Protein AF-0000000075974377 (afdb_homodimer)

Radius of gyration: 21.45 Å; Cα contacts (8 Å, |Δi|>4): 707; chains: 2; bounding box: 46×63×53 Å

Structure (mmCIF, N/CA/C/O backbone):
data_AF-0000000075974377-model_v1
#
loop_
_entity.id
_entity.type
_entity.pdbx_description
1 polymer 'Uncharacterized protein'
#
loop_
_ato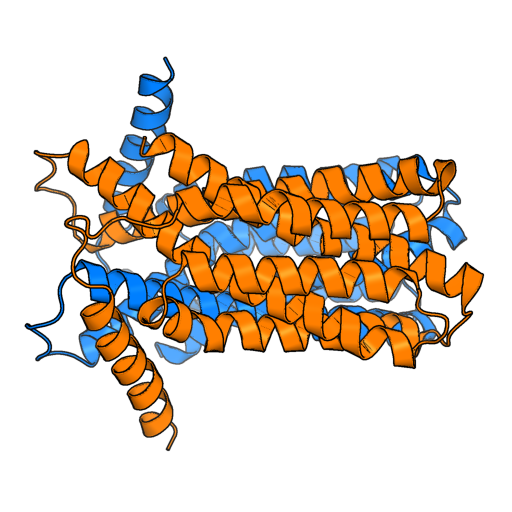m_site.group_PDB
_atom_site.id
_atom_site.type_symbol
_atom_site.label_atom_id
_atom_site.label_alt_id
_atom_site.label_comp_id
_atom_site.label_asym_id
_atom_site.label_entity_id
_atom_site.label_seq_id
_atom_site.pdbx_PDB_ins_code
_atom_site.Cartn_x
_atom_site.Cartn_y
_atom_site.Cartn_z
_atom_site.occupancy
_atom_site.B_iso_or_equiv
_atom_site.auth_seq_id
_atom_site.auth_comp_id
_atom_site.auth_asym_id
_atom_site.auth_atom_id
_atom_site.pdbx_PDB_model_num
ATOM 1 N N . MET A 1 1 ? -14.391 7.074 24.078 1 42.84 1 MET A N 1
ATOM 2 C CA . MET A 1 1 ? -15.211 7.301 22.891 1 42.84 1 MET A CA 1
ATOM 3 C C . MET A 1 1 ? -14.336 7.547 21.672 1 42.84 1 MET A C 1
ATOM 5 O O . MET A 1 1 ? -14.516 6.906 20.641 1 42.84 1 MET A O 1
ATOM 9 N N . LYS A 1 2 ? -13.18 8.43 21.875 1 57.5 2 LYS A N 1
ATOM 10 C CA . LYS A 1 2 ? -12.297 8.875 20.812 1 57.5 2 LYS A CA 1
ATOM 11 C C . LYS A 1 2 ? -11.367 7.758 20.344 1 57.5 2 LYS A C 1
ATOM 13 O O . LYS A 1 2 ? -11.211 7.523 19.156 1 57.5 2 LYS A O 1
ATOM 18 N N . ASP A 1 3 ? -11.227 6.82 21.312 1 75 3 ASP A N 1
ATOM 19 C CA . ASP A 1 3 ? -10.344 5.691 21.031 1 75 3 ASP A CA 1
ATOM 20 C C . ASP A 1 3 ? -11.047 4.633 20.188 1 75 3 ASP A C 1
ATOM 22 O O . ASP A 1 3 ? -10.453 4.039 19.297 1 75 3 ASP A O 1
ATOM 26 N N . TRP A 1 4 ? -12.383 4.582 20.453 1 85.25 4 TRP A N 1
ATOM 27 C CA . TRP A 1 4 ? -13.141 3.584 19.703 1 85.25 4 TRP A CA 1
ATOM 28 C C . TRP A 1 4 ? -13.266 3.986 18.234 1 85.25 4 TRP A C 1
ATOM 30 O O . TRP A 1 4 ? -13.25 3.133 17.344 1 85.25 4 TRP A O 1
ATOM 40 N N . LYS A 1 5 ? -13.367 5.238 17.984 1 88.94 5 LYS A N 1
ATOM 41 C CA . LYS A 1 5 ? -13.461 5.719 16.609 1 88.94 5 LYS A CA 1
ATOM 42 C C . LYS A 1 5 ? -12.164 5.465 15.852 1 88.94 5 LYS A C 1
ATOM 44 O O . LYS A 1 5 ? -12.188 5.129 14.664 1 88.94 5 LYS A O 1
ATOM 49 N N . VAL A 1 6 ? -11.125 5.598 16.594 1 89.69 6 VAL A N 1
ATOM 50 C CA . VAL A 1 6 ? -9.828 5.32 15.992 1 89.69 6 VAL A CA 1
ATOM 51 C C . VAL A 1 6 ? -9.727 3.838 15.641 1 89.69 6 VAL A C 1
ATOM 53 O O . VAL A 1 6 ? -9.328 3.48 14.531 1 89.69 6 VAL A O 1
ATOM 56 N N . LEU A 1 7 ? -10.172 3.016 16.531 1 92.31 7 LEU A N 1
ATOM 57 C CA . LEU A 1 7 ? -10.086 1.572 16.344 1 92.31 7 LEU A CA 1
ATOM 58 C C . LEU A 1 7 ? -10.969 1.125 15.18 1 92.31 7 LEU A C 1
ATOM 60 O O . LEU A 1 7 ? -10.555 0.297 14.367 1 92.31 7 LEU A O 1
ATOM 64 N N . VAL A 1 8 ? -12.164 1.637 15.117 1 94.81 8 VAL A N 1
ATOM 65 C CA . VAL A 1 8 ? -13.086 1.276 14.047 1 94.81 8 VAL A CA 1
ATOM 66 C C . VAL A 1 8 ? -12.547 1.763 12.703 1 94.81 8 VAL A C 1
ATOM 68 O O . VAL A 1 8 ? -12.664 1.067 11.695 1 94.81 8 VAL A O 1
ATOM 71 N N . THR A 1 9 ? -11.93 2.91 12.68 1 94.69 9 THR A N 1
ATOM 72 C CA . THR A 1 9 ? -11.352 3.473 11.461 1 94.69 9 THR A CA 1
ATOM 73 C C . THR A 1 9 ? -10.164 2.648 10.992 1 94.69 9 THR A C 1
ATOM 75 O O . THR A 1 9 ? -10.086 2.268 9.828 1 94.69 9 THR A O 1
ATOM 78 N N . VAL A 1 10 ? -9.297 2.32 11.891 1 94.56 10 VAL A N 1
ATOM 79 C CA . VAL A 1 10 ? -8.125 1.504 11.578 1 94.56 10 VAL A CA 1
ATOM 80 C C . VAL A 1 10 ? -8.578 0.106 11.156 1 94.56 10 VAL A C 1
ATOM 82 O O . VAL A 1 10 ? -8.008 -0.481 10.227 1 94.56 10 VAL A O 1
ATOM 85 N N . GLY A 1 11 ? -9.547 -0.398 11.812 1 96.38 11 GLY A N 1
ATOM 86 C CA . GLY A 1 11 ? -10.125 -1.682 11.445 1 96.38 11 GLY A CA 1
ATOM 87 C C . GLY A 1 11 ? -10.688 -1.697 10.039 1 96.38 11 GLY A C 1
ATOM 88 O O . GLY A 1 11 ? -10.539 -2.684 9.312 1 96.38 11 GLY A O 1
ATOM 89 N N . ALA A 1 12 ? -11.359 -0.637 9.641 1 97.25 12 ALA A N 1
ATOM 90 C CA . ALA A 1 12 ? -11.906 -0.533 8.297 1 97.25 12 ALA A CA 1
ATOM 91 C C . ALA A 1 12 ? -10.797 -0.542 7.246 1 97.25 12 ALA A C 1
ATOM 93 O O . ALA A 1 12 ? -10.938 -1.174 6.195 1 97.25 12 ALA A O 1
ATOM 94 N N . ILE A 1 13 ? -9.742 0.145 7.559 1 95.75 13 ILE A N 1
ATOM 95 C CA . ILE A 1 13 ? -8.602 0.188 6.652 1 95.75 13 ILE A CA 1
ATOM 96 C C . ILE A 1 13 ? -7.98 -1.204 6.531 1 95.75 13 ILE A C 1
ATOM 98 O O . ILE A 1 13 ? -7.672 -1.66 5.43 1 95.75 13 ILE A O 1
ATOM 102 N N . TRP A 1 14 ? -7.875 -1.865 7.613 1 96.19 14 TRP A N 1
ATOM 103 C CA . TRP A 1 14 ? -7.328 -3.217 7.641 1 96.19 14 TRP A CA 1
ATOM 104 C C . TRP A 1 14 ? -8.211 -4.18 6.852 1 96.19 14 TRP A C 1
ATOM 106 O O . TRP A 1 14 ? -7.73 -4.867 5.945 1 96.19 14 TRP A O 1
ATOM 116 N N . ILE A 1 15 ? -9.477 -4.211 7.137 1 97.5 15 ILE A N 1
ATOM 117 C CA . ILE A 1 15 ? -10.414 -5.16 6.547 1 97.5 15 ILE A CA 1
ATOM 118 C C . ILE A 1 15 ? -10.539 -4.895 5.047 1 97.5 15 ILE A C 1
ATOM 120 O O . ILE A 1 15 ? -10.531 -5.828 4.242 1 97.5 15 ILE A O 1
ATOM 124 N N . SER A 1 16 ? -10.664 -3.658 4.668 1 97.5 16 SER A N 1
ATOM 125 C CA . SER A 1 16 ? -10.797 -3.316 3.254 1 97.5 16 SER A CA 1
ATOM 126 C C . SER A 1 16 ? -9.555 -3.725 2.465 1 97.5 16 SER A C 1
ATOM 128 O O . SER A 1 16 ? -9.656 -4.117 1.301 1 97.5 16 SER A O 1
ATOM 130 N N . THR A 1 17 ? -8.367 -3.725 3.104 1 95.81 17 THR A N 1
ATOM 131 C CA . THR A 1 17 ? -7.098 -4.027 2.457 1 95.81 17 THR A CA 1
ATOM 132 C C . THR A 1 17 ? -6.891 -5.535 2.344 1 95.81 17 THR A C 1
ATOM 134 O O . THR A 1 17 ? -6.094 -5.996 1.526 1 95.81 17 THR A O 1
ATOM 137 N N . THR A 1 18 ? -7.566 -6.297 3.117 1 95.62 18 THR A N 1
ATOM 138 C CA . THR A 1 18 ? -7.367 -7.738 3.188 1 95.62 18 THR A CA 1
ATOM 139 C C . THR A 1 18 ? -7.703 -8.398 1.853 1 95.62 18 THR A C 1
ATOM 141 O O . THR A 1 18 ? -7.051 -9.359 1.449 1 95.62 18 THR A O 1
ATOM 144 N N . ALA A 1 19 ? -8.75 -7.844 1.173 1 95.38 19 ALA A N 1
ATOM 145 C CA . ALA A 1 19 ? -9.109 -8.414 -0.122 1 95.38 19 ALA A CA 1
ATOM 146 C C . ALA A 1 19 ? -7.914 -8.445 -1.062 1 95.38 19 ALA A C 1
ATOM 148 O O . ALA A 1 19 ? -7.582 -9.492 -1.628 1 95.38 19 ALA A O 1
ATOM 149 N N . MET A 1 20 ? -7.176 -7.387 -1.12 1 93.69 20 MET A N 1
ATOM 150 C CA . MET A 1 20 ? -6.047 -7.277 -2.039 1 93.69 20 MET A CA 1
ATOM 151 C C . MET A 1 20 ? -4.848 -8.062 -1.524 1 93.69 20 MET A C 1
ATOM 153 O O . MET A 1 20 ? -4.102 -8.648 -2.311 1 93.69 20 MET A O 1
ATOM 157 N N . SER A 1 21 ? -4.637 -8.047 -0.254 1 92.5 21 SER A N 1
ATOM 158 C CA . SER A 1 21 ? -3.482 -8.719 0.335 1 92.5 21 SER A CA 1
ATOM 159 C C . SER A 1 21 ? -3.521 -10.219 0.078 1 92.5 21 SER A C 1
ATOM 161 O O . SER A 1 21 ? -2.477 -10.867 -0.018 1 92.5 21 SER A O 1
ATOM 163 N N . ILE A 1 22 ? -4.68 -10.805 -0.049 1 93.62 22 ILE A N 1
ATOM 164 C CA . ILE A 1 22 ? -4.84 -12.227 -0.342 1 93.62 22 ILE A CA 1
ATOM 165 C C . ILE A 1 22 ? -4.809 -12.445 -1.853 1 93.62 22 ILE A C 1
ATOM 167 O O . ILE A 1 22 ? -4.152 -13.375 -2.338 1 93.62 22 ILE A O 1
ATOM 171 N N . LEU A 1 23 ? -5.465 -11.57 -2.611 1 94.38 23 LEU A N 1
ATOM 172 C CA . LEU A 1 23 ? -5.582 -11.727 -4.059 1 94.38 23 LEU A CA 1
ATOM 173 C C . LEU A 1 23 ? -4.211 -11.68 -4.723 1 94.38 23 LEU A C 1
ATOM 175 O O . LEU A 1 23 ? -3.941 -12.438 -5.656 1 94.38 23 LEU A O 1
ATOM 179 N N . GLU A 1 24 ? -3.33 -10.852 -4.312 1 89.81 24 GLU A N 1
ATOM 180 C CA . GLU A 1 24 ? -2.064 -10.602 -4.996 1 89.81 24 GLU A CA 1
ATOM 181 C C . GLU A 1 24 ? -1.209 -11.867 -5.047 1 89.81 24 GLU A C 1
ATOM 183 O O . GLU A 1 24 ? -0.749 -12.266 -6.117 1 89.81 24 GLU A O 1
ATOM 188 N N . PRO A 1 25 ? -1.097 -12.602 -3.984 1 87.31 25 PRO A N 1
ATOM 189 C CA . PRO A 1 25 ? -0.27 -13.812 -4.051 1 87.31 25 PRO A CA 1
ATOM 190 C C . PRO A 1 25 ? -1.06 -15.047 -4.484 1 87.31 25 PRO A C 1
ATOM 192 O O . PRO A 1 25 ? -0.485 -15.992 -5.027 1 87.31 25 PRO A O 1
ATOM 195 N N . CYS A 1 26 ? -2.355 -15.086 -4.324 1 91.19 26 CYS A N 1
ATOM 196 C CA . CYS A 1 26 ? -3.105 -16.328 -4.5 1 91.19 26 CYS A CA 1
ATOM 197 C C . CYS A 1 26 ? -3.82 -16.344 -5.848 1 91.19 26 CYS A C 1
ATOM 199 O O . CYS A 1 26 ? -4.023 -17.406 -6.434 1 91.19 26 CYS A O 1
ATOM 201 N N . LEU A 1 27 ? -4.191 -15.188 -6.316 1 93.69 27 LEU A N 1
ATOM 202 C CA . LEU A 1 27 ? -4.988 -15.141 -7.539 1 93.69 27 LEU A CA 1
ATOM 203 C C . LEU A 1 27 ? -4.195 -15.672 -8.727 1 93.69 27 LEU A C 1
ATOM 205 O O . LEU A 1 27 ? -4.707 -16.469 -9.516 1 93.69 27 LEU A O 1
ATOM 209 N N . PRO A 1 28 ? -2.896 -15.258 -8.883 1 90.75 28 PRO A N 1
ATOM 210 C CA . PRO A 1 28 ? -2.143 -15.758 -10.031 1 90.75 28 PRO A CA 1
ATOM 211 C C . PRO A 1 28 ? -2.059 -17.281 -10.062 1 90.75 28 PRO A C 1
ATOM 213 O O . PRO A 1 28 ? -2.172 -17.891 -11.133 1 90.75 28 PRO A O 1
ATOM 216 N N . ILE A 1 29 ? -1.897 -17.875 -8.953 1 89.12 29 ILE A N 1
ATOM 217 C CA . ILE A 1 29 ? -1.84 -19.328 -8.859 1 89.12 29 ILE A CA 1
ATOM 218 C C . ILE A 1 29 ? -3.191 -19.922 -9.242 1 89.12 29 ILE A C 1
ATOM 220 O O . ILE A 1 29 ? -3.256 -20.891 -10 1 89.12 29 ILE A O 1
ATOM 224 N N . TRP A 1 30 ? -4.23 -19.359 -8.742 1 92.44 30 TRP A N 1
ATOM 225 C CA . TRP A 1 30 ? -5.574 -19.844 -9.031 1 92.44 30 TRP A CA 1
ATOM 226 C C . TRP A 1 30 ? -5.898 -19.703 -10.516 1 92.44 30 TRP A C 1
ATOM 228 O O . TRP A 1 30 ? -6.531 -20.594 -11.094 1 92.44 30 TRP A O 1
ATOM 238 N N . LEU A 1 31 ? -5.488 -18.625 -11.117 1 93.44 31 LEU A N 1
ATOM 239 C CA . LEU A 1 31 ? -5.73 -18.406 -12.539 1 93.44 31 LEU A CA 1
ATOM 240 C C . LEU A 1 31 ? -5.008 -19.453 -13.383 1 93.44 31 LEU A C 1
ATOM 242 O O . LEU A 1 31 ? -5.574 -19.984 -14.344 1 93.44 31 LEU A O 1
ATOM 246 N N . LEU A 1 32 ? -3.816 -19.75 -13.008 1 90.31 32 LEU A N 1
ATOM 247 C CA . LEU A 1 32 ? -3.043 -20.734 -13.742 1 90.31 32 LEU A CA 1
ATOM 248 C C . LEU A 1 32 ? -3.697 -22.109 -13.656 1 90.31 32 LEU A C 1
ATOM 250 O O . LEU A 1 32 ? -3.676 -22.875 -14.617 1 90.31 32 LEU A O 1
ATOM 254 N N . ASP A 1 33 ? -4.305 -22.344 -12.562 1 90.94 33 ASP A N 1
ATOM 255 C CA . ASP A 1 33 ? -4.875 -23.656 -12.312 1 90.94 33 ASP A CA 1
ATOM 256 C C . ASP A 1 33 ? -6.258 -23.781 -12.953 1 90.94 33 ASP A C 1
ATOM 258 O O . ASP A 1 33 ? -6.668 -24.875 -13.336 1 90.94 33 ASP A O 1
ATOM 262 N N . THR A 1 34 ? -6.945 -22.688 -13.133 1 92.06 34 THR A N 1
ATOM 263 C CA . THR A 1 34 ? -8.359 -22.797 -13.477 1 92.06 34 THR A CA 1
ATOM 264 C C . THR A 1 34 ? -8.617 -22.219 -14.867 1 92.06 34 THR A C 1
ATOM 266 O O . THR A 1 34 ? -9.242 -22.859 -15.711 1 92.06 34 THR A O 1
ATOM 269 N N . ILE A 1 35 ? -8.109 -21.031 -15.109 1 92.38 35 ILE A N 1
ATOM 270 C CA . ILE A 1 35 ? -8.414 -20.312 -16.344 1 92.38 35 ILE A CA 1
ATOM 271 C C . ILE A 1 35 ? -7.285 -20.547 -17.359 1 92.38 35 ILE A C 1
ATOM 273 O O . ILE A 1 35 ? -7.523 -20.562 -18.562 1 92.38 35 ILE A O 1
ATOM 277 N N . LYS A 1 36 ? -6.066 -20.734 -16.938 1 92.12 36 LYS A N 1
ATOM 278 C CA . LYS A 1 36 ? -4.871 -20.984 -17.734 1 92.12 36 LYS A CA 1
ATOM 279 C C . LYS A 1 36 ? -4.652 -19.875 -18.766 1 92.12 36 LYS A C 1
ATOM 281 O O . LYS A 1 36 ? -4.496 -20.156 -19.953 1 92.12 36 LYS A O 1
ATOM 286 N N . PRO A 1 37 ? -4.645 -18.688 -18.234 1 91.94 37 PRO A N 1
ATOM 287 C CA . PRO A 1 37 ? -4.445 -17.547 -19.141 1 91.94 37 PRO A CA 1
ATOM 288 C C . PRO A 1 37 ? -3.002 -17.422 -19.625 1 91.94 37 PRO A C 1
ATOM 290 O O . PRO A 1 37 ? -2.123 -18.156 -19.141 1 91.94 37 PRO A O 1
ATOM 293 N N . GLU A 1 38 ? -2.885 -16.562 -20.656 1 87.31 38 GLU A N 1
ATOM 294 C CA . GLU A 1 38 ? -1.528 -16.219 -21.078 1 87.31 38 GLU A CA 1
ATOM 295 C C . GLU A 1 38 ? -0.794 -15.445 -19.984 1 87.31 38 GLU A C 1
ATOM 297 O O . GLU A 1 38 ? -1.424 -14.805 -19.141 1 87.31 38 GLU A O 1
ATOM 302 N N . ARG A 1 39 ? 0.511 -15.516 -19.984 1 83.25 39 ARG A N 1
ATOM 303 C CA . ARG A 1 39 ? 1.347 -14.922 -18.953 1 83.25 39 ARG A CA 1
ATOM 304 C C . ARG A 1 39 ? 1.121 -13.422 -18.859 1 83.25 39 ARG A C 1
ATOM 306 O O . ARG A 1 39 ? 1.062 -12.859 -17.766 1 83.25 39 ARG A O 1
ATOM 313 N N . TRP A 1 40 ? 0.973 -12.805 -20.031 1 83.06 40 TRP A N 1
ATOM 314 C CA . TRP A 1 40 ? 0.782 -11.359 -20.016 1 83.06 40 TRP A CA 1
ATOM 315 C C . TRP A 1 40 ? -0.561 -10.992 -19.391 1 83.06 40 TRP A C 1
ATOM 317 O O . TRP A 1 40 ? -0.702 -9.922 -18.781 1 83.06 40 TRP A O 1
ATOM 327 N N . GLN A 1 41 ? -1.563 -11.836 -19.422 1 89.69 41 GLN A N 1
ATOM 328 C CA . GLN A 1 41 ? -2.871 -11.609 -18.812 1 89.69 41 GLN A CA 1
ATOM 329 C C . GLN A 1 41 ? -2.791 -11.648 -17.297 1 89.69 41 GLN A C 1
ATOM 331 O O . GLN A 1 41 ? -3.486 -10.898 -16.609 1 89.69 41 GLN A O 1
ATOM 336 N N . ILE A 1 42 ? -1.933 -12.531 -16.844 1 88.69 42 ILE A N 1
ATOM 337 C CA . ILE A 1 42 ? -1.731 -12.641 -15.398 1 88.69 42 ILE A CA 1
ATOM 338 C C . ILE A 1 42 ? -1.097 -11.352 -14.875 1 88.69 42 ILE A C 1
ATOM 340 O O . ILE A 1 42 ? -1.493 -10.844 -13.82 1 88.69 42 ILE A O 1
ATOM 344 N N . GLY A 1 43 ? -0.155 -10.828 -15.625 1 84.25 43 GLY A N 1
ATOM 345 C CA . GLY A 1 43 ? 0.52 -9.602 -15.234 1 84.25 43 GLY A CA 1
ATOM 346 C C . GLY A 1 43 ? -0.39 -8.391 -15.258 1 84.25 43 GLY A C 1
ATOM 347 O O . GLY A 1 43 ? -0.193 -7.445 -14.492 1 84.25 43 GLY A O 1
ATOM 348 N N . MET A 1 44 ? -1.443 -8.422 -15.977 1 90.19 44 MET A N 1
ATOM 349 C CA . MET A 1 44 ? -2.279 -7.246 -16.172 1 90.19 44 MET A CA 1
ATOM 350 C C . MET A 1 44 ? -3.539 -7.316 -15.32 1 90.19 44 MET A C 1
ATOM 352 O O . MET A 1 44 ? -4.32 -6.367 -15.273 1 90.19 44 MET A O 1
ATOM 356 N N . VAL A 1 45 ? -3.699 -8.398 -14.68 1 93.31 45 VAL A N 1
ATOM 357 C CA . VAL A 1 45 ? -4.973 -8.695 -14.031 1 93.31 45 VAL A CA 1
ATOM 358 C C . VAL A 1 45 ? -5.254 -7.652 -12.953 1 93.31 45 VAL A C 1
ATOM 360 O O . VAL A 1 45 ? -6.414 -7.367 -12.641 1 93.31 45 VAL A O 1
ATOM 363 N N . PHE A 1 46 ? -4.211 -6.992 -12.453 1 93.56 46 PHE A N 1
ATOM 364 C CA . PHE A 1 46 ? -4.395 -6.082 -11.328 1 93.56 46 PHE A CA 1
ATOM 365 C C . PHE A 1 46 ? -4.438 -4.637 -11.805 1 93.56 46 PHE A C 1
ATOM 367 O O . PHE A 1 46 ? -4.641 -3.721 -11.008 1 93.56 46 PHE A O 1
ATOM 374 N N . ILE A 1 47 ? -4.281 -4.371 -13.07 1 92.69 47 ILE A N 1
ATOM 375 C CA . ILE A 1 47 ? -4.266 -3.02 -13.617 1 92.69 47 ILE A CA 1
ATOM 376 C C . ILE A 1 47 ? -5.586 -2.32 -13.32 1 92.69 47 ILE A C 1
ATOM 378 O O . ILE A 1 47 ? -5.602 -1.178 -12.859 1 92.69 47 ILE A O 1
ATOM 382 N N . PRO A 1 48 ? -6.727 -2.998 -13.508 1 95.88 48 PRO A N 1
ATOM 383 C CA . PRO A 1 48 ? -7.988 -2.336 -13.164 1 95.88 48 PRO A CA 1
ATOM 384 C C . PRO A 1 48 ? -8.062 -1.937 -11.695 1 95.88 48 PRO A C 1
ATOM 386 O O . PRO A 1 48 ? -8.648 -0.902 -11.359 1 95.88 48 PRO A O 1
ATOM 389 N N . ASP A 1 49 ? -7.496 -2.711 -10.773 1 96.06 49 ASP A N 1
ATOM 390 C CA . ASP A 1 49 ? -7.445 -2.381 -9.352 1 96.06 49 ASP A CA 1
ATOM 391 C C . ASP A 1 49 ? -6.699 -1.071 -9.117 1 96.06 49 ASP A C 1
ATOM 393 O O . ASP A 1 49 ? -7.148 -0.222 -8.344 1 96.06 49 ASP A O 1
ATOM 397 N N . SER A 1 50 ? -5.578 -1.014 -9.82 1 93.56 50 SER A N 1
ATOM 398 C CA . SER A 1 50 ? -4.734 0.165 -9.656 1 93.56 50 SER A CA 1
ATOM 399 C C . SER A 1 50 ? -5.43 1.42 -10.172 1 93.56 50 SER A C 1
ATOM 401 O O . SER A 1 50 ? -5.352 2.48 -9.547 1 93.56 50 SER A O 1
ATOM 403 N N . LEU A 1 51 ? -6.086 1.304 -11.266 1 93.75 51 LEU A N 1
ATOM 404 C CA . LEU A 1 51 ? -6.824 2.426 -11.828 1 93.75 51 LEU A CA 1
ATOM 405 C C . LEU A 1 51 ? -7.988 2.82 -10.93 1 93.75 51 LEU A C 1
ATOM 407 O O . LEU A 1 51 ? -8.227 4.008 -10.695 1 93.75 51 LEU A O 1
ATOM 411 N N . GLY A 1 52 ? -8.734 1.876 -10.469 1 96.38 52 GLY A N 1
ATOM 412 C CA . GLY A 1 52 ? -9.797 2.148 -9.523 1 96.38 52 GLY A CA 1
ATOM 413 C C . GLY A 1 52 ? -9.312 2.824 -8.25 1 96.38 52 GLY A C 1
ATOM 414 O O . GLY A 1 52 ? -9.922 3.789 -7.785 1 96.38 52 GLY A O 1
ATOM 415 N N . TYR A 1 53 ? -8.25 2.291 -7.773 1 94.75 53 TYR A N 1
ATOM 416 C CA . TYR A 1 53 ? -7.68 2.848 -6.551 1 94.75 53 TYR A CA 1
ATOM 417 C C . TYR A 1 53 ? -7.305 4.309 -6.742 1 94.75 53 TYR A C 1
ATOM 419 O O . TYR A 1 53 ? -7.57 5.145 -5.875 1 94.75 53 TYR A O 1
ATOM 427 N N . LEU A 1 54 ? -6.641 4.59 -7.859 1 90.06 54 LEU A N 1
ATOM 428 C CA . LEU A 1 54 ? -6.238 5.953 -8.188 1 90.06 54 LEU A CA 1
ATOM 429 C C . LEU A 1 54 ? -7.453 6.875 -8.242 1 90.06 54 LEU A C 1
ATOM 431 O O . LEU A 1 54 ? -7.422 7.984 -7.707 1 90.06 54 LEU A O 1
ATOM 435 N N . LEU A 1 55 ? -8.461 6.438 -8.852 1 92.06 55 LEU A N 1
ATOM 436 C CA . LEU A 1 55 ? -9.68 7.23 -8.953 1 92.06 55 LEU A CA 1
ATOM 437 C C . LEU A 1 55 ? -10.336 7.402 -7.582 1 92.06 55 LEU A C 1
ATOM 439 O O . LEU A 1 55 ? -10.812 8.492 -7.254 1 92.06 55 LEU A O 1
ATOM 443 N N . GLY A 1 56 ? -10.375 6.371 -6.816 1 93 56 GLY A N 1
ATOM 444 C CA . GLY A 1 56 ? -10.984 6.414 -5.5 1 93 56 GLY A CA 1
ATOM 445 C C . GLY A 1 56 ? -10.266 7.344 -4.539 1 93 56 GLY A C 1
ATOM 446 O O . GLY A 1 56 ? -10.898 8.102 -3.801 1 93 56 GLY A O 1
ATOM 447 N N . THR A 1 57 ? -8.992 7.301 -4.582 1 88.12 57 THR A N 1
ATOM 448 C CA . THR A 1 57 ? -8.203 8.07 -3.629 1 88.12 57 THR A CA 1
ATOM 449 C C . THR A 1 57 ? -8.188 9.547 -4.016 1 88.12 57 THR A C 1
ATOM 451 O O . THR A 1 57 ? -8.125 10.422 -3.146 1 88.12 57 THR A O 1
ATOM 454 N N . ASN A 1 58 ? -8.258 9.891 -5.316 1 83.31 58 ASN A N 1
ATOM 455 C CA . ASN A 1 58 ? -8.078 11.266 -5.766 1 83.31 58 ASN A CA 1
ATOM 456 C C . ASN A 1 58 ? -9.422 11.977 -5.938 1 83.31 58 ASN A C 1
ATOM 458 O O . ASN A 1 58 ? -9.508 13.195 -5.773 1 83.31 58 ASN A O 1
ATOM 462 N N . PHE A 1 59 ? -10.367 11.227 -6.207 1 82.12 59 PHE A N 1
ATOM 463 C CA . PHE A 1 59 ? -11.609 11.906 -6.559 1 82.12 59 PHE A CA 1
ATOM 464 C C . PHE A 1 59 ? -12.633 11.766 -5.441 1 82.12 59 PHE A C 1
ATOM 466 O O . PHE A 1 59 ? -13.508 12.625 -5.281 1 82.12 59 PHE A O 1
ATOM 473 N N . LEU A 1 60 ? -12.555 10.828 -4.637 1 80.5 60 LEU A N 1
ATOM 474 C CA . LEU A 1 60 ? -13.625 10.594 -3.674 1 80.5 60 LEU A CA 1
ATOM 475 C C . LEU A 1 60 ? -13.273 11.195 -2.316 1 80.5 60 LEU A C 1
ATOM 477 O O . LEU A 1 60 ? -14.102 11.203 -1.402 1 80.5 60 LEU A O 1
ATOM 481 N N . GLY A 1 61 ? -12.055 11.641 -2.207 1 71.06 61 GLY A N 1
ATOM 482 C CA . GLY A 1 61 ? -11.68 12.344 -0.988 1 71.06 61 GLY A CA 1
ATOM 483 C C . GLY A 1 61 ? -12.477 13.617 -0.766 1 71.06 61 GLY A C 1
ATOM 484 O O . GLY A 1 61 ? -12.969 13.859 0.336 1 71.06 61 GLY A O 1
ATOM 485 N N . GLY A 1 62 ? -12.57 14.461 -1.845 1 71.62 62 GLY A N 1
ATOM 486 C CA . GLY A 1 62 ? -13.375 15.672 -1.769 1 71.62 62 GLY A CA 1
ATOM 487 C C . GLY A 1 62 ? -14.852 15.398 -1.57 1 71.62 62 GLY A C 1
ATOM 488 O O . GLY A 1 62 ? -15.523 16.078 -0.792 1 71.62 62 GLY A O 1
ATOM 489 N N . PHE A 1 63 ? -15.289 14.32 -2.127 1 77.88 63 PHE A N 1
ATOM 490 C CA . PHE A 1 63 ? -16.688 13.914 -2.014 1 77.88 63 PHE A CA 1
ATOM 491 C C . PHE A 1 63 ? -17.016 13.492 -0.586 1 77.88 63 PHE A C 1
ATOM 493 O O . PHE A 1 63 ? -18.109 13.734 -0.098 1 77.88 63 PHE A O 1
ATOM 500 N N . ALA A 1 64 ? -16.062 12.898 0.082 1 77.88 64 ALA A N 1
ATOM 501 C CA . ALA A 1 64 ? -16.25 12.422 1.45 1 77.88 64 ALA A CA 1
ATOM 502 C C . ALA A 1 64 ? -16.453 13.578 2.414 1 77.88 64 ALA A C 1
ATOM 504 O O . ALA A 1 64 ? -17.188 13.453 3.402 1 77.88 64 ALA A O 1
ATOM 505 N N . PHE A 1 65 ? -15.969 14.719 1.958 1 72.19 65 PHE A N 1
ATOM 506 C CA . PHE A 1 65 ? -16.109 15.898 2.805 1 72.19 65 PHE A CA 1
ATOM 507 C C . PHE A 1 65 ? -17.516 16.484 2.691 1 72.19 65 PHE A C 1
ATOM 509 O O . PHE A 1 65 ? -18.047 17.031 3.658 1 72.19 65 PHE A O 1
ATOM 516 N N . THR A 1 66 ? -18.094 16.281 1.533 1 77.19 66 THR A N 1
ATOM 517 C CA . THR A 1 66 ? -19.391 16.891 1.289 1 77.19 66 THR A CA 1
ATOM 518 C C . THR A 1 66 ? -20.516 15.984 1.754 1 77.19 66 THR A C 1
ATOM 520 O O . THR A 1 66 ? -21.469 16.438 2.381 1 77.19 66 THR A O 1
ATOM 523 N N . VAL A 1 67 ? -20.469 14.773 1.522 1 84.56 67 VAL A N 1
ATOM 524 C CA . VAL A 1 67 ? -21.562 13.836 1.777 1 84.56 67 VAL A CA 1
ATOM 525 C C . VAL A 1 67 ? -21.406 13.227 3.168 1 84.56 67 VAL A C 1
ATOM 527 O O . VAL A 1 67 ? -22.391 12.797 3.781 1 84.56 67 VAL A O 1
ATOM 530 N N . GLY A 1 68 ? -20.25 13.281 3.725 1 85.81 68 GLY A N 1
ATOM 531 C CA . GLY A 1 68 ? -19.938 12.625 4.984 1 85.81 68 GLY A CA 1
ATOM 532 C C . GLY A 1 68 ? -18.984 11.453 4.824 1 85.81 68 GLY A C 1
ATOM 533 O O . GLY A 1 68 ? -19.234 10.562 4.008 1 85.81 68 GLY A O 1
ATOM 534 N N . ARG A 1 69 ? -18.031 11.422 5.566 1 87.06 69 ARG A N 1
ATOM 535 C CA . ARG A 1 69 ? -16.969 10.43 5.461 1 87.06 69 ARG A CA 1
ATOM 536 C C . ARG A 1 69 ? -17.484 9.031 5.746 1 87.06 69 ARG A C 1
ATOM 538 O O . ARG A 1 69 ? -17.109 8.07 5.078 1 87.06 69 ARG A O 1
ATOM 545 N N . TRP A 1 70 ? -18.406 8.969 6.742 1 90.06 70 TRP A N 1
ATOM 546 C CA . TRP A 1 70 ? -18.906 7.648 7.113 1 90.06 70 TRP A CA 1
ATOM 547 C C . TRP A 1 70 ? -19.781 7.062 6.008 1 90.06 70 TRP A C 1
ATOM 549 O O . TRP A 1 70 ? -19.75 5.855 5.766 1 90.06 70 TRP A O 1
ATOM 559 N N . LYS A 1 71 ? -20.5 7.852 5.301 1 94.25 71 LYS A N 1
ATOM 560 C CA . LYS A 1 71 ? -21.344 7.379 4.199 1 94.25 71 LYS A CA 1
ATOM 561 C C . LYS A 1 71 ? -20.484 6.867 3.043 1 94.25 71 LYS A C 1
ATOM 563 O O . LYS A 1 71 ? -20.797 5.828 2.453 1 94.25 71 LYS A O 1
ATOM 568 N N . VAL A 1 72 ? -19.453 7.578 2.744 1 94.5 72 VAL A N 1
ATOM 569 C CA . VAL A 1 72 ? -18.531 7.184 1.672 1 94.5 72 VAL A CA 1
ATOM 570 C C . VAL A 1 72 ? -17.828 5.883 2.045 1 94.5 72 VAL A C 1
ATOM 572 O O . VAL A 1 72 ? -17.688 4.988 1.209 1 94.5 72 VAL A O 1
ATOM 575 N N . ALA A 1 73 ? -17.422 5.789 3.297 1 95.81 73 ALA A N 1
ATOM 576 C CA . ALA A 1 73 ? -16.75 4.582 3.762 1 95.81 73 ALA A CA 1
ATOM 577 C C . ALA A 1 73 ? -17.672 3.365 3.658 1 95.81 73 ALA A C 1
ATOM 579 O O . ALA A 1 73 ? -17.234 2.291 3.229 1 95.81 73 ALA A O 1
ATOM 580 N N . ILE A 1 74 ? -18.891 3.568 4.039 1 97.06 74 ILE A N 1
ATOM 581 C CA . ILE A 1 74 ? -19.844 2.465 3.988 1 97.06 74 ILE A CA 1
ATOM 582 C C . ILE A 1 74 ? -20.078 2.051 2.537 1 97.06 74 ILE A C 1
ATOM 584 O O . ILE A 1 74 ? -20.031 0.864 2.207 1 97.06 74 ILE A O 1
ATOM 588 N N . ALA A 1 75 ? -20.328 2.99 1.687 1 97.19 75 ALA A N 1
ATOM 589 C CA . ALA A 1 75 ? -20.531 2.697 0.271 1 97.19 75 ALA A CA 1
ATOM 590 C C . ALA A 1 75 ? -19.328 1.988 -0.326 1 97.19 75 ALA A C 1
ATOM 592 O O . ALA A 1 75 ? -19.469 1.062 -1.127 1 97.19 75 ALA A O 1
ATOM 593 N N . ALA A 1 76 ? -18.188 2.428 0.065 1 97.94 76 ALA A N 1
ATOM 594 C CA . ALA A 1 76 ? -16.953 1.845 -0.429 1 97.94 76 ALA A CA 1
ATOM 595 C C . ALA A 1 76 ? -16.797 0.399 0.034 1 97.94 76 ALA A C 1
ATOM 597 O O . ALA A 1 76 ? -16.406 -0.473 -0.748 1 97.94 76 ALA A O 1
ATOM 598 N N . MET A 1 77 ? -17.109 0.153 1.25 1 98.19 77 MET A N 1
ATOM 599 C CA . MET A 1 77 ? -16.984 -1.196 1.794 1 98.19 77 MET A CA 1
ATOM 600 C C . MET A 1 77 ? -17.969 -2.145 1.136 1 98.19 77 MET A C 1
ATOM 602 O O . MET A 1 77 ? -17.672 -3.316 0.913 1 98.19 77 MET A O 1
ATOM 606 N N . ILE A 1 78 ? -19.141 -1.661 0.862 1 98.56 78 ILE A N 1
ATOM 607 C CA . ILE A 1 78 ? -20.125 -2.457 0.137 1 98.56 78 ILE A CA 1
ATOM 608 C C . ILE A 1 78 ? -19.594 -2.785 -1.258 1 98.56 78 ILE A C 1
ATOM 610 O O . ILE A 1 78 ? -19.719 -3.922 -1.721 1 98.56 78 ILE A O 1
ATOM 614 N N . LEU A 1 79 ? -19 -1.795 -1.871 1 98.62 79 LEU A N 1
ATOM 615 C CA . LEU A 1 79 ? -18.438 -1.994 -3.199 1 98.62 79 LEU A CA 1
ATOM 616 C C . LEU A 1 79 ? -17.312 -3.031 -3.16 1 98.62 79 LEU A C 1
ATOM 618 O O . LEU A 1 79 ? -17.25 -3.908 -4.023 1 98.62 79 LEU A O 1
ATOM 622 N N . ILE A 1 80 ? -16.453 -2.941 -2.186 1 98.62 80 ILE A N 1
ATOM 623 C CA . ILE A 1 80 ? -15.352 -3.891 -2.041 1 98.62 80 ILE A CA 1
ATOM 624 C C . ILE A 1 80 ? -15.906 -5.293 -1.817 1 98.62 80 ILE A C 1
ATOM 626 O O . ILE A 1 80 ? -15.516 -6.242 -2.502 1 98.62 80 ILE A O 1
ATOM 630 N N . GLY A 1 81 ? -16.828 -5.367 -0.851 1 98.75 81 GLY A N 1
ATOM 631 C CA . GLY A 1 81 ? -17.391 -6.668 -0.536 1 98.75 81 GLY A CA 1
ATOM 632 C C . GLY A 1 81 ? -18.094 -7.312 -1.713 1 98.75 81 GLY A C 1
ATOM 633 O O . GLY A 1 81 ? -17.859 -8.484 -2.023 1 98.75 81 GLY A O 1
ATOM 634 N N . SER A 1 82 ? -18.953 -6.598 -2.395 1 98.75 82 SER A N 1
ATOM 635 C CA . SER A 1 82 ? -19.703 -7.133 -3.531 1 98.75 82 SER A CA 1
ATOM 636 C C . SER A 1 82 ? -18.766 -7.5 -4.68 1 98.75 82 SER A C 1
ATOM 638 O O . SER A 1 82 ? -18.938 -8.539 -5.32 1 98.75 82 SER A O 1
ATOM 640 N N . SER A 1 83 ? -17.766 -6.66 -4.941 1 98.81 83 SER A N 1
ATOM 641 C CA . SER A 1 83 ? -16.812 -6.93 -6 1 98.81 83 SER A CA 1
ATOM 642 C C . SER A 1 83 ? -15.969 -8.164 -5.688 1 98.81 83 SER A C 1
ATOM 644 O O . SER A 1 83 ? -15.68 -8.961 -6.582 1 98.81 83 SER A O 1
ATOM 646 N N . THR A 1 84 ? -15.586 -8.281 -4.43 1 98.5 84 THR A N 1
ATOM 647 C CA . THR A 1 84 ? -14.789 -9.43 -4.012 1 98.5 84 THR A CA 1
ATOM 648 C C . THR A 1 84 ? -15.57 -10.727 -4.176 1 98.5 84 THR A C 1
ATOM 650 O O . THR A 1 84 ? -15.031 -11.734 -4.645 1 98.5 84 THR A O 1
ATOM 653 N N . ILE A 1 85 ? -16.844 -10.727 -3.838 1 98.38 85 ILE A N 1
ATOM 654 C CA . ILE A 1 85 ? -17.703 -11.891 -3.994 1 98.38 85 ILE A CA 1
ATOM 655 C C . ILE A 1 85 ? -17.875 -12.203 -5.477 1 98.38 85 ILE A C 1
ATOM 657 O O . ILE A 1 85 ? -17.828 -13.367 -5.883 1 98.38 85 ILE A O 1
ATOM 661 N N . MET A 1 86 ? -18.047 -11.18 -6.262 1 98.44 86 MET A N 1
ATOM 662 C CA . MET A 1 86 ? -18.203 -11.352 -7.703 1 98.44 86 MET A CA 1
ATOM 663 C C . MET A 1 86 ? -16.938 -11.914 -8.328 1 98.44 86 MET A C 1
ATOM 665 O O . MET A 1 86 ? -17 -12.727 -9.25 1 98.44 86 MET A O 1
ATOM 669 N N . LEU A 1 87 ? -15.789 -11.477 -7.867 1 98.25 87 LEU A N 1
ATOM 670 C CA . LEU A 1 87 ? -14.508 -11.938 -8.383 1 98.25 87 LEU A CA 1
ATOM 671 C C . LEU A 1 87 ? -14.359 -13.445 -8.219 1 98.25 87 LEU A C 1
ATOM 673 O O . LEU A 1 87 ? -13.891 -14.133 -9.133 1 98.25 87 LEU A O 1
ATOM 677 N N . ALA A 1 88 ? -14.805 -13.945 -7.094 1 95.94 88 ALA A N 1
ATOM 678 C CA . ALA A 1 88 ? -14.703 -15.367 -6.773 1 95.94 88 ALA A CA 1
ATOM 679 C C . ALA A 1 88 ? -15.531 -16.203 -7.738 1 95.94 88 ALA A C 1
ATOM 681 O O . ALA A 1 88 ? -15.297 -17.406 -7.891 1 95.94 88 ALA A O 1
ATOM 682 N N . SER A 1 89 ? -16.469 -15.609 -8.445 1 96.12 89 SER A N 1
ATOM 683 C CA . SER A 1 89 ? -17.359 -16.328 -9.344 1 96.12 89 SER A CA 1
ATOM 684 C C . SER A 1 89 ? -16.922 -16.203 -10.797 1 96.12 89 SER A C 1
ATOM 686 O O . SER A 1 89 ? -17.578 -16.719 -11.703 1 96.12 89 SER A O 1
ATOM 688 N N . SER A 1 90 ? -15.766 -15.555 -11 1 96.56 90 SER A N 1
ATOM 689 C CA . SER A 1 90 ? -15.305 -15.32 -12.359 1 96.56 90 SER A CA 1
ATOM 690 C C . SER A 1 90 ? -14.797 -16.609 -13 1 96.56 90 SER A C 1
ATOM 692 O O . SER A 1 90 ? -14.156 -17.422 -12.336 1 96.56 90 SER A O 1
ATOM 694 N N . THR A 1 91 ? -15.07 -16.75 -14.344 1 95.06 91 THR A N 1
ATOM 695 C CA . THR A 1 91 ? -14.672 -17.953 -15.055 1 95.06 91 THR A CA 1
ATOM 696 C C . THR A 1 91 ? -13.75 -17.625 -16.234 1 95.06 91 THR A C 1
ATOM 698 O O . THR A 1 91 ? -13.266 -18.516 -16.922 1 95.06 91 THR A O 1
ATOM 701 N N . ASN A 1 92 ? -13.602 -16.328 -16.484 1 95.69 92 ASN A N 1
ATOM 702 C CA . ASN A 1 92 ? -12.672 -15.883 -17.516 1 95.69 92 ASN A CA 1
ATOM 703 C C . ASN A 1 92 ? -12.023 -14.555 -17.141 1 95.69 92 ASN A C 1
ATOM 705 O O . ASN A 1 92 ? -12.453 -13.898 -16.188 1 95.69 92 ASN A O 1
ATOM 709 N N . MET A 1 93 ? -11.07 -14.219 -17.875 1 95.75 93 MET A N 1
ATOM 710 C CA . MET A 1 93 ? -10.258 -13.047 -17.547 1 95.75 93 MET A CA 1
ATOM 711 C C . MET A 1 93 ? -11.078 -11.766 -17.641 1 95.75 93 MET A C 1
ATOM 713 O O . MET A 1 93 ? -10.891 -10.836 -16.859 1 95.75 93 MET A O 1
ATOM 717 N N . LYS A 1 94 ? -11.977 -11.664 -18.594 1 96.56 94 LYS A N 1
ATOM 718 C CA . LYS A 1 94 ? -12.781 -10.461 -18.797 1 96.56 94 LYS A CA 1
ATOM 719 C C . LYS A 1 94 ? -13.688 -10.188 -17.609 1 96.56 94 LYS A C 1
ATOM 721 O O . LYS A 1 94 ? -13.922 -9.031 -17.25 1 96.56 94 LYS A O 1
ATOM 726 N N . GLN A 1 95 ? -14.164 -11.227 -16.984 1 97.62 95 GLN A N 1
ATOM 727 C CA . GLN A 1 95 ? -15.086 -11.117 -15.859 1 97.62 95 GLN A CA 1
ATOM 728 C C . GLN A 1 95 ? -14.367 -10.578 -14.617 1 97.62 95 GLN A C 1
ATOM 730 O O . GLN A 1 95 ? -15.008 -10.141 -13.664 1 97.62 95 GLN A O 1
ATOM 735 N N . LEU A 1 96 ? -13.078 -10.594 -14.672 1 97.94 96 LEU A N 1
ATOM 736 C CA . LEU A 1 96 ? -12.297 -10.148 -13.523 1 97.94 96 LEU A CA 1
ATOM 737 C C . LEU A 1 96 ? -12.117 -8.633 -13.547 1 97.94 96 LEU A C 1
ATOM 739 O O . LEU A 1 96 ? -11.797 -8.023 -12.523 1 97.94 96 LEU A O 1
ATOM 743 N N . ILE A 1 97 ? -12.32 -7.977 -14.656 1 97.75 97 ILE A N 1
ATOM 744 C CA . ILE A 1 97 ? -12.008 -6.566 -14.844 1 97.75 97 ILE A CA 1
ATOM 745 C C . ILE A 1 97 ? -12.891 -5.715 -13.93 1 97.75 97 ILE A C 1
ATOM 747 O O . ILE A 1 97 ? -12.383 -4.891 -13.164 1 97.75 97 ILE A O 1
ATOM 751 N N . GLY A 1 98 ? -14.148 -5.934 -13.953 1 98.12 98 GLY A N 1
ATOM 752 C CA . GLY A 1 98 ? -15.094 -5.18 -13.141 1 98.12 98 GLY A CA 1
ATOM 753 C C . GLY A 1 98 ? -14.828 -5.289 -11.656 1 98.12 98 GLY A C 1
ATOM 754 O O . GLY A 1 98 ? -14.641 -4.277 -10.977 1 98.12 98 GLY A O 1
ATOM 755 N N . PRO A 1 99 ? -14.82 -6.512 -11.188 1 98.56 99 PRO A N 1
ATOM 756 C CA . PRO A 1 99 ? -14.57 -6.715 -9.758 1 98.56 99 PRO A CA 1
ATOM 757 C C . PRO A 1 99 ? -13.234 -6.121 -9.305 1 98.56 99 PRO A C 1
ATOM 759 O O . PRO A 1 99 ? -13.164 -5.512 -8.234 1 98.56 99 PRO A O 1
ATOM 762 N N . HIS A 1 100 ? -12.203 -6.293 -10.109 1 98.19 100 HIS A N 1
ATOM 763 C CA . HIS A 1 100 ? -10.914 -5.703 -9.773 1 98.19 100 HIS A CA 1
ATOM 764 C C . HIS A 1 100 ? -11.008 -4.18 -9.695 1 98.19 100 HIS A C 1
ATOM 766 O O . HIS A 1 100 ? -10.484 -3.568 -8.758 1 98.19 100 HIS A O 1
ATOM 772 N N . PHE A 1 101 ? -11.656 -3.607 -10.656 1 98.06 101 PHE A N 1
ATOM 773 C CA . PHE A 1 101 ? -11.852 -2.162 -10.641 1 98.06 101 PHE A CA 1
ATOM 774 C C . PHE A 1 101 ? -12.633 -1.734 -9.406 1 98.06 101 PHE A C 1
ATOM 776 O O . PHE A 1 101 ? -12.281 -0.753 -8.742 1 98.06 101 PHE A O 1
ATOM 783 N N . GLY A 1 102 ? -13.648 -2.467 -9.102 1 98.5 102 GLY A N 1
ATOM 784 C CA . GLY A 1 102 ? -14.469 -2.168 -7.938 1 98.5 102 GLY A CA 1
ATOM 785 C C . GLY A 1 102 ? -13.703 -2.277 -6.629 1 98.5 102 GLY A C 1
ATOM 786 O O . GLY A 1 102 ? -13.859 -1.439 -5.738 1 98.5 102 GLY A O 1
ATOM 787 N N . ILE A 1 103 ? -12.906 -3.305 -6.469 1 98.38 103 ILE A N 1
ATOM 788 C CA . ILE A 1 103 ? -12.102 -3.5 -5.27 1 98.38 103 ILE A CA 1
ATOM 789 C C . ILE A 1 103 ? -11.125 -2.338 -5.109 1 98.38 103 ILE A C 1
ATOM 791 O O . ILE A 1 103 ? -11.039 -1.726 -4.043 1 98.38 103 ILE A O 1
ATOM 795 N N . GLY A 1 104 ? -10.43 -1.941 -6.207 1 97.25 104 GLY A N 1
ATOM 796 C CA . GLY A 1 104 ? -9.508 -0.816 -6.172 1 97.25 104 GLY A CA 1
ATOM 797 C C . GLY A 1 104 ? -10.188 0.5 -5.84 1 97.25 104 GLY A C 1
ATOM 798 O O . GLY A 1 104 ? -9.727 1.244 -4.977 1 97.25 104 GLY A O 1
ATOM 799 N N . LEU A 1 105 ? -11.289 0.741 -6.508 1 97.12 105 LEU A N 1
ATOM 800 C CA . LEU A 1 105 ? -12.055 1.96 -6.273 1 97.12 105 LEU A CA 1
ATOM 801 C C . LEU A 1 105 ? -12.531 2.029 -4.824 1 97.12 105 LEU A C 1
ATOM 803 O O . LEU A 1 105 ? -12.453 3.084 -4.191 1 97.12 105 LEU A O 1
ATOM 807 N N . GLY A 1 106 ? -13.008 0.944 -4.387 1 97.88 106 GLY A N 1
ATOM 808 C CA . GLY A 1 106 ? -13.484 0.882 -3.014 1 97.88 106 GLY A CA 1
ATOM 809 C C . GLY A 1 106 ? -12.398 1.13 -1.989 1 97.88 106 GLY A C 1
ATOM 810 O O . GLY A 1 106 ? -12.57 1.925 -1.064 1 97.88 106 GLY A O 1
ATOM 811 N N . ILE A 1 107 ? -11.258 0.455 -2.129 1 96.62 107 ILE A N 1
ATOM 812 C CA . ILE A 1 107 ? -10.148 0.617 -1.196 1 96.62 107 ILE A CA 1
ATOM 813 C C . ILE A 1 107 ? -9.641 2.059 -1.236 1 96.62 107 ILE A C 1
ATOM 815 O O . ILE A 1 107 ? -9.398 2.668 -0.191 1 96.62 107 ILE A O 1
ATOM 819 N N . GLY A 1 108 ? -9.516 2.594 -2.432 1 94.62 108 GLY A N 1
ATOM 820 C CA . GLY A 1 108 ? -9.141 3.994 -2.562 1 94.62 108 GLY A CA 1
ATOM 821 C C . GLY A 1 108 ? -10.109 4.938 -1.87 1 94.62 108 GLY A C 1
ATOM 822 O O . GLY A 1 108 ? -9.688 5.902 -1.229 1 94.62 108 GLY A O 1
ATOM 823 N N . ALA A 1 109 ? -11.352 4.676 -2.02 1 94.25 109 ALA A N 1
ATOM 824 C CA . ALA A 1 109 ? -12.391 5.5 -1.399 1 94.25 109 ALA A CA 1
ATOM 825 C C . ALA A 1 109 ? -12.336 5.391 0.122 1 94.25 109 ALA A C 1
ATOM 827 O O . ALA A 1 109 ? -12.5 6.391 0.827 1 94.25 109 ALA A O 1
ATOM 828 N N . VAL A 1 110 ? -12.117 4.215 0.602 1 95.12 110 VAL A N 1
ATOM 829 C CA . VAL A 1 110 ? -11.977 4.023 2.043 1 95.12 110 VAL A CA 1
ATOM 830 C C . VAL A 1 110 ? -10.805 4.852 2.561 1 95.12 110 VAL A C 1
ATOM 832 O O . VAL A 1 110 ? -10.938 5.582 3.543 1 95.12 110 VAL A O 1
ATOM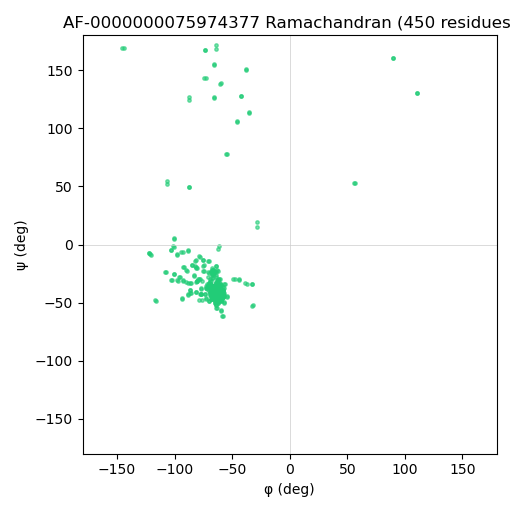 835 N N . ASP A 1 111 ? -9.711 4.793 1.893 1 92 111 ASP A N 1
ATOM 836 C CA . ASP A 1 111 ? -8.508 5.504 2.318 1 92 111 ASP A CA 1
ATOM 837 C C . ASP A 1 111 ? -8.719 7.016 2.273 1 92 111 ASP A C 1
ATOM 839 O O . ASP A 1 111 ? -8.32 7.73 3.195 1 92 111 ASP A O 1
ATOM 843 N N . SER A 1 112 ? -9.297 7.43 1.227 1 87.81 112 SER A N 1
ATOM 844 C CA . SER A 1 112 ? -9.484 8.867 1.064 1 87.81 112 SER A CA 1
ATOM 845 C C . SER A 1 112 ? -10.461 9.422 2.096 1 87.81 112 SER A C 1
ATOM 847 O O . SER A 1 112 ? -10.367 10.586 2.488 1 87.81 112 SER A O 1
ATOM 849 N N . ALA A 1 113 ? -11.359 8.625 2.521 1 89 113 ALA A N 1
ATOM 850 C CA . ALA A 1 113 ? -12.352 9.07 3.492 1 89 113 ALA A CA 1
ATOM 851 C C . ALA A 1 113 ? -11.836 8.914 4.918 1 89 113 ALA A C 1
ATOM 853 O O . ALA A 1 113 ? -12 9.812 5.746 1 89 113 ALA A O 1
ATOM 854 N N . LEU A 1 114 ? -11.148 7.855 5.156 1 90.62 114 LEU A N 1
ATOM 855 C CA . LEU A 1 114 ? -10.945 7.48 6.555 1 90.62 114 LEU A CA 1
ATOM 856 C C . LEU A 1 114 ? -9.562 7.906 7.031 1 90.62 114 LEU A C 1
ATOM 858 O O . LEU A 1 114 ? -9.359 8.141 8.227 1 90.62 114 LEU A O 1
ATOM 862 N N . VAL A 1 115 ? -8.609 8.031 6.117 1 87.69 115 VAL A N 1
ATOM 863 C CA . VAL A 1 115 ? -7.266 8.398 6.551 1 87.69 115 VAL A CA 1
ATOM 864 C C . VAL A 1 115 ? -7.258 9.852 7.02 1 87.69 115 VAL A C 1
ATOM 866 O O . VAL A 1 115 ? -6.781 10.156 8.117 1 87.69 115 VAL A O 1
ATOM 869 N N . PRO A 1 116 ? -7.816 10.828 6.27 1 80.56 116 PRO A N 1
ATOM 870 C CA . PRO A 1 116 ? -7.93 12.188 6.797 1 80.56 116 PRO A CA 1
ATOM 871 C C . PRO A 1 116 ? -8.781 12.258 8.062 1 80.56 116 PRO A C 1
ATOM 873 O O . PRO A 1 116 ? -8.523 13.094 8.938 1 80.56 116 PRO A O 1
ATOM 876 N N . PHE A 1 117 ? -9.75 11.438 8.141 1 83.44 117 PHE A N 1
ATOM 877 C CA . PHE A 1 117 ? -10.562 11.375 9.352 1 83.44 117 PHE A CA 1
ATOM 878 C C . PHE A 1 117 ? -9.719 10.938 10.547 1 83.44 117 PHE A C 1
ATOM 880 O O . PHE A 1 117 ? -9.859 11.477 11.641 1 83.44 117 PHE A O 1
ATOM 887 N N . LEU A 1 118 ? -8.938 9.992 10.336 1 83.88 118 LEU A N 1
ATOM 888 C CA . LEU A 1 118 ? -8.008 9.523 11.359 1 83.88 118 LEU A CA 1
ATOM 889 C C . LEU A 1 118 ? -7.094 10.648 11.828 1 83.88 118 LEU A C 1
ATOM 891 O O . LEU A 1 118 ? -6.766 10.742 13.008 1 83.88 118 LEU A O 1
ATOM 895 N N . ALA A 1 119 ? -6.723 11.484 10.859 1 80.38 119 ALA A N 1
ATOM 896 C CA . ALA A 1 119 ? -5.883 12.633 11.18 1 80.38 119 ALA A CA 1
ATOM 897 C C . ALA A 1 119 ? -6.605 13.594 12.125 1 80.38 119 ALA A C 1
ATOM 899 O O . ALA A 1 119 ? -6 14.133 13.055 1 80.38 119 ALA A O 1
ATOM 900 N N . LEU A 1 120 ? -7.84 13.758 11.875 1 77.75 120 LEU A N 1
ATOM 901 C CA . LEU A 1 120 ? -8.641 14.625 12.734 1 77.75 120 LEU A CA 1
ATOM 902 C C . LEU A 1 120 ? -8.789 14.031 14.125 1 77.75 120 LEU A C 1
ATOM 904 O O . LEU A 1 120 ? -8.727 14.75 15.125 1 77.75 120 LEU A O 1
ATOM 908 N N . LEU A 1 121 ? -9.016 12.812 14.18 1 79.69 121 LEU A N 1
ATOM 909 C CA . LEU A 1 121 ? -9.18 12.125 15.461 1 79.69 121 LEU A CA 1
ATOM 910 C C . LEU A 1 121 ? -7.906 12.211 16.297 1 79.69 121 LEU A C 1
ATOM 912 O O . LEU A 1 121 ? -7.965 12.398 17.516 1 79.69 121 LEU A O 1
ATOM 916 N N . VAL A 1 122 ? -6.77 12.109 15.633 1 76.5 122 VAL A N 1
ATOM 917 C CA . VAL A 1 122 ? -5.477 12.125 16.312 1 76.5 122 VAL A CA 1
ATOM 918 C C . VAL A 1 122 ? -5.164 13.539 16.781 1 76.5 122 VAL A C 1
ATOM 920 O O . VAL A 1 122 ? -4.621 13.727 17.875 1 76.5 122 VAL A O 1
ATOM 923 N N . GLU A 1 123 ? -5.43 14.539 15.938 1 71.81 123 GLU A N 1
ATOM 924 C CA . GLU A 1 123 ? -5.242 15.938 16.328 1 71.81 123 GLU A CA 1
ATOM 925 C C . GLU A 1 123 ? -6.051 16.281 17.578 1 71.81 123 GLU A C 1
ATOM 927 O O . GLU A 1 123 ? -5.555 16.969 18.469 1 71.81 123 GLU A O 1
ATOM 932 N N . HIS A 1 124 ? -7.195 15.969 17.562 1 70.38 124 HIS A N 1
ATOM 933 C CA . HIS A 1 124 ? -8.07 16.266 18.703 1 70.38 124 HIS A CA 1
ATOM 934 C C . HIS A 1 124 ? -7.527 15.648 19.984 1 70.38 124 HIS A C 1
ATOM 936 O O . HIS A 1 124 ? -7.637 16.25 21.062 1 70.38 124 HIS A O 1
ATOM 942 N N . ASN A 1 125 ? -6.93 14.539 19.859 1 65 125 ASN A N 1
ATOM 943 C CA . ASN A 1 125 ? -6.359 13.875 21.016 1 65 125 ASN A CA 1
ATOM 944 C C . ASN A 1 125 ? -5.133 14.617 21.547 1 65 125 ASN A C 1
ATOM 946 O O . ASN A 1 125 ? -4.926 14.711 22.75 1 65 125 ASN A O 1
ATOM 950 N N . ILE A 1 126 ? -4.336 15.172 20.609 1 61.34 126 ILE A N 1
ATOM 951 C CA . ILE A 1 126 ? -3.137 15.906 21 1 61.34 126 ILE A CA 1
ATOM 952 C C . ILE A 1 126 ? -3.527 17.25 21.609 1 61.34 126 ILE A C 1
ATOM 954 O O . ILE A 1 126 ? -2.943 17.672 22.609 1 61.34 126 ILE A O 1
ATOM 958 N N . GLN A 1 127 ? -4.406 17.969 21.016 1 59.19 127 GLN A N 1
ATOM 959 C CA . GLN A 1 127 ? -4.867 19.25 21.562 1 59.19 127 GLN A CA 1
ATOM 960 C C . GLN A 1 127 ? -5.461 19.078 22.953 1 59.19 127 GLN A C 1
ATOM 962 O O . GLN A 1 127 ? -5.246 19.906 23.828 1 59.19 127 GLN A O 1
ATOM 967 N N . SER A 1 128 ? -6.188 18.109 23.078 1 55.59 128 SER A N 1
ATOM 968 C CA . SER A 1 128 ? -6.789 17.875 24.375 1 55.59 128 SER A CA 1
ATOM 969 C C . SER A 1 128 ? -5.727 17.578 25.438 1 55.59 128 SER A C 1
ATOM 971 O O . SER A 1 128 ? -5.918 17.875 26.609 1 55.59 128 SER A O 1
ATOM 973 N N . SER A 1 129 ? -4.684 17.047 24.906 1 52.78 129 SER A N 1
ATOM 974 C CA . SER A 1 129 ? -3.631 16.688 25.844 1 52.78 129 SER A CA 1
ATOM 975 C C . SER A 1 129 ? -2.67 17.844 26.078 1 52.78 129 SER A C 1
ATOM 977 O O . SER A 1 129 ? -1.961 17.891 27.078 1 52.78 129 SER A O 1
ATOM 979 N N . HIS A 1 130 ? -2.369 18.766 25.047 1 49.31 130 HIS A N 1
ATOM 980 C CA . HIS A 1 130 ? -1.35 19.797 25.172 1 49.31 130 HIS A CA 1
ATOM 981 C C . HIS A 1 130 ? -1.981 21.172 25.344 1 49.31 130 HIS A C 1
ATOM 983 O O . HIS A 1 130 ? -2.15 21.906 24.359 1 49.31 130 HIS A O 1
ATOM 989 N N . SER A 1 131 ? -2.896 21.438 26.25 1 45.34 131 SER A N 1
ATOM 990 C CA . SER A 1 131 ? -3.201 22.828 26.609 1 45.34 131 SER A CA 1
ATOM 991 C C . SER A 1 131 ? -1.966 23.719 26.5 1 45.34 131 SER A C 1
ATOM 993 O O . SER A 1 131 ? -2.08 24.922 26.25 1 45.34 131 SER A O 1
ATOM 995 N N . ASP A 1 132 ? -0.881 23.406 27.078 1 39.38 132 ASP A N 1
ATOM 996 C CA . ASP A 1 132 ? 0.237 24.297 27.375 1 39.38 132 ASP A CA 1
ATOM 997 C C . ASP A 1 132 ? 1.219 24.359 26.219 1 39.38 132 ASP A C 1
ATOM 999 O O . ASP A 1 132 ? 2.307 24.922 26.344 1 39.38 132 ASP A O 1
ATOM 1003 N N . SER A 1 133 ? 1.151 23.688 25.234 1 44.81 133 SER A N 1
ATOM 1004 C CA . SER A 1 133 ? 2.338 23.516 24.406 1 44.81 133 SER A CA 1
ATOM 1005 C C . SER A 1 133 ? 2.463 24.625 23.375 1 44.81 133 SER A C 1
ATOM 1007 O O . SER A 1 133 ? 2.119 24.438 22.203 1 44.81 133 SER A O 1
ATOM 1009 N N . SER A 1 134 ? 2.367 25.766 23.688 1 44.59 134 SER A N 1
ATOM 1010 C CA . SER A 1 134 ? 2.631 27.078 23.094 1 44.59 134 SER A CA 1
ATOM 1011 C C . SER A 1 134 ? 3.891 27.047 22.234 1 44.59 134 SER A C 1
ATOM 1013 O O . SER A 1 134 ? 4.082 27.906 21.375 1 44.59 134 SER A O 1
ATOM 1015 N N . GLN A 1 135 ? 4.906 26.297 22.547 1 44.06 135 GLN A N 1
ATOM 1016 C CA . GLN A 1 135 ? 6.234 26.562 22 1 44.06 135 GLN A CA 1
ATOM 1017 C C . GLN A 1 135 ? 6.473 25.75 20.719 1 44.06 135 GLN A C 1
ATOM 1019 O O . GLN A 1 135 ? 7.492 25.922 20.047 1 44.06 135 GLN A O 1
ATOM 1024 N N . GLN A 1 136 ? 5.578 24.859 20.359 1 50.69 136 GLN A N 1
ATOM 1025 C CA . GLN A 1 136 ? 5.879 24.078 19.172 1 50.69 136 GLN A CA 1
ATOM 1026 C C . GLN A 1 136 ? 5.391 24.781 17.906 1 50.69 136 GLN A C 1
ATOM 1028 O O . GLN A 1 136 ? 4.262 25.281 17.859 1 50.69 136 GLN A O 1
ATOM 1033 N N . THR A 1 137 ? 6.379 24.953 16.906 1 56.84 137 THR A N 1
ATOM 1034 C CA . THR A 1 137 ? 5.996 25.609 15.664 1 56.84 137 THR A CA 1
ATOM 1035 C C . THR A 1 137 ? 4.902 24.812 14.953 1 56.84 137 THR A C 1
ATOM 1037 O O . THR A 1 137 ? 4.848 23.594 15.062 1 56.84 137 THR A O 1
ATOM 1040 N N . SER A 1 138 ? 3.996 25.422 14.453 1 59.53 138 SER A N 1
ATOM 1041 C CA . SER A 1 138 ? 2.871 24.875 13.695 1 59.53 138 SER A CA 1
ATOM 1042 C C . SER A 1 138 ? 3.332 23.812 12.711 1 59.53 138 SER A C 1
ATOM 1044 O O . SER A 1 138 ? 2.668 22.781 12.555 1 59.53 138 SER A O 1
ATOM 1046 N N . GLU A 1 139 ? 4.539 23.922 12.234 1 59.81 139 GLU A N 1
ATOM 1047 C CA . GLU A 1 139 ? 5.066 23.016 11.219 1 59.81 139 GLU A CA 1
ATOM 1048 C C . GLU A 1 139 ? 5.477 21.672 11.844 1 59.81 139 GLU A C 1
ATOM 1050 O O . GLU A 1 139 ? 5.195 20.609 11.289 1 59.81 139 GLU A O 1
ATOM 1055 N N . SER A 1 140 ? 6.129 21.781 13 1 61.72 140 SER A N 1
ATOM 1056 C CA . SER A 1 140 ? 6.602 20.578 13.68 1 61.72 140 SER A CA 1
ATOM 1057 C C . SER A 1 140 ? 5.438 19.734 14.188 1 61.72 140 SER A C 1
ATOM 1059 O O . SER A 1 140 ? 5.473 18.516 14.109 1 61.72 140 SER A O 1
ATOM 1061 N N . LEU A 1 141 ? 4.492 20.453 14.625 1 64.88 141 LEU A N 1
ATOM 1062 C CA . LEU A 1 141 ? 3.311 19.75 15.133 1 64.88 141 LEU A CA 1
ATOM 1063 C C . LEU A 1 141 ? 2.57 19.047 14.008 1 64.88 141 LEU A C 1
ATOM 1065 O O . LEU A 1 141 ? 2.117 17.906 14.172 1 64.88 141 LEU A O 1
ATOM 1069 N N . TYR A 1 142 ? 2.598 19.719 12.859 1 66.38 142 TYR A N 1
ATOM 1070 C CA . TYR A 1 142 ? 1.94 19.141 11.695 1 66.38 142 TYR A CA 1
ATOM 1071 C C . TYR A 1 142 ? 2.668 17.891 11.234 1 66.38 142 TYR A C 1
ATOM 1073 O O . TYR A 1 142 ? 2.037 16.859 10.969 1 66.38 142 TYR A O 1
ATOM 1081 N N . ALA A 1 143 ? 3.953 18 11.25 1 67 143 ALA A N 1
ATOM 1082 C CA . ALA A 1 143 ? 4.758 16.859 10.797 1 67 143 ALA A CA 1
ATOM 1083 C C . ALA A 1 143 ? 4.602 15.664 11.734 1 67 143 ALA A C 1
ATOM 1085 O O . ALA A 1 143 ? 4.5 14.523 11.281 1 67 143 ALA A O 1
ATOM 1086 N N . ALA A 1 144 ? 4.582 15.953 12.953 1 67.38 144 ALA A N 1
ATOM 1087 C CA . ALA A 1 144 ? 4.434 14.898 13.961 1 67.38 144 ALA A CA 1
ATOM 1088 C C . ALA A 1 144 ? 3.059 14.242 13.867 1 67.38 144 ALA A C 1
ATOM 1090 O O . ALA A 1 144 ? 2.941 13.023 13.961 1 67.38 144 ALA A O 1
ATOM 1091 N N . GLN A 1 145 ? 2.117 15.062 13.688 1 72.88 145 GLN A N 1
ATOM 1092 C CA . GLN A 1 145 ? 0.754 14.562 13.547 1 72.88 145 GLN A CA 1
ATOM 1093 C C . GLN A 1 145 ? 0.606 13.711 12.289 1 72.88 145 GLN A C 1
ATOM 1095 O O . GLN A 1 145 ? -0.012 12.648 12.328 1 72.88 145 GLN A O 1
ATOM 1100 N N . TYR A 1 146 ? 1.212 14.156 11.266 1 74 146 TYR A N 1
ATOM 1101 C CA . TYR A 1 146 ? 1.178 13.398 10.023 1 74 146 TYR A CA 1
ATOM 1102 C C . TYR A 1 146 ? 1.843 12.039 10.195 1 74 146 TYR A C 1
ATOM 1104 O O . TYR A 1 146 ? 1.322 11.023 9.734 1 74 146 TYR A O 1
ATOM 1112 N N . ALA A 1 147 ? 2.953 12.109 10.844 1 71.12 147 ALA A N 1
ATOM 1113 C CA . ALA A 1 147 ? 3.703 10.867 11.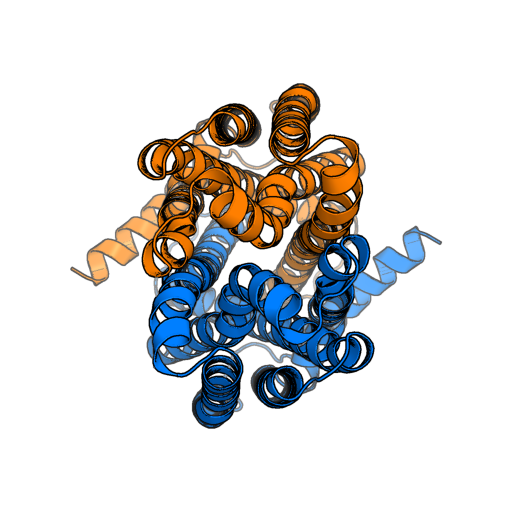047 1 71.12 147 ALA A CA 1
ATOM 1114 C C . ALA A 1 147 ? 2.891 9.859 11.852 1 71.12 147 ALA A C 1
ATOM 1116 O O . ALA A 1 147 ? 2.902 8.664 11.555 1 71.12 147 ALA A O 1
ATOM 1117 N N . SER A 1 148 ? 2.191 10.336 12.789 1 76.44 148 SER A N 1
ATOM 1118 C CA . SER A 1 148 ? 1.401 9.461 13.648 1 76.44 148 SER A CA 1
ATOM 1119 C C . SER A 1 148 ? 0.237 8.836 12.883 1 76.44 148 SER A C 1
ATOM 1121 O O . SER A 1 148 ? -0.017 7.637 13 1 76.44 148 SER A O 1
ATOM 1123 N N . VAL A 1 149 ? -0.469 9.633 12.148 1 81.62 149 VAL A N 1
ATOM 1124 C CA . VAL A 1 149 ? -1.6 9.156 11.359 1 81.62 149 VAL A CA 1
ATOM 1125 C C . VAL A 1 149 ? -1.116 8.164 10.305 1 81.62 149 VAL A C 1
ATOM 1127 O O . VAL A 1 149 ? -1.727 7.109 10.117 1 81.62 149 VAL A O 1
ATOM 1130 N N . TYR A 1 150 ? -0.049 8.508 9.75 1 78.5 150 TYR A N 1
ATOM 1131 C CA . TYR A 1 150 ? 0.54 7.637 8.742 1 78.5 150 TYR A CA 1
ATOM 1132 C C . TYR A 1 150 ? 0.961 6.305 9.352 1 78.5 150 TYR A C 1
ATOM 1134 O O . TYR A 1 150 ? 0.722 5.242 8.766 1 78.5 150 TYR A O 1
ATOM 1142 N N . ALA A 1 151 ? 1.576 6.383 10.484 1 77.88 151 ALA A N 1
ATOM 1143 C CA . ALA A 1 151 ? 2.018 5.168 11.164 1 77.88 151 ALA A CA 1
ATOM 1144 C C . ALA A 1 151 ? 0.837 4.254 11.477 1 77.88 151 ALA A C 1
ATOM 1146 O O . ALA A 1 151 ? 0.92 3.037 11.297 1 77.88 151 ALA A O 1
ATOM 1147 N N . LEU A 1 152 ? -0.239 4.762 11.914 1 84.81 152 LEU A N 1
ATOM 1148 C CA . LEU A 1 152 ? -1.431 3.979 12.227 1 84.81 152 LEU A CA 1
ATOM 1149 C C . LEU A 1 152 ? -1.995 3.324 10.969 1 84.81 152 LEU A C 1
ATOM 1151 O O . LEU A 1 152 ? -2.354 2.145 10.984 1 84.81 152 LEU A O 1
ATOM 1155 N N . GLN A 1 153 ? -2.09 4.129 9.969 1 88.75 153 GLN A N 1
ATOM 1156 C CA . GLN A 1 153 ? -2.58 3.607 8.703 1 88.75 153 GLN A CA 1
ATOM 1157 C C . GLN A 1 153 ? -1.694 2.473 8.195 1 88.75 153 GLN A C 1
ATOM 1159 O O . GLN A 1 153 ? -2.195 1.441 7.738 1 88.75 153 GLN A O 1
ATOM 1164 N N . GLN A 1 154 ? -0.422 2.605 8.234 1 86.62 154 GLN A N 1
ATOM 1165 C CA . GLN A 1 154 ? 0.505 1.606 7.715 1 86.62 154 GLN A CA 1
ATOM 1166 C C . GLN A 1 154 ? 0.506 0.352 8.586 1 86.62 154 GLN A C 1
ATOM 1168 O O . GLN A 1 154 ? 0.704 -0.757 8.078 1 86.62 154 GLN A O 1
ATOM 1173 N N . THR A 1 155 ? 0.297 0.547 9.867 1 89.31 155 THR A N 1
ATOM 1174 C CA . THR A 1 155 ? 0.138 -0.619 10.727 1 89.31 155 THR A CA 1
ATOM 1175 C C . THR A 1 155 ? -1.049 -1.467 10.281 1 89.31 155 THR A C 1
ATOM 1177 O O . THR A 1 155 ? -0.943 -2.691 10.18 1 89.31 155 THR A O 1
ATOM 1180 N N . ALA A 1 156 ? -2.166 -0.798 10.031 1 93.12 156 ALA A N 1
ATOM 1181 C CA . ALA A 1 156 ? -3.355 -1.502 9.555 1 93.12 156 ALA A CA 1
ATOM 1182 C C . ALA A 1 156 ? -3.074 -2.232 8.242 1 93.12 156 ALA A C 1
ATOM 1184 O O . ALA A 1 156 ? -3.441 -3.398 8.086 1 93.12 156 ALA A O 1
ATOM 1185 N N . VAL A 1 157 ? -2.418 -1.614 7.383 1 90.81 157 VAL A N 1
ATOM 1186 C CA . VAL A 1 157 ? -2.102 -2.174 6.074 1 90.81 157 VAL A CA 1
ATOM 1187 C C . VAL A 1 157 ? -1.115 -3.328 6.227 1 90.81 157 VAL A C 1
ATOM 1189 O O . VAL A 1 157 ? -1.275 -4.379 5.602 1 90.81 157 VAL A O 1
ATOM 1192 N N . SER A 1 158 ? -0.124 -3.152 7.051 1 90.5 158 SER A N 1
ATOM 1193 C CA . SER A 1 158 ? 0.87 -4.195 7.289 1 90.5 158 SER A CA 1
ATOM 1194 C C . SER A 1 158 ? 0.23 -5.445 7.887 1 90.5 158 SER A C 1
ATOM 1196 O O . SER A 1 158 ? 0.604 -6.566 7.539 1 90.5 158 SER A O 1
ATOM 1198 N N . LEU A 1 159 ? -0.658 -5.223 8.719 1 92.44 159 LEU A N 1
ATOM 1199 C CA . LEU A 1 159 ? -1.371 -6.355 9.297 1 92.44 159 LEU A CA 1
ATOM 1200 C C . LEU A 1 159 ? -2.141 -7.121 8.227 1 92.44 159 LEU A C 1
ATOM 1202 O O . LEU A 1 159 ? -2.182 -8.352 8.25 1 92.44 159 LEU A O 1
ATOM 1206 N N . ALA A 1 160 ? -2.748 -6.371 7.352 1 93.69 160 ALA A N 1
ATOM 1207 C CA . ALA A 1 160 ? -3.453 -7.02 6.25 1 93.69 160 ALA A CA 1
ATOM 1208 C C . ALA A 1 160 ? -2.498 -7.855 5.402 1 93.69 160 ALA A C 1
ATOM 1210 O O . ALA A 1 160 ? -2.787 -9.008 5.086 1 93.69 160 ALA A O 1
ATOM 1211 N N . TYR A 1 161 ? -1.316 -7.367 5.086 1 90 161 TYR A N 1
ATOM 1212 C CA . TYR A 1 161 ? -0.386 -8.023 4.176 1 90 161 TYR A CA 1
ATOM 1213 C C . TYR A 1 161 ? 0.418 -9.102 4.898 1 90 161 TYR A C 1
ATOM 1215 O O . TYR A 1 161 ? 1.02 -9.969 4.266 1 90 161 TYR A O 1
ATOM 1223 N N . SER A 1 162 ? 0.444 -9.008 6.227 1 89.56 162 SER A N 1
ATOM 1224 C CA . SER A 1 162 ? 1.069 -10.078 6.996 1 89.56 162 SER A CA 1
ATOM 1225 C C . SER A 1 162 ? 0.118 -11.258 7.18 1 89.56 162 SER A C 1
ATOM 1227 O O . SER A 1 162 ? 0.501 -12.414 6.969 1 89.56 162 SER A O 1
ATOM 1229 N N . LEU A 1 163 ? -1.089 -10.984 7.426 1 90.06 163 LEU A N 1
ATOM 1230 C CA . LEU A 1 163 ? -2.051 -12.023 7.77 1 90.06 163 LEU A CA 1
ATOM 1231 C C . LEU A 1 163 ? -2.779 -12.523 6.527 1 90.06 163 LEU A C 1
ATOM 1233 O O . LEU A 1 163 ? -3.18 -13.688 6.461 1 90.06 163 LEU A O 1
ATOM 1237 N N . GLY A 1 164 ? -2.922 -11.648 5.617 1 88.88 164 GLY A N 1
ATOM 1238 C CA . GLY A 1 164 ? -3.678 -11.992 4.426 1 88.88 164 GLY A CA 1
ATOM 1239 C C . GLY A 1 164 ? -3.104 -13.18 3.68 1 88.88 164 GLY A C 1
ATOM 1240 O O . GLY A 1 164 ? -3.734 -14.234 3.6 1 88.88 164 GLY A O 1
ATOM 1241 N N . PRO A 1 165 ? -1.903 -13.031 3.221 1 82.81 165 PRO A N 1
ATOM 1242 C CA . PRO A 1 165 ? -1.288 -14.133 2.48 1 82.81 165 PRO A CA 1
ATOM 1243 C C . PRO A 1 165 ? -1.147 -15.406 3.318 1 82.81 165 PRO A C 1
ATOM 1245 O O . PRO A 1 165 ? -1.285 -16.516 2.795 1 82.81 165 PRO A O 1
ATOM 1248 N N . PHE A 1 166 ? -0.872 -15.164 4.539 1 83.75 166 PHE A N 1
ATOM 1249 C CA . PHE A 1 166 ? -0.792 -16.312 5.438 1 83.75 166 PHE A CA 1
ATOM 1250 C C . PHE A 1 166 ? -2.115 -17.062 5.473 1 83.75 166 PHE A C 1
ATOM 1252 O O . PHE A 1 166 ? -2.145 -18.281 5.289 1 83.75 166 PHE A O 1
ATOM 1259 N N . MET A 1 167 ? -3.184 -16.422 5.621 1 83.81 167 MET A N 1
ATOM 1260 C CA . MET A 1 167 ? -4.52 -17 5.602 1 83.81 167 MET A CA 1
ATOM 1261 C C . MET A 1 167 ? -4.859 -17.547 4.219 1 83.81 167 MET A C 1
ATOM 1263 O O . MET A 1 167 ? -5.48 -18.609 4.098 1 83.81 167 MET A O 1
ATOM 1267 N N . GLY A 1 168 ? -4.383 -16.828 3.262 1 82.38 168 GLY A N 1
ATOM 1268 C CA . GLY A 1 168 ? -4.605 -17.281 1.9 1 82.38 168 GLY A CA 1
ATOM 1269 C C . GLY A 1 168 ? -3.973 -18.641 1.62 1 82.38 168 GLY A C 1
ATOM 1270 O O . GLY A 1 168 ? -4.617 -19.531 1.06 1 82.38 168 GLY A O 1
ATOM 1271 N N . GLY A 1 169 ? -2.736 -18.828 2.027 1 79.44 169 GLY A N 1
ATOM 1272 C CA . GLY A 1 169 ? -2.051 -20.094 1.795 1 79.44 169 GLY A CA 1
ATOM 1273 C C . GLY A 1 169 ? -2.689 -21.25 2.523 1 79.44 169 GLY A C 1
ATOM 1274 O O . GLY A 1 169 ? -3.016 -22.281 1.91 1 79.44 169 GLY A O 1
ATOM 1275 N N . GLU A 1 170 ? -3.045 -21.078 3.764 1 82.56 170 GLU A N 1
ATOM 1276 C CA . GLU A 1 170 ? -3.568 -22.141 4.598 1 82.56 170 GLU A CA 1
ATOM 1277 C C . GLU A 1 170 ? -5.027 -22.438 4.27 1 82.56 170 GLU A C 1
ATOM 1279 O O . GLU A 1 170 ? -5.414 -23.609 4.125 1 82.56 170 GLU A O 1
ATOM 1284 N N . LEU A 1 171 ? -5.793 -21.453 4.086 1 83.81 171 LEU A N 1
ATOM 1285 C CA . LEU A 1 171 ? -7.23 -21.625 3.926 1 83.81 171 LEU A CA 1
ATOM 1286 C C . LEU A 1 171 ? -7.574 -22.047 2.5 1 83.81 171 LEU A C 1
ATOM 1288 O O . LEU A 1 171 ? -8.57 -22.734 2.275 1 83.81 171 LEU A O 1
ATOM 1292 N N . VAL A 1 172 ? -6.77 -21.578 1.627 1 85.44 172 VAL A N 1
ATOM 1293 C CA . VAL A 1 172 ? -6.988 -22.016 0.249 1 85.44 172 VAL A CA 1
ATOM 1294 C C . VAL A 1 172 ? -6.863 -23.531 0.153 1 85.44 172 VAL A C 1
ATOM 1296 O O . VAL A 1 172 ? -7.578 -24.172 -0.62 1 85.44 172 VAL A O 1
ATOM 1299 N N . SER A 1 173 ? -5.93 -24.062 0.916 1 84.06 173 SER A N 1
ATOM 1300 C CA . SER A 1 173 ? -5.742 -25.516 0.9 1 84.06 173 SER A CA 1
ATOM 1301 C C . SER A 1 173 ? -6.93 -26.234 1.536 1 84.06 173 SER A C 1
ATOM 1303 O O . SER A 1 173 ? -7.242 -27.375 1.175 1 84.06 173 SER A O 1
ATOM 1305 N N . LEU A 1 174 ? -7.668 -25.562 2.371 1 85.94 174 LEU A N 1
ATOM 1306 C CA . LEU A 1 174 ? -8.758 -26.188 3.115 1 85.94 174 LEU A CA 1
ATOM 1307 C C . LEU A 1 174 ? -10.086 -26.016 2.383 1 85.94 174 LEU A C 1
ATOM 1309 O O . LEU A 1 174 ? -10.836 -26.984 2.215 1 85.94 174 LEU A O 1
ATOM 1313 N N . VAL A 1 175 ? -10.398 -24.828 1.896 1 92 175 VAL A N 1
ATOM 1314 C CA . VAL A 1 175 ? -11.75 -24.562 1.413 1 92 175 VAL A CA 1
ATOM 1315 C C . VAL A 1 175 ? -11.695 -24.125 -0.052 1 92 175 VAL A C 1
ATOM 1317 O O . VAL A 1 175 ? -12.734 -24 -0.706 1 92 175 VAL A O 1
ATOM 1320 N N . GLY A 1 176 ? -10.562 -23.922 -0.567 1 91.69 176 GLY A N 1
ATOM 1321 C CA . GLY A 1 176 ? -10.422 -23.438 -1.931 1 91.69 176 GLY A CA 1
ATOM 1322 C C . GLY A 1 176 ? -10.398 -21.922 -2.027 1 91.69 176 GLY A C 1
ATOM 1323 O O . GLY A 1 176 ? -10.867 -21.234 -1.121 1 91.69 176 GLY A O 1
ATOM 1324 N N . PHE A 1 177 ? -9.898 -21.5 -3.105 1 93.5 177 PHE A N 1
ATOM 1325 C CA . PHE A 1 177 ? -9.672 -20.078 -3.318 1 93.5 177 PHE A CA 1
ATOM 1326 C C . PHE A 1 177 ? -11 -19.328 -3.432 1 93.5 177 PHE A C 1
ATOM 1328 O O . PHE A 1 177 ? -11.195 -18.297 -2.771 1 93.5 177 PHE A O 1
ATOM 1335 N N . PRO A 1 178 ? -11.984 -19.797 -4.16 1 95.62 178 PRO A N 1
ATOM 1336 C CA . PRO A 1 178 ? -13.211 -19.016 -4.332 1 95.62 178 PRO A CA 1
ATOM 1337 C C . PRO A 1 178 ? -13.977 -18.828 -3.023 1 95.62 178 PRO A C 1
ATOM 1339 O O . PRO A 1 178 ? -14.484 -17.734 -2.756 1 95.62 178 PRO A O 1
ATOM 1342 N N . TRP A 1 179 ? -14.023 -19.797 -2.227 1 95.38 179 TRP A N 1
ATOM 1343 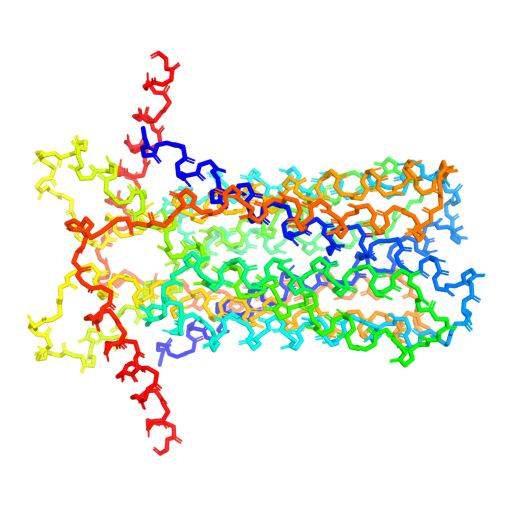C CA . TRP A 1 179 ? -14.742 -19.703 -0.962 1 95.38 179 TRP A CA 1
ATOM 1344 C C . TRP A 1 179 ? -14.047 -18.734 -0.003 1 95.38 179 TRP A C 1
ATOM 1346 O O . TRP A 1 179 ? -14.703 -18.016 0.741 1 95.38 179 TRP A O 1
ATOM 1356 N N . LEU A 1 180 ? -12.758 -18.797 -0.027 1 94.94 180 LEU A N 1
ATOM 1357 C CA . LEU A 1 180 ? -11.992 -17.891 0.815 1 94.94 180 LEU A CA 1
ATOM 1358 C C . LEU A 1 180 ? -12.258 -16.438 0.42 1 94.94 180 LEU A C 1
ATOM 1360 O O . LEU A 1 180 ? -12.516 -15.594 1.281 1 94.94 180 LEU A O 1
ATOM 1364 N N . ILE A 1 181 ? -12.211 -16.203 -0.848 1 96.94 181 ILE A N 1
ATOM 1365 C CA . ILE A 1 181 ? -12.398 -14.836 -1.35 1 96.94 181 ILE A CA 1
ATOM 1366 C C . ILE A 1 181 ? -13.828 -14.383 -1.083 1 96.94 181 ILE A C 1
ATOM 1368 O O . ILE A 1 181 ? -14.07 -13.219 -0.748 1 96.94 181 ILE A O 1
ATOM 1372 N N . ARG A 1 182 ? -14.766 -15.234 -1.166 1 97.56 182 ARG A N 1
ATOM 1373 C CA . ARG A 1 182 ? -16.141 -14.906 -0.828 1 97.56 182 ARG A CA 1
ATOM 1374 C C . ARG A 1 182 ? -16.281 -14.531 0.646 1 97.56 182 ARG A C 1
ATOM 1376 O O . ARG A 1 182 ? -17 -13.594 0.994 1 97.56 182 ARG A O 1
ATOM 1383 N N . ALA A 1 183 ? -15.609 -15.281 1.441 1 97.12 183 ALA A N 1
ATOM 1384 C CA . ALA A 1 183 ? -15.633 -14.992 2.873 1 97.12 183 ALA A CA 1
ATOM 1385 C C . ALA A 1 183 ? -15.07 -13.602 3.162 1 97.12 183 ALA A C 1
ATOM 1387 O O . ALA A 1 183 ? -15.617 -12.867 3.986 1 97.12 1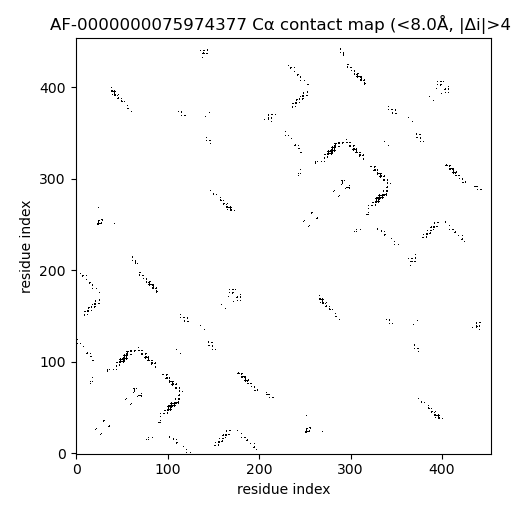83 ALA A O 1
ATOM 1388 N N . VAL A 1 184 ? -14 -13.305 2.496 1 97.38 184 VAL A N 1
ATOM 1389 C CA . VAL A 1 184 ? -13.383 -11.992 2.662 1 97.38 184 VAL A CA 1
ATOM 1390 C C . VAL A 1 184 ? -14.375 -10.906 2.242 1 97.38 184 VAL A C 1
ATOM 1392 O O . VAL A 1 184 ? -14.492 -9.875 2.908 1 97.38 184 VAL A O 1
ATOM 1395 N N . GLY A 1 185 ? -15.062 -11.117 1.112 1 98.38 185 GLY A N 1
ATOM 1396 C CA . GLY A 1 185 ? -16.094 -10.18 0.687 1 98.38 185 GLY A CA 1
ATOM 1397 C C . GLY A 1 185 ? -17.188 -9.992 1.717 1 98.38 185 GLY A C 1
ATOM 1398 O O . GLY A 1 185 ? -17.594 -8.867 2.006 1 98.38 185 GLY A O 1
ATOM 1399 N N . ILE A 1 186 ? -17.625 -11.055 2.285 1 98.44 186 ILE A N 1
ATOM 1400 C CA . ILE A 1 186 ? -18.688 -11.023 3.281 1 98.44 186 ILE A CA 1
ATOM 1401 C C . ILE A 1 186 ? -18.219 -10.273 4.523 1 98.44 186 ILE A C 1
ATOM 1403 O O . ILE A 1 186 ? -18.984 -9.5 5.113 1 98.44 186 ILE A O 1
ATOM 1407 N N . ILE A 1 187 ? -16.984 -10.484 4.93 1 98.06 187 ILE A N 1
ATOM 1408 C CA . ILE A 1 187 ? -16.422 -9.797 6.09 1 98.06 187 ILE A CA 1
ATOM 1409 C C . ILE A 1 187 ? -16.453 -8.289 5.859 1 98.06 187 ILE A C 1
ATOM 1411 O O . ILE A 1 187 ? -16.75 -7.523 6.777 1 98.06 187 ILE A O 1
ATOM 1415 N N . ASN A 1 188 ? -16.094 -7.883 4.629 1 98.31 188 ASN A N 1
ATOM 1416 C CA . ASN A 1 188 ? -16.172 -6.465 4.293 1 98.31 188 ASN A CA 1
ATOM 1417 C C . ASN A 1 188 ? -17.594 -5.93 4.426 1 98.31 188 ASN A C 1
ATOM 1419 O O . ASN A 1 188 ? -17.797 -4.836 4.953 1 98.31 188 ASN A O 1
ATOM 1423 N N . LEU A 1 189 ? -18.594 -6.695 4.02 1 98.44 189 LEU A N 1
ATOM 1424 C CA . LEU A 1 189 ? -20 -6.289 4.102 1 98.44 189 LEU A CA 1
ATOM 1425 C C . LEU A 1 189 ? -20.469 -6.246 5.551 1 98.44 189 LEU A C 1
ATOM 1427 O O . LEU A 1 189 ? -21.172 -5.312 5.953 1 98.44 189 LEU A O 1
ATOM 1431 N N . VAL A 1 190 ? -20.062 -7.203 6.352 1 98.12 190 VAL A N 1
ATOM 1432 C CA . VAL A 1 190 ? -20.516 -7.332 7.734 1 98.12 190 VAL A CA 1
ATOM 1433 C C . VAL A 1 190 ? -19.906 -6.211 8.578 1 98.12 190 VAL A C 1
ATOM 1435 O O . VAL A 1 190 ? -20.469 -5.836 9.609 1 98.12 190 VAL A O 1
ATOM 1438 N N . TYR A 1 191 ? -18.781 -5.652 8.133 1 98.06 191 TYR A N 1
ATOM 1439 C CA . TYR A 1 191 ? -18.125 -4.59 8.891 1 98.06 191 TYR A CA 1
ATOM 1440 C C . TYR A 1 191 ? -18.891 -3.273 8.742 1 98.06 191 TYR A C 1
ATOM 1442 O O . TYR A 1 191 ? -18.719 -2.361 9.555 1 98.06 191 TYR A O 1
ATOM 1450 N N . CYS A 1 192 ? -19.734 -3.107 7.77 1 97.19 192 CYS A N 1
ATOM 1451 C CA . CYS A 1 192 ? -20.391 -1.859 7.391 1 97.19 192 CYS A CA 1
ATOM 1452 C C . CYS A 1 192 ? -21.188 -1.284 8.555 1 97.19 192 CYS A C 1
ATOM 1454 O O . CYS A 1 192 ? -21.094 -0.09 8.844 1 97.19 192 CYS A O 1
ATOM 1456 N N . PRO A 1 193 ? -21.969 -2.066 9.305 1 95.56 193 PRO A N 1
ATOM 1457 C CA . PRO A 1 193 ? -22.75 -1.494 10.406 1 95.56 193 PRO A CA 1
ATOM 1458 C C . PRO A 1 193 ? -21.859 -0.846 11.469 1 95.56 193 PRO A C 1
ATOM 1460 O O . PRO A 1 193 ? -22.281 0.11 12.125 1 95.56 193 PRO A O 1
ATOM 1463 N N . LEU A 1 194 ? -20.656 -1.335 11.656 1 95.06 194 LEU A N 1
ATOM 1464 C CA . LEU A 1 194 ? -19.75 -0.766 12.648 1 95.06 194 LEU A CA 1
ATOM 1465 C C . LEU A 1 194 ? -19.328 0.644 12.258 1 95.06 194 LEU A C 1
ATOM 1467 O O . LEU A 1 194 ? -19 1.463 13.117 1 95.06 194 LEU A O 1
ATOM 1471 N N . LEU A 1 195 ? -19.375 0.915 10.961 1 95.12 195 LEU A N 1
ATOM 1472 C CA . LEU A 1 195 ? -18.953 2.225 10.469 1 95.12 195 LEU A CA 1
ATOM 1473 C C . LEU A 1 195 ? -20.016 3.281 10.781 1 95.12 195 LEU A C 1
ATOM 1475 O O . LEU A 1 195 ? -19.734 4.48 10.711 1 95.12 195 LEU A O 1
ATOM 1479 N N . LEU A 1 196 ? -21.234 2.916 11.172 1 90.69 196 LEU A N 1
ATOM 1480 C CA . LEU A 1 196 ? -22.281 3.85 11.57 1 90.69 196 LEU A CA 1
ATOM 1481 C C . LEU A 1 196 ? -21.891 4.59 12.844 1 90.69 196 LEU A C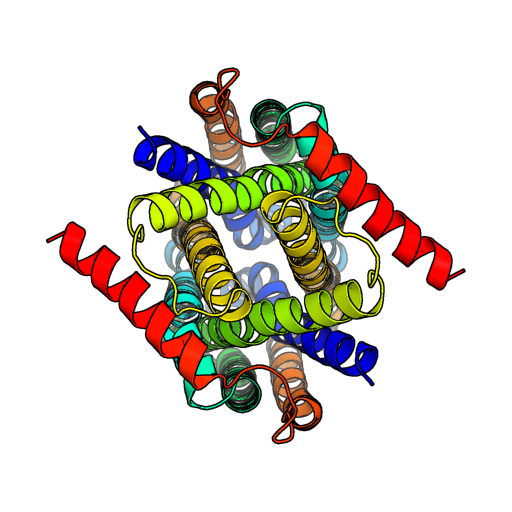 1
ATOM 1483 O O . LEU A 1 196 ? -22.406 5.68 13.117 1 90.69 196 LEU A O 1
ATOM 1487 N N . ILE A 1 197 ? -21.031 3.955 13.562 1 87.5 197 ILE A N 1
ATOM 1488 C CA . ILE A 1 197 ? -20.562 4.586 14.797 1 87.5 197 ILE A CA 1
ATOM 1489 C C . ILE A 1 197 ? -19.797 5.863 14.469 1 87.5 197 ILE A C 1
ATOM 1491 O O . ILE A 1 197 ? -19.641 6.742 15.312 1 87.5 197 ILE A O 1
ATOM 1495 N N . LEU A 1 198 ? -19.297 5.836 13.219 1 85.94 198 LEU A N 1
ATOM 1496 C CA . LEU A 1 198 ? -18.516 7 12.805 1 85.94 198 LEU A CA 1
ATOM 1497 C C . LEU A 1 198 ? -19.438 8.156 12.414 1 85.94 198 LEU A C 1
ATOM 1499 O O . LEU A 1 198 ? -18.969 9.258 12.133 1 85.94 198 LEU A O 1
ATOM 1503 N N . ARG A 1 199 ? -20.625 7.863 12.32 1 78.06 199 ARG A N 1
ATOM 1504 C CA . ARG A 1 199 ? -21.625 8.883 11.992 1 78.06 199 ARG A CA 1
ATOM 1505 C C . ARG A 1 199 ? -21.562 10.047 12.977 1 78.06 199 ARG A C 1
ATOM 1507 O O . ARG A 1 199 ? -21.625 9.844 14.188 1 78.06 199 ARG A O 1
ATOM 1514 N N . GLN A 1 200 ? -20.609 10.906 12.797 1 59.06 200 GLN A N 1
ATOM 1515 C CA . GLN A 1 200 ? -20.516 12.078 13.648 1 59.06 200 GLN A CA 1
ATOM 1516 C C . GLN A 1 200 ? -21.875 12.75 13.812 1 59.06 200 GLN A C 1
ATOM 1518 O O . GLN A 1 200 ? -22.609 12.945 12.836 1 59.06 200 GLN A O 1
ATOM 1523 N N . ARG A 1 201 ? -22.438 12.633 14.82 1 48.19 201 ARG A N 1
ATOM 1524 C CA . ARG A 1 201 ? -23.406 13.602 15.305 1 48.19 201 ARG A CA 1
ATOM 1525 C C . ARG A 1 201 ? -22.969 15.023 14.977 1 48.19 201 ARG A C 1
ATOM 1527 O O . ARG A 1 201 ? -21.781 15.297 14.805 1 48.19 201 ARG A O 1
ATOM 1534 N N . LYS A 1 202 ? -23.766 16.141 14.742 1 43.69 202 LYS A N 1
ATOM 1535 C CA . LYS A 1 202 ? -23.531 17.578 14.641 1 43.69 202 LYS A CA 1
ATOM 1536 C C . LYS A 1 202 ? -22.328 18 15.484 1 43.69 202 LYS A C 1
ATOM 1538 O O . LYS A 1 202 ? -22.484 18.688 16.5 1 43.69 202 LYS A O 1
ATOM 1543 N N . SER A 1 203 ? -21.484 17.188 15.938 1 43.44 203 SER A N 1
ATOM 1544 C CA . SER A 1 203 ? -20.562 17.734 16.938 1 43.44 203 SER A CA 1
ATOM 1545 C C . SER A 1 203 ? -19.672 18.812 16.344 1 43.44 203 SER A C 1
ATOM 1547 O O . SER A 1 203 ? -19.547 18.922 15.125 1 43.44 203 SER A O 1
ATOM 1549 N N . ASN A 1 204 ? -18.797 19.609 17.297 1 42.31 204 ASN A N 1
ATOM 1550 C CA . ASN A 1 204 ? -18 20.828 17.312 1 42.31 204 ASN A CA 1
ATOM 1551 C C . ASN A 1 204 ? -16.844 20.75 16.312 1 42.31 204 ASN A C 1
ATOM 1553 O O . ASN A 1 204 ? -15.852 21.469 16.453 1 42.31 204 ASN A O 1
ATOM 1557 N N . LEU A 1 205 ? -16.594 19.672 15.602 1 48.09 205 LEU A N 1
ATOM 1558 C CA . LEU A 1 205 ? -15.477 19.797 14.672 1 48.09 205 LEU A CA 1
ATOM 1559 C C . LEU A 1 205 ? -15.797 20.812 13.578 1 48.09 205 LEU A C 1
ATOM 1561 O O . LEU A 1 205 ? -16.953 20.922 13.141 1 48.09 205 LEU A O 1
ATOM 1565 N N . PRO A 1 206 ? -15.023 21.859 13.289 1 43.91 206 PRO A N 1
ATOM 1566 C CA . PRO A 1 206 ? -15.375 22.875 12.305 1 43.91 206 PRO A CA 1
ATOM 1567 C C . PRO A 1 206 ? -15.984 22.297 11.031 1 43.91 206 PRO A C 1
ATOM 1569 O O . PRO A 1 206 ? -15.68 21.156 10.672 1 43.91 206 PRO A O 1
ATOM 1572 N N . SER A 1 207 ? -17.125 22.781 10.625 1 44.88 207 SER A N 1
ATOM 1573 C CA . SER A 1 207 ? -18.031 22.375 9.562 1 44.88 207 SER A CA 1
ATOM 1574 C C . SER A 1 207 ? -17.266 21.844 8.352 1 44.88 207 SER A C 1
ATOM 1576 O O . SER A 1 207 ? -16.297 22.453 7.914 1 44.88 207 SER A O 1
ATOM 1578 N N . GLU A 1 208 ? -17.344 20.547 7.969 1 47.22 208 GLU A N 1
ATOM 1579 C CA . GLU A 1 208 ? -16.906 19.797 6.793 1 47.22 208 GLU A CA 1
ATOM 1580 C C . GLU A 1 208 ? -16.969 20.656 5.539 1 47.22 208 GLU A C 1
ATOM 1582 O O . GLU A 1 208 ? -16.141 20.516 4.637 1 47.22 208 GLU A O 1
ATOM 1587 N N . LYS A 1 209 ? -17.922 21.531 5.473 1 46.53 209 LYS A N 1
ATOM 1588 C CA . LYS A 1 209 ? -18.156 22.391 4.312 1 46.53 209 LYS A CA 1
ATOM 1589 C C . LYS A 1 209 ? -16.969 23.312 4.055 1 46.53 209 LYS A C 1
ATOM 1591 O O . LYS A 1 209 ? -16.656 23.609 2.9 1 46.53 209 LYS A O 1
ATOM 1596 N N . GLN A 1 210 ? -16.422 23.797 5.074 1 44.38 210 GLN A N 1
ATOM 1597 C CA . GLN A 1 210 ? -15.328 24.75 4.891 1 44.38 210 GLN A CA 1
ATOM 1598 C C . GLN A 1 210 ? -14.078 24.047 4.371 1 44.38 210 GLN A C 1
ATOM 1600 O O . GLN A 1 210 ? -13.336 24.594 3.562 1 44.38 210 GLN A O 1
ATOM 1605 N N . GLN A 1 211 ? -13.945 22.797 4.691 1 47.66 211 GLN A N 1
ATOM 1606 C CA . GLN A 1 211 ? -12.773 22.031 4.281 1 47.66 211 GLN A CA 1
ATOM 1607 C C . GLN A 1 211 ? -12.82 21.719 2.787 1 47.66 211 GLN A C 1
ATOM 1609 O O . GLN A 1 211 ? -11.781 21.703 2.121 1 47.66 211 GLN A O 1
ATOM 1614 N N . TYR A 1 212 ? -14.008 21.469 2.246 1 48.19 212 TYR A N 1
ATOM 1615 C CA . TYR A 1 212 ? -14.242 21.188 0.834 1 48.19 212 TYR A CA 1
ATOM 1616 C C . TYR A 1 212 ? -13.891 22.391 -0.027 1 48.19 212 TYR A C 1
ATOM 1618 O O . TYR A 1 212 ? -13.273 22.25 -1.086 1 48.19 212 TYR A O 1
ATOM 1626 N N . GLY A 1 213 ? -14.461 23.516 0.271 1 44.84 213 GLY A N 1
ATOM 1627 C CA . GLY A 1 213 ? -14.172 24.703 -0.5 1 44.84 213 GLY A CA 1
ATOM 1628 C C . GLY A 1 213 ? -12.688 24.953 -0.694 1 44.84 213 GLY A C 1
ATOM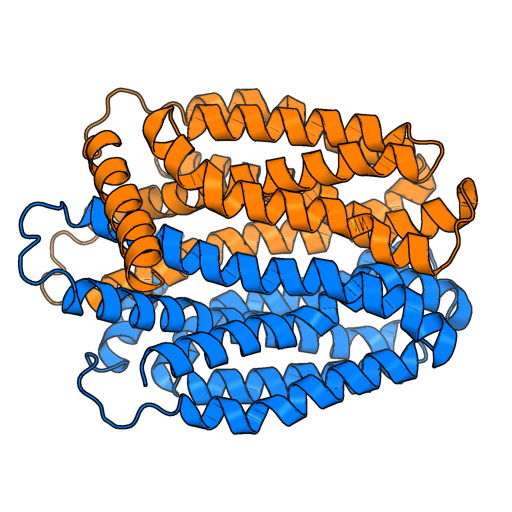 1629 O O . GLY A 1 213 ? -12.25 25.312 -1.788 1 44.84 213 GLY A O 1
ATOM 1630 N N . GLU A 1 214 ? -12.039 24.531 0.223 1 46.84 214 GLU A N 1
ATOM 1631 C CA . GLU A 1 214 ? -10.602 24.812 0.191 1 46.84 214 GLU A CA 1
ATOM 1632 C C . GLU A 1 214 ? -9.852 23.766 -0.628 1 46.84 214 GLU A C 1
ATOM 1634 O O . GLU A 1 214 ? -8.898 24.094 -1.331 1 46.84 214 GLU A O 1
ATOM 1639 N N . ASN A 1 215 ? -10.328 22.516 -0.612 1 50.91 215 ASN A N 1
ATOM 1640 C CA . ASN A 1 215 ? -9.742 21.453 -1.413 1 50.91 215 ASN A CA 1
ATOM 1641 C C . ASN A 1 215 ? -9.984 21.672 -2.904 1 50.91 215 ASN A C 1
ATOM 1643 O O . ASN A 1 215 ? -9.102 21.391 -3.725 1 50.91 215 ASN A O 1
ATOM 1647 N N . LYS A 1 216 ? -11.172 22.109 -3.238 1 49.47 216 LYS A N 1
ATOM 1648 C CA . LYS A 1 216 ? -11.508 22.453 -4.613 1 49.47 216 LYS A CA 1
ATOM 1649 C C . LYS A 1 216 ? -10.672 23.625 -5.109 1 49.47 216 LYS A C 1
ATOM 1651 O O . LYS A 1 216 ? -10.227 23.641 -6.262 1 49.47 216 LYS A O 1
ATOM 1656 N N . GLU A 1 217 ? -10.531 24.594 -4.332 1 45.41 217 GLU A N 1
ATOM 1657 C CA . GLU A 1 217 ? -9.727 25.75 -4.703 1 45.41 217 GLU A CA 1
ATOM 1658 C C . GLU A 1 217 ? -8.266 25.359 -4.926 1 45.41 217 GLU A C 1
ATOM 1660 O O . GLU A 1 217 ? -7.625 25.859 -5.852 1 45.41 217 GLU A O 1
ATOM 1665 N N . ALA A 1 218 ? -7.883 24.391 -4.133 1 45.78 218 ALA A N 1
ATOM 1666 C CA . ALA A 1 218 ? -6.5 23.938 -4.273 1 45.78 218 ALA A CA 1
ATOM 1667 C C . ALA A 1 218 ? -6.332 23.062 -5.508 1 45.78 218 ALA A C 1
ATOM 1669 O O . ALA A 1 218 ? -5.352 23.203 -6.246 1 45.78 218 ALA A O 1
ATOM 1670 N N . GLN A 1 219 ? -7.211 22.062 -5.723 1 48.16 219 GLN A N 1
ATOM 1671 C CA . GLN A 1 219 ? -7.199 21.234 -6.926 1 48.16 219 GLN A CA 1
ATOM 1672 C C . GLN A 1 219 ? -7.391 22.094 -8.18 1 48.16 219 GLN A C 1
ATOM 1674 O O . GLN A 1 219 ? -6.738 21.859 -9.195 1 48.16 219 GLN A O 1
ATOM 1679 N N . PHE A 1 220 ? -8.367 23.047 -8.203 1 41.78 220 PHE A N 1
ATOM 1680 C CA . PHE A 1 220 ? -8.648 23.969 -9.289 1 41.78 220 PHE A CA 1
ATOM 1681 C C . PHE A 1 220 ? -7.438 24.859 -9.562 1 41.78 220 PHE A C 1
ATOM 1683 O O . PHE A 1 220 ? -7.066 25.062 -10.719 1 41.78 220 PHE A O 1
ATOM 1690 N N . LYS A 1 221 ? -6.766 25.359 -8.656 1 44.03 221 LYS A N 1
ATOM 1691 C CA . LYS A 1 221 ? -5.602 26.219 -8.852 1 44.03 221 LYS A CA 1
ATOM 1692 C C . LYS A 1 221 ? -4.43 25.422 -9.43 1 44.03 221 LYS A C 1
ATOM 1694 O O . LYS A 1 221 ? -3.668 25.953 -10.25 1 44.03 221 LYS A O 1
ATOM 1699 N N . ARG A 1 222 ? -4.363 24.188 -9.094 1 44.97 222 ARG A N 1
ATOM 1700 C CA . ARG A 1 222 ? -3.342 23.328 -9.688 1 44.97 222 ARG A CA 1
ATOM 1701 C C . ARG A 1 222 ? -3.666 23.016 -11.148 1 44.97 222 ARG A C 1
ATOM 1703 O O . ARG A 1 222 ? -2.76 22.875 -11.977 1 44.97 222 ARG A O 1
ATOM 1710 N N . SER A 1 223 ? -4.938 22.828 -11.43 1 40.56 223 SER A N 1
ATOM 1711 C CA . SER A 1 223 ? -5.355 22.609 -12.812 1 40.56 223 SER A CA 1
ATOM 1712 C C . SER A 1 223 ? -5.164 23.875 -13.648 1 40.56 223 SER A C 1
ATOM 1714 O O . SER A 1 223 ? -4.934 23.781 -14.859 1 40.56 223 SER A O 1
ATOM 1716 N N . ILE A 1 224 ? -5.418 25.031 -13.172 1 40.44 224 ILE A N 1
ATOM 1717 C CA . ILE A 1 224 ? -5.262 26.281 -13.898 1 40.44 224 ILE A CA 1
ATOM 1718 C C . ILE A 1 224 ? -3.779 26.562 -14.133 1 40.44 224 ILE A C 1
ATOM 1720 O O . ILE A 1 224 ? -3.398 27.094 -15.18 1 40.44 224 ILE A O 1
ATOM 1724 N N . LYS A 1 225 ? -2.887 26.359 -13.234 1 41.59 225 LYS A N 1
ATOM 1725 C CA . LYS A 1 225 ? -1.482 26.688 -13.461 1 41.59 225 LYS A CA 1
ATOM 1726 C C . LYS A 1 225 ? -0.875 25.766 -14.523 1 41.59 225 LYS A C 1
ATOM 1728 O O . LYS A 1 225 ? 0.204 26.047 -15.047 1 41.59 225 LYS A O 1
ATOM 1733 N N . LYS A 1 226 ? -1.481 24.609 -14.781 1 41.66 226 LYS A N 1
ATOM 1734 C CA . LYS A 1 226 ? -1.045 23.797 -15.914 1 41.66 226 LYS A CA 1
ATOM 1735 C C . LYS A 1 226 ? -1.683 24.297 -17.219 1 41.66 226 LYS A C 1
ATOM 1737 O O . LYS A 1 226 ? -1.407 23.75 -18.281 1 41.66 226 LYS A O 1
ATOM 1742 N N . GLY A 1 227 ? -2.637 25.078 -16.906 1 33.81 227 GLY A N 1
ATOM 1743 C CA . GLY A 1 227 ? -3.047 25.719 -18.141 1 33.81 227 GLY A CA 1
ATOM 1744 C C . GLY A 1 227 ? -2.273 27 -18.422 1 33.81 227 GLY A C 1
ATOM 1745 O O . GLY A 1 227 ? -1.736 27.625 -17.516 1 33.81 227 GLY A O 1
ATOM 1746 N N . MET B 1 1 ? 12.531 24.578 -9.078 1 42.97 1 MET B N 1
ATOM 1747 C CA . MET B 1 1 ? 13.375 23.875 -8.109 1 42.97 1 MET B CA 1
ATOM 1748 C C . MET B 1 1 ? 12.539 22.984 -7.199 1 42.97 1 MET B C 1
ATOM 1750 O O . MET B 1 1 ? 12.836 21.797 -7.035 1 42.97 1 MET B O 1
ATOM 1754 N N . LYS B 1 2 ? 11.258 23.547 -6.723 1 57.72 2 LYS B N 1
ATOM 1755 C CA . LYS B 1 2 ? 10.375 22.922 -5.75 1 57.72 2 LYS B CA 1
ATOM 1756 C C . LYS B 1 2 ? 9.602 21.766 -6.387 1 57.72 2 LYS B C 1
ATOM 1758 O O . LYS B 1 2 ? 9.523 20.672 -5.816 1 57.72 2 LYS B O 1
ATOM 1763 N N . ASP B 1 3 ? 9.531 21.906 -7.719 1 75 3 ASP B N 1
ATOM 1764 C CA . ASP B 1 3 ? 8.789 20.906 -8.469 1 75 3 ASP B CA 1
ATOM 1765 C C . ASP B 1 3 ? 9.641 19.672 -8.719 1 75 3 ASP B C 1
ATOM 1767 O O . ASP B 1 3 ? 9.156 18.531 -8.633 1 75 3 ASP B O 1
ATOM 1771 N N . TRP B 1 4 ? 10.969 19.984 -8.852 1 85.19 4 TRP B N 1
ATOM 1772 C CA . TRP B 1 4 ? 11.859 18.859 -9.109 1 85.19 4 TRP B CA 1
ATOM 1773 C C . TRP B 1 4 ? 12.016 18 -7.859 1 85.19 4 TRP B C 1
ATOM 1775 O O . TRP B 1 4 ? 12.133 16.766 -7.953 1 85.19 4 TRP B O 1
ATOM 1785 N N . LYS B 1 5 ? 12 18.609 -6.727 1 88.88 5 LYS B N 1
ATOM 1786 C CA . LYS B 1 5 ? 12.109 17.859 -5.48 1 88.88 5 LYS B CA 1
ATOM 1787 C C . LYS B 1 5 ? 10.891 16.969 -5.254 1 88.88 5 LYS B C 1
ATOM 1789 O O . LYS B 1 5 ? 11.008 15.852 -4.762 1 88.88 5 LYS B O 1
ATOM 1794 N N . VAL B 1 6 ? 9.805 17.516 -5.68 1 89.56 6 VAL B N 1
ATOM 1795 C CA . VAL B 1 6 ? 8.578 16.734 -5.57 1 89.56 6 VAL B CA 1
ATOM 1796 C C . VAL B 1 6 ? 8.648 15.531 -6.5 1 89.56 6 VAL B C 1
ATOM 1798 O O . VAL B 1 6 ? 8.344 14.406 -6.094 1 89.56 6 VAL B O 1
ATOM 1801 N N . LEU B 1 7 ? 9.133 15.742 -7.684 1 92.38 7 LEU B N 1
ATOM 1802 C CA . LEU B 1 7 ? 9.203 14.688 -8.68 1 92.38 7 LEU B CA 1
ATOM 1803 C C . LEU B 1 7 ? 10.188 13.602 -8.242 1 92.38 7 LEU B C 1
ATOM 1805 O O . LEU B 1 7 ? 9.906 12.406 -8.391 1 92.38 7 LEU B O 1
ATOM 1809 N N . VAL B 1 8 ? 11.32 14 -7.75 1 94.75 8 VAL B N 1
ATOM 1810 C CA . VAL B 1 8 ? 12.336 13.047 -7.305 1 94.75 8 VAL B CA 1
ATOM 1811 C C . VAL B 1 8 ? 11.812 12.258 -6.105 1 94.75 8 VAL B C 1
ATOM 1813 O O . VAL B 1 8 ? 12.055 11.055 -5.992 1 94.75 8 VAL B O 1
ATOM 1816 N N . THR B 1 9 ? 11.078 12.891 -5.23 1 94.62 9 THR B N 1
ATOM 1817 C CA . THR B 1 9 ? 10.508 12.25 -4.051 1 94.62 9 THR B CA 1
ATOM 1818 C C . THR B 1 9 ? 9.438 11.242 -4.449 1 94.62 9 THR B C 1
ATOM 1820 O O . THR B 1 9 ? 9.453 10.094 -4.004 1 94.62 9 THR B O 1
ATOM 1823 N N . VAL B 1 10 ? 8.57 11.641 -5.32 1 94.5 10 VAL B N 1
ATOM 1824 C CA . VAL B 1 10 ? 7.512 10.758 -5.805 1 94.5 10 VAL B CA 1
ATOM 1825 C C . VAL B 1 10 ? 8.125 9.602 -6.594 1 94.5 10 VAL B C 1
ATOM 1827 O O . VAL B 1 10 ? 7.676 8.461 -6.484 1 94.5 10 VAL B O 1
ATOM 1830 N N . GLY B 1 11 ? 9.117 9.898 -7.355 1 96.38 11 GLY B N 1
ATOM 1831 C CA . GLY B 1 11 ? 9.844 8.867 -8.078 1 96.38 11 GLY B CA 1
ATOM 1832 C C . GLY B 1 11 ? 10.477 7.832 -7.172 1 96.38 11 GLY B C 1
ATOM 1833 O O . GLY B 1 11 ? 10.469 6.637 -7.48 1 96.38 11 GLY B O 1
ATOM 1834 N N . ALA B 1 12 ? 11.047 8.266 -6.07 1 97.25 12 ALA B N 1
ATOM 1835 C CA . ALA B 1 12 ? 11.648 7.348 -5.105 1 97.25 12 ALA B CA 1
ATOM 1836 C C . ALA B 1 12 ? 10.602 6.418 -4.504 1 97.25 12 ALA B C 1
ATOM 1838 O O . ALA B 1 12 ? 10.859 5.223 -4.316 1 97.25 12 ALA B O 1
ATOM 1839 N N . ILE B 1 13 ? 9.461 6.977 -4.23 1 95.75 13 ILE B N 1
ATOM 1840 C CA . ILE B 1 13 ? 8.367 6.18 -3.678 1 95.75 13 ILE B CA 1
ATOM 1841 C C . ILE B 1 13 ? 7.906 5.148 -4.707 1 95.75 13 ILE B C 1
ATOM 1843 O O . ILE B 1 13 ? 7.707 3.979 -4.379 1 95.75 13 ILE B O 1
ATOM 1847 N N . TRP B 1 14 ? 7.816 5.562 -5.902 1 96.19 14 TRP B N 1
ATOM 1848 C CA . TRP B 1 14 ? 7.41 4.68 -6.988 1 96.19 14 TRP B CA 1
ATOM 1849 C C . TRP B 1 14 ? 8.43 3.559 -7.188 1 96.19 14 TRP B C 1
ATOM 1851 O O . TRP B 1 14 ? 8.07 2.379 -7.172 1 96.19 14 TRP B O 1
ATOM 1861 N N . ILE B 1 15 ? 9.68 3.887 -7.332 1 97.44 15 ILE B N 1
ATOM 1862 C CA . ILE B 1 15 ? 10.734 2.936 -7.645 1 97.44 15 ILE B CA 1
ATOM 1863 C C . ILE B 1 15 ? 10.914 1.958 -6.488 1 97.44 15 ILE B C 1
ATOM 1865 O O . ILE B 1 15 ? 11.039 0.75 -6.699 1 97.44 15 ILE B O 1
ATOM 1869 N N . SER B 1 16 ? 10.914 2.455 -5.285 1 97.44 16 SER B N 1
ATOM 1870 C CA . SER B 1 16 ? 11.086 1.592 -4.121 1 97.44 16 SER B CA 1
ATOM 1871 C C . SER B 1 16 ? 9.938 0.597 -4 1 97.44 16 SER B C 1
ATOM 1873 O O . SER B 1 16 ? 10.133 -0.542 -3.574 1 97.44 16 SER B O 1
ATOM 1875 N N . THR B 1 17 ? 8.727 0.97 -4.453 1 95.69 17 THR B N 1
ATOM 1876 C CA . THR B 1 17 ? 7.527 0.149 -4.34 1 95.69 17 THR B CA 1
ATOM 1877 C C . THR B 1 17 ? 7.488 -0.905 -5.445 1 95.69 17 THR B C 1
ATOM 1879 O O . THR B 1 17 ? 6.793 -1.916 -5.32 1 95.69 17 THR B O 1
ATOM 1882 N N . THR B 1 18 ? 8.203 -0.713 -6.492 1 95.56 18 THR B N 1
ATOM 1883 C CA . THR B 1 18 ? 8.156 -1.587 -7.66 1 95.56 18 THR B CA 1
ATOM 1884 C C . THR B 1 18 ? 8.625 -2.992 -7.301 1 95.56 18 THR B C 1
ATOM 1886 O O . THR B 1 18 ? 8.102 -3.98 -7.824 1 95.56 18 THR B O 1
ATOM 1889 N N . ALA B 1 19 ? 9.641 -3.059 -6.387 1 95.38 19 ALA B N 1
ATOM 1890 C CA . ALA B 1 19 ? 10.125 -4.375 -5.988 1 95.38 19 ALA B CA 1
ATOM 1891 C C . ALA B 1 19 ? 8.984 -5.25 -5.477 1 95.38 19 ALA B C 1
ATOM 1893 O O . ALA B 1 19 ? 8.797 -6.375 -5.941 1 95.38 19 ALA B O 1
ATOM 1894 N N . MET B 1 20 ? 8.141 -4.707 -4.668 1 93.69 20 MET B N 1
ATOM 1895 C CA . MET B 1 20 ? 7.051 -5.469 -4.055 1 93.69 20 MET B CA 1
ATOM 1896 C C . MET B 1 20 ? 5.918 -5.691 -5.051 1 93.69 20 MET B C 1
ATOM 1898 O O . MET B 1 20 ? 5.277 -6.746 -5.043 1 93.69 20 MET B O 1
ATOM 1902 N N . SER B 1 21 ? 5.645 -4.727 -5.852 1 92.44 21 SER B N 1
ATOM 1903 C CA . SER B 1 21 ? 4.539 -4.812 -6.801 1 92.44 21 SER B CA 1
ATOM 1904 C C . SER B 1 21 ? 4.75 -5.949 -7.793 1 92.44 21 SER B C 1
ATOM 1906 O O . SER B 1 21 ? 3.787 -6.535 -8.289 1 92.44 21 SER B O 1
ATOM 1908 N N . ILE B 1 22 ? 5.977 -6.285 -8.117 1 93.62 22 ILE B N 1
ATOM 1909 C CA . ILE B 1 22 ? 6.301 -7.387 -9.016 1 93.62 22 ILE B CA 1
ATOM 1910 C C . ILE B 1 22 ? 6.367 -8.695 -8.227 1 93.62 22 ILE B C 1
ATOM 1912 O O . ILE B 1 22 ? 5.836 -9.719 -8.664 1 93.62 22 ILE B O 1
ATOM 1916 N N . LEU B 1 23 ? 6.961 -8.656 -7.035 1 94.31 23 LEU B N 1
ATOM 1917 C CA . LEU B 1 23 ? 7.164 -9.859 -6.238 1 94.31 23 LEU B CA 1
ATOM 1918 C C . LEU B 1 23 ? 5.832 -10.484 -5.844 1 94.31 23 LEU B C 1
ATOM 1920 O O . LEU B 1 23 ? 5.688 -11.711 -5.852 1 94.31 23 LEU B O 1
ATOM 1924 N N . GLU B 1 24 ? 4.852 -9.742 -5.508 1 89.75 24 GLU B N 1
ATOM 1925 C CA . GLU B 1 24 ? 3.604 -10.25 -4.949 1 89.75 24 GLU B CA 1
ATOM 1926 C C . GLU B 1 24 ? 2.889 -11.164 -5.938 1 89.75 24 GLU B C 1
ATOM 1928 O O . GLU B 1 24 ? 2.531 -12.297 -5.598 1 89.75 24 GLU B O 1
ATOM 1933 N N . PRO B 1 25 ? 2.803 -10.812 -7.191 1 87.25 25 PRO B N 1
ATOM 1934 C CA . PRO B 1 25 ? 2.109 -11.711 -8.125 1 87.25 25 PRO B CA 1
ATOM 1935 C C . PRO B 1 25 ? 3.043 -12.734 -8.766 1 87.25 25 PRO B C 1
ATOM 1937 O O . PRO B 1 25 ? 2.596 -13.805 -9.18 1 87.25 25 PRO B O 1
ATOM 1940 N N . CYS B 1 26 ? 4.324 -12.516 -8.828 1 91.19 26 CYS B N 1
ATOM 1941 C CA . CYS B 1 26 ? 5.207 -13.344 -9.641 1 91.19 26 CYS B CA 1
ATOM 1942 C C . CYS B 1 26 ? 5.988 -14.32 -8.766 1 91.19 26 CYS B C 1
ATOM 1944 O O . CYS B 1 26 ? 6.328 -15.422 -9.203 1 91.19 26 CYS B O 1
ATOM 1946 N N . LEU B 1 27 ? 6.262 -13.922 -7.559 1 93.75 27 LEU B N 1
ATOM 1947 C CA . LEU B 1 27 ? 7.113 -14.75 -6.711 1 93.75 27 LEU B CA 1
ATOM 1948 C C . LEU B 1 27 ? 6.438 -16.094 -6.406 1 93.75 27 LEU B C 1
ATOM 1950 O O . LEU B 1 27 ? 7.07 -17.141 -6.492 1 93.75 27 LEU B O 1
ATOM 1954 N N . PRO B 1 28 ? 5.113 -16.078 -6.055 1 90.69 28 PRO B N 1
ATOM 1955 C CA . PRO B 1 28 ? 4.477 -17.359 -5.746 1 90.69 28 PRO B CA 1
ATOM 1956 C C . PRO B 1 28 ? 4.555 -18.344 -6.91 1 90.69 28 PRO B C 1
ATOM 1958 O O . PRO B 1 28 ? 4.781 -19.547 -6.695 1 90.69 28 PRO B O 1
ATOM 1961 N N . ILE B 1 29 ? 4.402 -17.875 -8.078 1 89.06 29 ILE B N 1
ATOM 1962 C CA . ILE B 1 29 ? 4.496 -18.719 -9.266 1 89.06 29 ILE B CA 1
ATOM 1963 C C . ILE B 1 29 ? 5.922 -19.25 -9.414 1 89.06 29 ILE B C 1
ATOM 1965 O O . ILE B 1 29 ? 6.129 -20.438 -9.68 1 89.06 29 ILE B O 1
ATOM 1969 N N . TRP B 1 30 ? 6.871 -18.391 -9.227 1 92.44 30 TRP B N 1
ATOM 1970 C CA . TRP B 1 30 ? 8.273 -18.781 -9.359 1 92.44 30 TRP B CA 1
ATOM 1971 C C . TRP B 1 30 ? 8.656 -19.812 -8.297 1 92.44 30 TRP B C 1
ATOM 1973 O O . TRP B 1 30 ? 9.406 -20.75 -8.57 1 92.44 30 TRP B O 1
ATOM 1983 N N . LEU B 1 31 ? 8.164 -19.656 -7.105 1 93.44 31 LEU B N 1
ATOM 1984 C CA . LEU B 1 31 ? 8.453 -20.578 -6.023 1 93.44 31 LEU B CA 1
ATOM 1985 C C . LEU B 1 31 ? 7.883 -21.969 -6.328 1 93.44 31 LEU B C 1
ATOM 1987 O O . LEU B 1 31 ? 8.547 -22.969 -6.102 1 93.44 31 LEU B O 1
ATOM 1991 N N . LEU B 1 32 ? 6.711 -21.984 -6.844 1 90.31 32 LEU B N 1
ATOM 1992 C CA . LEU B 1 32 ? 6.086 -23.266 -7.184 1 90.31 32 LEU B CA 1
ATOM 1993 C C . LEU B 1 32 ? 6.875 -23.984 -8.273 1 90.31 32 LEU B C 1
ATOM 1995 O O . LEU B 1 32 ? 6.984 -25.203 -8.25 1 90.31 32 LEU B O 1
ATOM 1999 N N . ASP B 1 33 ? 7.449 -23.219 -9.109 1 90.88 33 ASP B N 1
ATOM 2000 C CA . ASP B 1 33 ? 8.141 -23.781 -10.258 1 90.88 33 ASP B CA 1
ATOM 2001 C C . ASP B 1 33 ? 9.562 -24.219 -9.883 1 90.88 33 ASP B C 1
ATOM 2003 O O . ASP B 1 33 ? 10.102 -25.156 -10.461 1 90.88 33 ASP B O 1
ATOM 2007 N N . THR B 1 34 ? 10.141 -23.594 -8.883 1 92.06 34 THR B N 1
ATOM 2008 C CA . THR B 1 34 ? 11.57 -23.781 -8.68 1 92.06 34 THR B CA 1
ATOM 2009 C C . THR B 1 34 ? 11.836 -24.453 -7.336 1 92.06 34 THR B C 1
ATOM 2011 O O . THR B 1 34 ? 12.562 -25.453 -7.266 1 92.06 34 THR B O 1
ATOM 2014 N N . ILE B 1 35 ? 11.203 -23.953 -6.289 1 92.44 35 ILE B N 1
ATOM 2015 C CA . ILE B 1 35 ? 11.492 -24.438 -4.941 1 92.44 35 ILE B CA 1
ATOM 2016 C C . ILE B 1 35 ? 10.453 -25.484 -4.527 1 92.44 35 ILE B C 1
ATOM 2018 O O . ILE B 1 35 ? 10.758 -26.391 -3.76 1 92.44 35 ILE B O 1
ATOM 2022 N N . LYS B 1 36 ? 9.242 -25.406 -5 1 92.19 36 LYS B N 1
ATOM 2023 C CA . LYS B 1 36 ? 8.125 -26.312 -4.75 1 92.19 36 LYS B CA 1
ATOM 2024 C C . LYS B 1 36 ? 7.84 -26.422 -3.254 1 92.19 36 LYS B C 1
ATOM 2026 O O . LYS B 1 36 ? 7.77 -27.531 -2.717 1 92.19 36 LYS B O 1
ATOM 2031 N N . PRO B 1 37 ? 7.68 -25.266 -2.67 1 92 37 PRO B N 1
ATOM 2032 C CA . PRO B 1 37 ? 7.402 -25.281 -1.231 1 92 37 PRO B CA 1
ATOM 2033 C C . PRO B 1 37 ? 5.984 -25.734 -0.905 1 92 37 PRO B C 1
ATOM 2035 O O . PRO B 1 37 ? 5.164 -25.906 -1.811 1 92 37 PRO B O 1
ATOM 2038 N N . GLU B 1 38 ? 5.828 -26 0.426 1 87.25 38 GLU B N 1
ATOM 2039 C CA . GLU B 1 38 ? 4.465 -26.25 0.885 1 87.25 38 GLU B CA 1
ATOM 2040 C C . GLU B 1 38 ? 3.602 -25 0.748 1 87.25 38 GLU B C 1
ATOM 2042 O O . GLU B 1 38 ? 4.117 -23.891 0.745 1 87.25 38 GLU B O 1
ATOM 2047 N N . ARG B 1 39 ? 2.311 -25.188 0.635 1 83.31 39 ARG B N 1
ATOM 2048 C CA . ARG B 1 39 ? 1.367 -24.109 0.387 1 83.31 39 ARG B CA 1
ATOM 2049 C C . ARG B 1 39 ? 1.425 -23.062 1.502 1 83.31 39 ARG B C 1
ATOM 2051 O O . ARG B 1 39 ? 1.37 -21.859 1.239 1 83.31 39 ARG B O 1
ATOM 2058 N N . TRP B 1 40 ? 1.552 -23.562 2.721 1 83.25 40 TRP B N 1
ATOM 2059 C CA . TRP B 1 40 ? 1.589 -22.625 3.84 1 83.25 40 TRP B CA 1
ATOM 2060 C C . TRP B 1 40 ? 2.854 -21.781 3.797 1 83.25 40 TRP B C 1
ATOM 2062 O O . TRP B 1 40 ? 2.854 -20.625 4.246 1 83.25 40 TRP B O 1
ATOM 2072 N N . GLN B 1 41 ? 3.943 -22.219 3.207 1 89.75 41 GLN B N 1
ATOM 2073 C CA . GLN B 1 41 ? 5.191 -21.484 3.07 1 89.75 41 GLN B CA 1
ATOM 2074 C C . GLN B 1 41 ? 5.043 -20.344 2.068 1 89.75 41 GLN B C 1
ATOM 2076 O O . GLN B 1 41 ? 5.621 -19.266 2.252 1 89.75 41 GLN B O 1
ATOM 2081 N N . ILE B 1 42 ? 4.262 -20.625 1.056 1 88.81 42 ILE B N 1
ATOM 2082 C CA . ILE B 1 42 ? 4.004 -19.609 0.052 1 88.81 42 ILE B CA 1
ATOM 2083 C C . ILE B 1 42 ? 3.211 -18.453 0.677 1 88.81 42 ILE B C 1
ATOM 2085 O O . ILE B 1 42 ? 3.498 -17.281 0.425 1 88.81 42 ILE B O 1
ATOM 2089 N N . GLY B 1 43 ? 2.254 -18.812 1.512 1 84.38 43 GLY B N 1
ATOM 2090 C CA . GLY B 1 43 ? 1.434 -17.812 2.178 1 84.38 43 GLY B CA 1
ATOM 2091 C C . GLY B 1 43 ? 2.209 -16.969 3.174 1 84.38 43 GLY B C 1
ATOM 2092 O O . GLY B 1 43 ? 1.876 -15.805 3.402 1 84.38 43 GLY B O 1
ATOM 2093 N N . MET B 1 44 ? 3.297 -17.438 3.648 1 90.25 44 MET B N 1
ATOM 2094 C CA . MET B 1 44 ? 4.012 -16.766 4.73 1 90.25 44 MET B CA 1
ATOM 2095 C C . MET B 1 44 ? 5.227 -16.016 4.195 1 90.25 44 MET B C 1
ATOM 2097 O O . MET B 1 44 ? 5.898 -15.297 4.938 1 90.25 44 MET B O 1
ATOM 2101 N N . VAL B 1 45 ? 5.465 -16.172 2.967 1 93.44 45 VAL B N 1
ATOM 2102 C CA . VAL B 1 45 ? 6.727 -15.727 2.395 1 93.44 45 VAL B CA 1
ATOM 2103 C C . VAL B 1 45 ? 6.84 -14.211 2.521 1 93.44 45 VAL B C 1
ATOM 2105 O O . VAL B 1 45 ? 7.945 -13.664 2.6 1 93.44 45 VAL B O 1
ATOM 2108 N N . PHE B 1 46 ? 5.711 -13.523 2.664 1 93.69 46 PHE B N 1
ATOM 2109 C CA . PHE B 1 46 ? 5.738 -12.07 2.662 1 93.69 46 PHE B CA 1
ATOM 2110 C C . PHE B 1 46 ? 5.648 -11.523 4.082 1 93.69 46 PHE B C 1
ATOM 2112 O O . PHE B 1 46 ? 5.711 -10.312 4.293 1 93.69 46 PHE B O 1
ATOM 2119 N N . ILE B 1 47 ? 5.539 -12.344 5.086 1 92.94 47 ILE B N 1
ATOM 2120 C CA . ILE B 1 47 ? 5.406 -11.922 6.477 1 92.94 47 ILE B CA 1
ATOM 2121 C C . ILE B 1 47 ? 6.633 -11.109 6.887 1 92.94 47 ILE B C 1
ATOM 2123 O O . ILE B 1 47 ? 6.504 -10.039 7.48 1 92.94 47 ILE B O 1
ATOM 2127 N N . PRO B 1 48 ? 7.844 -11.562 6.543 1 96 48 PRO B N 1
ATOM 2128 C CA . PRO B 1 48 ? 9.008 -10.75 6.898 1 96 48 PRO B CA 1
ATOM 2129 C C . PRO B 1 48 ? 8.969 -9.352 6.277 1 96 48 PRO B C 1
ATOM 2131 O O . PRO B 1 48 ? 9.422 -8.383 6.895 1 96 48 PRO B O 1
ATOM 2134 N N . ASP B 1 49 ? 8.438 -9.188 5.07 1 96.12 49 ASP B N 1
ATOM 2135 C CA . ASP B 1 49 ? 8.281 -7.887 4.426 1 96.12 49 ASP B CA 1
ATOM 2136 C C . ASP B 1 49 ? 7.387 -6.965 5.254 1 96.12 49 ASP B C 1
ATOM 2138 O O . ASP B 1 49 ? 7.707 -5.789 5.445 1 96.12 49 ASP B O 1
ATOM 2142 N N . SER B 1 50 ? 6.309 -7.59 5.684 1 93.69 50 SER B N 1
ATOM 2143 C CA . SER B 1 50 ? 5.336 -6.812 6.449 1 93.69 50 SER B CA 1
ATOM 2144 C C . SER B 1 50 ? 5.922 -6.355 7.781 1 93.69 50 SER B C 1
ATOM 2146 O O . SER B 1 50 ? 5.699 -5.219 8.203 1 93.69 50 SER B O 1
ATOM 2148 N N . LEU B 1 51 ? 6.645 -7.203 8.414 1 93.88 51 LEU B N 1
ATOM 2149 C CA . LEU B 1 51 ? 7.289 -6.859 9.68 1 93.88 51 LEU B CA 1
ATOM 2150 C C . LEU B 1 51 ? 8.359 -5.789 9.469 1 93.88 51 LEU B C 1
ATOM 2152 O O . LEU B 1 51 ? 8.453 -4.844 10.25 1 93.88 51 LEU B O 1
ATOM 2156 N N . GLY B 1 52 ? 9.164 -5.945 8.492 1 96.44 52 GLY B N 1
ATOM 2157 C CA . GLY B 1 52 ? 10.148 -4.93 8.156 1 96.44 52 GLY B CA 1
ATOM 2158 C C . GLY B 1 52 ? 9.531 -3.578 7.848 1 96.44 52 GLY B C 1
ATOM 2159 O O . GLY B 1 52 ? 10.008 -2.549 8.328 1 96.44 52 GLY B O 1
ATOM 2160 N N . TYR B 1 53 ? 8.508 -3.654 7.074 1 94.81 53 TYR B N 1
ATOM 2161 C CA . TYR B 1 53 ? 7.82 -2.424 6.703 1 94.81 53 TYR B CA 1
ATOM 2162 C C . TYR B 1 53 ? 7.297 -1.697 7.938 1 94.81 53 TYR B C 1
ATOM 2164 O O . TYR B 1 53 ? 7.426 -0.476 8.047 1 94.81 53 TYR B O 1
ATOM 2172 N N . LEU B 1 54 ? 6.668 -2.459 8.82 1 90.19 54 LEU B N 1
ATOM 2173 C CA . LEU B 1 54 ? 6.145 -1.901 10.062 1 90.19 54 LEU B CA 1
ATOM 2174 C C . LEU B 1 54 ? 7.254 -1.236 10.875 1 90.19 54 LEU B C 1
ATOM 2176 O O . LEU B 1 54 ? 7.074 -0.13 11.391 1 90.19 54 LEU B O 1
ATOM 2180 N N . LEU B 1 55 ? 8.328 -1.864 10.969 1 92.12 55 LEU B N 1
ATOM 2181 C CA . LEU B 1 55 ? 9.461 -1.316 11.711 1 92.12 55 LEU B CA 1
ATOM 2182 C C . LEU B 1 55 ? 10.023 -0.082 11.008 1 92.12 55 LEU B C 1
ATOM 2184 O O . LEU B 1 55 ? 10.359 0.907 11.664 1 92.12 55 LEU B O 1
ATOM 2188 N N . GLY B 1 56 ? 10.133 -0.136 9.727 1 92.94 56 GLY B N 1
ATOM 2189 C CA . GLY B 1 56 ? 10.672 0.974 8.953 1 92.94 56 GLY B CA 1
ATOM 2190 C C . GLY B 1 56 ? 9.812 2.221 9.023 1 92.94 56 GLY B C 1
ATOM 2191 O O . GLY B 1 56 ? 10.328 3.332 9.164 1 92.94 56 GLY B O 1
ATOM 2192 N N . THR B 1 57 ? 8.555 2.023 8.969 1 88.12 57 THR B N 1
ATOM 2193 C CA . THR B 1 57 ? 7.645 3.16 8.914 1 88.12 57 THR B CA 1
ATOM 2194 C C . THR B 1 57 ? 7.484 3.787 10.297 1 88.12 57 THR B C 1
ATOM 2196 O O . THR B 1 57 ? 7.273 4.996 10.414 1 88.12 57 THR B O 1
ATOM 2199 N N . ASN B 1 58 ? 7.598 3.01 11.383 1 83.19 58 ASN B N 1
ATOM 2200 C CA . ASN B 1 58 ? 7.301 3.512 12.727 1 83.19 58 ASN B CA 1
ATOM 2201 C C . ASN B 1 58 ? 8.57 3.959 13.445 1 83.19 58 ASN B C 1
ATOM 2203 O O . ASN B 1 58 ? 8.523 4.855 14.289 1 83.19 58 ASN B O 1
ATOM 2207 N N . PHE B 1 59 ? 9.602 3.373 13.086 1 81.81 59 PHE B N 1
ATOM 2208 C CA . PHE B 1 59 ? 10.781 3.656 13.891 1 81.81 59 PHE B CA 1
ATOM 2209 C C . PHE B 1 59 ? 11.758 4.539 13.133 1 81.81 59 PHE B C 1
ATOM 2211 O O . PHE B 1 59 ? 12.523 5.293 13.742 1 81.81 59 PHE B O 1
ATOM 2218 N N . LEU B 1 60 ? 11.742 4.562 11.898 1 80.25 60 LEU B N 1
ATOM 2219 C CA . LEU B 1 60 ? 12.781 5.27 11.156 1 80.25 60 LEU B CA 1
ATOM 2220 C C . LEU B 1 60 ? 12.305 6.656 10.742 1 80.25 60 LEU B C 1
ATOM 2222 O O . LEU B 1 60 ? 13.078 7.453 10.211 1 80.25 60 LEU B O 1
ATOM 2226 N N . GLY B 1 61 ? 11.031 6.902 10.953 1 70.69 61 GLY B N 1
ATOM 2227 C CA . GLY B 1 61 ? 10.531 8.242 10.703 1 70.69 61 GLY B CA 1
ATOM 2228 C C . GLY B 1 61 ? 11.172 9.297 11.586 1 70.69 61 GLY B C 1
ATOM 2229 O O . GLY B 1 61 ? 11.578 10.359 11.102 1 70.69 61 GLY B O 1
ATOM 2230 N N . GLY B 1 62 ? 11.227 9.008 12.922 1 71.38 62 GLY B N 1
ATOM 2231 C CA . GLY B 1 62 ? 11.898 9.906 13.852 1 71.38 62 GLY B CA 1
ATOM 2232 C C . GLY B 1 62 ? 13.383 10.047 13.586 1 71.38 62 GLY B C 1
ATOM 2233 O O . GLY B 1 62 ? 13.93 11.148 13.656 1 71.38 62 GLY B O 1
ATOM 2234 N N . PHE B 1 63 ? 13.961 8.984 13.141 1 77.62 63 PHE B N 1
ATOM 2235 C CA . PHE B 1 63 ? 15.383 8.969 12.82 1 77.62 63 PHE B CA 1
ATOM 2236 C C . PHE B 1 63 ? 15.68 9.836 11.609 1 77.62 63 PHE B C 1
ATOM 2238 O O . PHE B 1 63 ? 16.719 10.492 11.547 1 77.62 63 PHE B O 1
ATOM 2245 N N . ALA B 1 64 ? 14.766 9.883 10.688 1 77.44 64 ALA B N 1
ATOM 2246 C CA . ALA B 1 64 ? 14.93 10.648 9.453 1 77.44 64 ALA B CA 1
ATOM 2247 C C . ALA B 1 64 ? 14.969 12.148 9.742 1 77.44 64 ALA B C 1
ATOM 2249 O O . ALA B 1 64 ? 15.656 12.906 9.055 1 77.44 64 ALA B O 1
ATOM 2250 N N . PHE B 1 65 ? 14.383 12.461 10.875 1 71.94 65 PHE B N 1
ATOM 2251 C CA . PHE B 1 65 ? 14.352 13.867 11.258 1 71.94 65 PHE B CA 1
ATOM 2252 C C . PHE B 1 65 ? 15.688 14.297 11.844 1 71.94 65 PHE B C 1
ATOM 2254 O O . PHE B 1 65 ? 16.109 15.445 11.688 1 71.94 65 PHE B O 1
ATOM 2261 N N . THR B 1 66 ? 16.328 13.336 12.453 1 76.88 66 THR B N 1
ATOM 2262 C CA . THR B 1 66 ? 17.562 13.68 13.156 1 76.88 66 THR B CA 1
ATOM 2263 C C . THR B 1 66 ? 18.766 13.586 12.211 1 76.88 66 THR B C 1
ATOM 2265 O O . THR B 1 66 ? 19.641 14.461 12.211 1 76.88 66 THR B O 1
ATOM 2268 N N . VAL B 1 67 ? 18.875 12.641 11.438 1 84.38 67 VAL B N 1
ATOM 2269 C CA . VAL B 1 67 ? 20.047 12.367 10.609 1 84.38 67 VAL B CA 1
ATOM 2270 C C . VAL B 1 67 ? 19.875 13.039 9.242 1 84.38 67 VAL B C 1
ATOM 2272 O O . VAL B 1 67 ? 20.875 13.352 8.578 1 84.38 67 VAL B O 1
ATOM 2275 N N . GLY B 1 68 ? 18.703 13.375 8.867 1 85.5 68 GLY B N 1
ATOM 2276 C CA . GLY B 1 68 ? 18.391 13.898 7.547 1 85.5 68 GLY B CA 1
ATOM 2277 C C . GLY B 1 68 ? 17.594 12.938 6.695 1 85.5 68 GLY B C 1
ATOM 2278 O O . GLY B 1 68 ? 17.969 11.781 6.527 1 85.5 68 GLY B O 1
ATOM 2279 N N . ARG B 1 69 ? 16.594 13.391 6.16 1 86.88 69 ARG B N 1
ATOM 2280 C CA . ARG B 1 69 ? 15.641 12.57 5.414 1 86.88 69 ARG B CA 1
ATOM 2281 C C . ARG B 1 69 ? 16.297 11.969 4.172 1 86.88 69 ARG B C 1
ATOM 2283 O O . ARG B 1 69 ? 16.047 10.812 3.832 1 86.88 69 ARG B O 1
ATOM 2290 N N . TRP B 1 70 ? 17.156 12.797 3.541 1 89.94 70 TRP B N 1
ATOM 2291 C CA . TRP B 1 70 ? 17.781 12.305 2.311 1 89.94 70 TRP B CA 1
ATOM 2292 C C . TRP B 1 70 ? 18.766 11.18 2.605 1 89.94 70 TRP B C 1
ATOM 2294 O O . TRP B 1 70 ? 18.875 10.234 1.825 1 89.94 70 TRP B O 1
ATOM 2304 N N . LYS B 1 71 ? 19.438 11.211 3.701 1 94.12 71 LYS B N 1
ATOM 2305 C CA . LYS B 1 71 ? 20.375 10.148 4.074 1 94.12 71 LYS B CA 1
ATOM 2306 C C . LYS B 1 71 ? 19.641 8.844 4.371 1 94.12 71 LYS B C 1
ATOM 2308 O O . LYS B 1 71 ? 20.078 7.773 3.959 1 94.12 71 LYS B O 1
ATOM 2313 N N . VAL B 1 72 ? 18.547 8.953 5.051 1 94.38 72 VAL B N 1
ATOM 2314 C CA . VAL B 1 72 ? 17.734 7.781 5.379 1 94.38 72 VAL B CA 1
ATOM 2315 C C . VAL B 1 72 ? 17.156 7.176 4.105 1 94.38 72 VAL B C 1
ATOM 2317 O O . VAL B 1 72 ? 17.141 5.957 3.934 1 94.38 72 VAL B O 1
ATOM 2320 N N . ALA B 1 73 ? 16.703 8.039 3.221 1 95.75 73 ALA B N 1
ATOM 2321 C CA . ALA B 1 73 ? 16.141 7.574 1.959 1 95.75 73 ALA B CA 1
ATOM 2322 C C . ALA B 1 73 ? 17.172 6.824 1.134 1 95.75 73 ALA B C 1
ATOM 2324 O O . ALA B 1 73 ? 16.891 5.777 0.557 1 95.75 73 ALA B O 1
ATOM 2325 N N . ILE B 1 74 ? 18.375 7.383 1.11 1 97 74 ILE B N 1
ATOM 2326 C CA . ILE B 1 74 ? 19.438 6.75 0.341 1 97 74 ILE B CA 1
ATOM 2327 C C . ILE B 1 74 ? 19.781 5.391 0.954 1 97 74 ILE B C 1
ATOM 2329 O O . ILE B 1 74 ? 19.859 4.387 0.244 1 97 74 ILE B O 1
ATOM 2333 N N . ALA B 1 75 ? 19.969 5.352 2.23 1 97.19 75 ALA B N 1
ATOM 2334 C CA . ALA B 1 75 ? 20.266 4.098 2.912 1 97.19 75 ALA B CA 1
ATOM 2335 C C . ALA B 1 75 ? 19.172 3.064 2.682 1 97.19 75 ALA B C 1
ATOM 2337 O O . ALA B 1 75 ? 19.453 1.88 2.482 1 97.19 75 ALA B O 1
ATOM 2338 N N . ALA B 1 76 ? 17.984 3.52 2.707 1 97.88 76 ALA B N 1
ATOM 2339 C CA . ALA B 1 76 ? 16.828 2.641 2.506 1 97.88 76 ALA B CA 1
ATOM 2340 C C . ALA B 1 76 ? 16.812 2.076 1.088 1 97.88 76 ALA B C 1
ATOM 2342 O O . ALA B 1 76 ? 16.562 0.885 0.89 1 97.88 76 ALA B O 1
ATOM 2343 N N . MET B 1 77 ? 17.078 2.895 0.152 1 98.19 77 MET B N 1
ATOM 2344 C CA . MET B 1 77 ? 17.078 2.455 -1.24 1 98.19 77 MET B CA 1
ATOM 2345 C C . MET B 1 77 ? 18.188 1.454 -1.501 1 98.19 77 MET B C 1
ATOM 2347 O O . MET B 1 77 ? 18.016 0.513 -2.277 1 98.19 77 MET B O 1
ATOM 2351 N N . ILE B 1 78 ? 19.312 1.662 -0.902 1 98.56 78 ILE B N 1
ATOM 2352 C CA . ILE B 1 78 ? 20.406 0.708 -1.005 1 98.56 78 ILE B CA 1
ATOM 2353 C C . ILE B 1 78 ? 20 -0.631 -0.402 1 98.56 78 ILE B C 1
ATOM 2355 O O . ILE B 1 78 ? 20.25 -1.688 -0.979 1 98.56 78 ILE B O 1
ATOM 2359 N N . LEU B 1 79 ? 19.328 -0.543 0.717 1 98.62 79 LEU B N 1
ATOM 2360 C CA . LEU B 1 79 ? 18.844 -1.753 1.377 1 98.62 79 LEU B CA 1
ATOM 2361 C C . LEU B 1 79 ? 17.844 -2.492 0.496 1 98.62 79 LEU B C 1
ATOM 2363 O O . LEU B 1 79 ? 17.922 -3.715 0.362 1 98.62 79 LEU B O 1
ATOM 2367 N N . ILE B 1 80 ? 16.938 -1.778 -0.095 1 98.62 80 ILE B N 1
ATOM 2368 C CA . ILE B 1 80 ? 15.938 -2.379 -0.973 1 98.62 80 ILE B CA 1
ATOM 2369 C C . ILE B 1 80 ? 16.625 -3.027 -2.17 1 98.62 80 ILE B C 1
ATOM 2371 O O . ILE B 1 80 ? 16.359 -4.191 -2.49 1 98.62 80 ILE B O 1
ATOM 2375 N N . GLY B 1 81 ? 17.5 -2.223 -2.791 1 98.75 81 GLY B N 1
ATOM 2376 C CA . GLY B 1 81 ? 18.188 -2.736 -3.967 1 98.75 81 GLY B CA 1
ATOM 2377 C C . GLY B 1 81 ? 19.016 -3.977 -3.684 1 98.75 81 GLY B C 1
ATOM 2378 O O . GLY B 1 81 ? 18.906 -4.973 -4.402 1 98.75 81 GLY B O 1
ATOM 2379 N N . SER B 1 82 ? 19.828 -3.961 -2.66 1 98.75 82 SER B N 1
ATOM 2380 C CA . SER B 1 82 ? 20.672 -5.094 -2.316 1 98.75 82 SER B CA 1
ATOM 2381 C C . SER B 1 82 ? 19.844 -6.309 -1.917 1 98.75 82 SER B C 1
ATOM 2383 O O . SER B 1 82 ? 20.156 -7.438 -2.305 1 98.75 82 SER B O 1
ATOM 2385 N N . SER B 1 83 ? 18.781 -6.098 -1.155 1 98.81 83 SER B N 1
ATOM 2386 C CA . SER B 1 83 ? 17.906 -7.188 -0.739 1 98.81 83 SER B CA 1
ATOM 2387 C C . SER B 1 83 ? 17.188 -7.809 -1.934 1 98.81 83 SER B C 1
ATOM 2389 O O . SER B 1 83 ? 17.016 -9.031 -1.998 1 98.81 83 SER B O 1
ATOM 2391 N N . THR B 1 84 ? 16.75 -6.957 -2.842 1 98.5 84 THR B N 1
ATOM 2392 C CA . THR B 1 84 ? 16.062 -7.434 -4.031 1 98.5 84 THR B CA 1
ATOM 2393 C C . THR B 1 84 ? 16.984 -8.289 -4.891 1 98.5 84 THR B C 1
ATOM 2395 O O . THR B 1 84 ? 16.578 -9.336 -5.398 1 98.5 84 THR B O 1
ATOM 2398 N N . ILE B 1 85 ? 18.234 -7.891 -5.039 1 98.38 85 ILE B N 1
ATOM 2399 C CA . ILE B 1 85 ? 19.219 -8.656 -5.797 1 98.38 85 ILE B CA 1
ATOM 2400 C C . ILE B 1 85 ? 19.5 -9.977 -5.09 1 98.38 85 ILE B C 1
ATOM 2402 O O . ILE B 1 85 ? 19.578 -11.023 -5.734 1 98.38 85 ILE B O 1
ATOM 2406 N N . MET B 1 86 ? 19.594 -9.922 -3.793 1 98.44 86 MET B N 1
ATOM 2407 C CA . MET B 1 86 ? 19.844 -11.125 -3.004 1 98.44 86 MET B CA 1
ATOM 2408 C C . MET B 1 86 ? 18.672 -12.094 -3.109 1 98.44 86 MET B C 1
ATOM 2410 O O . MET B 1 86 ? 18.859 -13.312 -3.145 1 98.44 86 MET B O 1
ATOM 2414 N N . LEU B 1 87 ? 17.453 -11.586 -3.121 1 98.25 87 LEU B N 1
ATOM 2415 C CA . LEU B 1 87 ? 16.25 -12.406 -3.213 1 98.25 87 LEU B CA 1
ATOM 2416 C C . LEU B 1 87 ? 16.266 -13.242 -4.488 1 98.25 87 LEU B C 1
ATOM 2418 O O . LEU B 1 87 ? 15.914 -14.422 -4.465 1 98.25 87 LEU B O 1
ATOM 2422 N N . ALA B 1 88 ? 16.703 -12.633 -5.562 1 95.88 88 ALA B N 1
ATOM 2423 C CA . ALA B 1 88 ? 16.734 -13.289 -6.867 1 95.88 88 ALA B CA 1
ATOM 2424 C C . ALA B 1 88 ? 17.688 -14.477 -6.863 1 95.88 88 ALA B C 1
ATOM 2426 O O . ALA B 1 88 ? 17.594 -15.367 -7.707 1 95.88 88 ALA B O 1
ATOM 2427 N N . SER B 1 89 ? 18.594 -14.555 -5.914 1 96.06 89 SER B N 1
ATOM 2428 C CA . SER B 1 89 ? 19.609 -15.609 -5.863 1 96.06 89 SER B CA 1
ATOM 2429 C C . SER B 1 89 ? 19.219 -16.688 -4.859 1 96.06 89 SER B C 1
ATOM 2431 O O . SER B 1 89 ? 19.969 -17.641 -4.656 1 96.06 89 SER B O 1
ATOM 2433 N N . SER B 1 90 ? 18.016 -16.562 -4.301 1 96.56 90 SER B N 1
ATOM 2434 C CA . SER B 1 90 ? 17.609 -17.516 -3.271 1 96.56 90 SER B CA 1
ATOM 2435 C C . SER B 1 90 ? 17.25 -18.875 -3.881 1 96.56 90 SER B C 1
ATOM 2437 O O . SER B 1 90 ? 16.672 -18.938 -4.965 1 96.56 90 SER B O 1
ATOM 2439 N N . THR B 1 91 ? 17.625 -19.984 -3.119 1 95.06 91 THR B N 1
ATOM 2440 C CA . THR B 1 91 ? 17.391 -21.328 -3.623 1 95.06 91 THR B CA 1
ATOM 2441 C C . THR B 1 91 ? 16.5 -22.109 -2.658 1 95.06 91 THR B C 1
ATOM 2443 O O . THR B 1 91 ? 16.141 -23.266 -2.934 1 95.06 91 THR B O 1
ATOM 2446 N N . ASN B 1 92 ? 16.25 -21.531 -1.504 1 95.69 92 ASN B N 1
ATOM 2447 C CA . ASN B 1 92 ? 15.328 -22.141 -0.548 1 95.69 92 ASN B CA 1
ATOM 2448 C C . ASN B 1 92 ? 14.523 -21.078 0.205 1 95.69 92 ASN B C 1
ATOM 2450 O O . ASN B 1 92 ? 14.828 -19.891 0.131 1 95.69 92 ASN B O 1
ATOM 2454 N N . MET B 1 93 ? 13.57 -21.531 0.882 1 95.69 93 MET B N 1
ATOM 2455 C CA . MET B 1 93 ? 12.633 -20.625 1.528 1 95.69 93 MET B CA 1
ATOM 2456 C C . MET B 1 93 ? 13.312 -19.812 2.627 1 95.69 93 MET B C 1
ATOM 2458 O O . MET B 1 93 ? 12.984 -18.641 2.84 1 95.69 93 MET B O 1
ATOM 2462 N N . LYS B 1 94 ? 14.227 -20.375 3.344 1 96.56 94 LYS B N 1
ATOM 2463 C CA . LYS B 1 94 ? 14.906 -19.703 4.445 1 96.56 94 LYS B CA 1
ATOM 2464 C C . LYS B 1 94 ? 15.727 -18.516 3.945 1 96.56 94 LYS B C 1
ATOM 2466 O O . LYS B 1 94 ? 15.812 -17.484 4.621 1 96.56 94 LYS B O 1
ATOM 2471 N N . GLN B 1 95 ? 16.281 -18.641 2.777 1 97.56 95 GLN B N 1
ATOM 2472 C CA . GLN B 1 95 ? 17.125 -17.594 2.189 1 97.56 95 GLN B CA 1
ATOM 2473 C C . GLN B 1 95 ? 16.297 -16.391 1.784 1 97.56 95 GLN B C 1
ATOM 2475 O O . GLN B 1 95 ? 16.844 -15.305 1.546 1 97.56 95 GLN B O 1
ATOM 2480 N N . LEU B 1 96 ? 15.016 -16.562 1.744 1 97.94 96 LEU B N 1
ATOM 2481 C CA . LEU B 1 96 ? 14.141 -15.477 1.323 1 97.94 96 LEU B CA 1
ATOM 2482 C C . LEU B 1 96 ? 13.805 -14.562 2.496 1 97.94 96 LEU B C 1
ATOM 2484 O O . LEU B 1 96 ? 13.375 -13.422 2.299 1 97.94 96 LEU B O 1
ATOM 2488 N N . ILE B 1 97 ? 13.992 -14.984 3.713 1 97.75 97 ILE B N 1
ATOM 2489 C CA . ILE B 1 97 ? 13.539 -14.281 4.906 1 97.75 97 ILE B CA 1
ATOM 2490 C C . ILE B 1 97 ? 14.273 -12.945 5.031 1 97.75 97 ILE B C 1
ATOM 2492 O O . ILE B 1 97 ? 13.648 -11.891 5.156 1 97.75 97 ILE B O 1
ATOM 2496 N N . GLY B 1 98 ? 15.555 -12.961 4.934 1 98.12 98 GLY B N 1
ATOM 2497 C CA . GLY B 1 98 ? 16.375 -11.766 5.047 1 98.12 98 GLY B CA 1
ATOM 2498 C C . GLY B 1 98 ? 16.047 -10.711 4.008 1 98.12 98 GLY B C 1
ATOM 2499 O O . GLY B 1 98 ? 15.727 -9.57 4.348 1 98.12 98 GLY B O 1
ATOM 2500 N N . PRO B 1 99 ? 16.125 -11.117 2.773 1 98.56 99 PRO B N 1
ATOM 2501 C CA . PRO B 1 99 ? 15.828 -10.172 1.696 1 98.56 99 PRO B CA 1
ATOM 2502 C C . PRO B 1 99 ? 14.422 -9.586 1.8 1 98.56 99 PRO B C 1
ATOM 2504 O O . PRO B 1 99 ? 14.227 -8.391 1.593 1 98.56 99 PRO B O 1
ATOM 2507 N N . HIS B 1 100 ? 13.461 -10.422 2.129 1 98.19 100 HIS B N 1
ATOM 2508 C CA . HIS B 1 100 ? 12.102 -9.93 2.307 1 98.19 100 HIS B CA 1
ATOM 2509 C C . HIS B 1 100 ? 12.031 -8.906 3.436 1 98.19 100 HIS B C 1
ATOM 2511 O O . HIS B 1 100 ? 11.398 -7.855 3.293 1 98.19 100 HIS B O 1
ATOM 2517 N N . PHE B 1 101 ? 12.664 -9.219 4.52 1 98.06 101 PHE B N 1
ATOM 2518 C CA . PHE B 1 101 ? 12.703 -8.281 5.633 1 98.06 101 PHE B CA 1
ATOM 2519 C C . PHE B 1 101 ? 13.375 -6.977 5.219 1 98.06 101 PHE B C 1
ATOM 2521 O O . PHE B 1 101 ? 12.883 -5.895 5.539 1 98.06 101 PHE B O 1
ATOM 2528 N N . GLY B 1 102 ? 14.445 -7.094 4.516 1 98.5 102 GLY B N 1
ATOM 2529 C CA . GLY B 1 102 ? 15.172 -5.922 4.047 1 98.5 102 GLY B CA 1
ATOM 2530 C C . GLY B 1 102 ? 14.352 -5.062 3.098 1 98.5 102 GLY B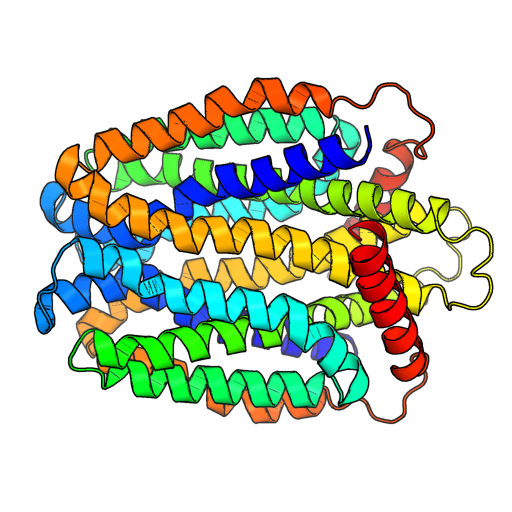 C 1
ATOM 2531 O O . GLY B 1 102 ? 14.383 -3.834 3.189 1 98.5 102 GLY B O 1
ATOM 2532 N N . ILE B 1 103 ? 13.664 -5.664 2.162 1 98.38 103 ILE B N 1
ATOM 2533 C CA . ILE B 1 103 ? 12.82 -4.945 1.211 1 98.38 103 ILE B CA 1
ATOM 2534 C C . ILE B 1 103 ? 11.719 -4.199 1.959 1 98.38 103 ILE B C 1
ATOM 2536 O O . ILE B 1 103 ? 11.523 -3 1.751 1 98.38 103 ILE B O 1
ATOM 2540 N N . GLY B 1 104 ? 11.047 -4.871 2.926 1 97.25 104 GLY B N 1
ATOM 2541 C CA . GLY B 1 104 ? 10.016 -4.234 3.725 1 97.25 104 GLY B CA 1
ATOM 2542 C C . GLY B 1 104 ? 10.531 -3.084 4.566 1 97.25 104 GLY B C 1
ATOM 2543 O O . GLY B 1 104 ? 9.953 -1.998 4.57 1 97.25 104 GLY B O 1
ATOM 2544 N N . LEU B 1 105 ? 11.633 -3.338 5.227 1 97.12 105 LEU B N 1
ATOM 2545 C CA . LEU B 1 105 ? 12.25 -2.311 6.055 1 97.12 105 LEU B CA 1
ATOM 2546 C C . LEU B 1 105 ? 12.648 -1.101 5.219 1 97.12 105 LEU B C 1
ATOM 2548 O O . LEU B 1 105 ? 12.422 0.042 5.625 1 97.12 105 LEU B O 1
ATOM 2552 N N . GLY B 1 106 ? 13.219 -1.384 4.129 1 97.88 106 GLY B N 1
ATOM 2553 C CA . GLY B 1 106 ? 13.633 -0.313 3.236 1 97.88 106 GLY B CA 1
ATOM 2554 C C . GLY B 1 106 ? 12.469 0.519 2.725 1 97.88 106 GLY B C 1
ATOM 2555 O O . GLY B 1 106 ? 12.516 1.75 2.762 1 97.88 106 GLY B O 1
ATOM 2556 N N . ILE B 1 107 ? 11.414 -0.139 2.234 1 96.62 107 ILE B N 1
ATOM 2557 C CA . ILE B 1 107 ? 10.242 0.565 1.714 1 96.62 107 ILE B CA 1
ATOM 2558 C C . ILE B 1 107 ? 9.602 1.386 2.828 1 96.62 107 ILE B C 1
ATOM 2560 O O . ILE B 1 107 ? 9.242 2.549 2.623 1 96.62 107 ILE B O 1
ATOM 2564 N N . GLY B 1 108 ? 9.484 0.792 3.986 1 94.62 108 GLY B N 1
ATOM 2565 C CA . GLY B 1 108 ? 8.969 1.527 5.133 1 94.62 108 GLY B CA 1
ATOM 2566 C C . GLY B 1 108 ? 9.789 2.756 5.469 1 94.62 108 GLY B C 1
ATOM 2567 O O . GLY B 1 108 ? 9.242 3.812 5.785 1 94.62 108 GLY B O 1
ATOM 2568 N N . ALA B 1 109 ? 11.07 2.605 5.43 1 94.25 109 ALA B N 1
ATOM 2569 C CA . ALA B 1 109 ? 11.977 3.709 5.723 1 94.25 109 ALA B CA 1
ATOM 2570 C C . ALA B 1 109 ? 11.859 4.812 4.672 1 94.25 109 ALA B C 1
ATOM 2572 O O . ALA B 1 109 ? 11.891 6 5.004 1 94.25 109 ALA B O 1
ATOM 2573 N N . VAL B 1 110 ? 11.734 4.418 3.449 1 95.06 110 VAL B N 1
ATOM 2574 C CA . VAL B 1 110 ? 11.547 5.395 2.383 1 95.06 110 VAL B CA 1
ATOM 2575 C C . VAL B 1 110 ? 10.266 6.188 2.635 1 95.06 110 VAL B C 1
ATOM 2577 O O . VAL B 1 110 ? 10.273 7.418 2.586 1 95.06 110 VAL B O 1
ATOM 2580 N N . ASP B 1 111 ? 9.219 5.523 2.963 1 92 111 ASP B N 1
ATOM 2581 C CA . ASP B 1 111 ? 7.926 6.168 3.184 1 92 111 ASP B CA 1
ATOM 2582 C C . ASP B 1 111 ? 7.977 7.102 4.391 1 92 111 ASP B C 1
ATOM 2584 O O . ASP B 1 111 ? 7.449 8.211 4.344 1 92 111 ASP B O 1
ATOM 2588 N N . SER B 1 112 ? 8.57 6.621 5.402 1 87.81 112 SER B N 1
ATOM 2589 C CA . SER B 1 112 ? 8.609 7.418 6.625 1 87.81 112 SER B CA 1
ATOM 2590 C C . SER B 1 112 ? 9.469 8.664 6.445 1 87.81 112 SER B C 1
ATOM 2592 O O . SER B 1 112 ? 9.242 9.68 7.098 1 87.81 112 SER B O 1
ATOM 2594 N N . ALA B 1 113 ? 10.422 8.586 5.602 1 89 113 ALA B N 1
ATOM 2595 C CA . ALA B 1 113 ? 11.32 9.719 5.375 1 89 113 ALA B CA 1
ATOM 2596 C C . ALA B 1 113 ? 10.75 10.664 4.32 1 89 113 ALA B C 1
ATOM 2598 O O . ALA B 1 113 ? 10.766 11.883 4.5 1 89 113 ALA B O 1
ATOM 2599 N N . LEU B 1 114 ? 10.164 10.117 3.316 1 90.56 114 LEU B N 1
ATOM 2600 C CA . LEU B 1 114 ? 9.93 10.938 2.131 1 90.56 114 LEU B CA 1
ATOM 2601 C C . LEU B 1 114 ? 8.484 11.43 2.086 1 90.56 114 LEU B C 1
ATOM 2603 O O . LEU B 1 114 ? 8.203 12.477 1.5 1 90.56 114 LEU B O 1
ATOM 2607 N N . VAL B 1 115 ? 7.578 10.695 2.723 1 87.56 115 VAL B N 1
ATOM 2608 C CA . VAL B 1 115 ? 6.184 11.125 2.664 1 87.56 115 VAL B CA 1
ATOM 2609 C C . VAL B 1 115 ? 5.996 12.398 3.488 1 87.56 115 VAL B C 1
ATOM 2611 O O . VAL B 1 115 ? 5.438 13.383 3 1 87.56 115 VAL B O 1
ATOM 2614 N N . PRO B 1 116 ? 6.48 12.492 4.738 1 80.19 116 PRO B N 1
ATOM 2615 C CA . PRO B 1 116 ? 6.426 13.766 5.461 1 80.19 116 PRO B CA 1
ATOM 2616 C C . PRO B 1 116 ? 7.195 14.875 4.754 1 80.19 116 PRO B C 1
ATOM 2618 O O . PRO B 1 116 ? 6.809 16.047 4.832 1 80.19 116 PRO B O 1
ATOM 2621 N N . PHE B 1 117 ? 8.25 14.523 4.117 1 83.25 117 PHE B N 1
ATOM 2622 C CA . PHE B 1 117 ? 9 15.508 3.344 1 83.25 117 PHE B CA 1
ATOM 2623 C C . PHE B 1 117 ? 8.148 16.062 2.207 1 83.25 117 PHE B C 1
ATOM 2625 O O . PHE B 1 117 ? 8.18 17.266 1.936 1 83.25 117 PHE B O 1
ATOM 2632 N N . LEU B 1 118 ? 7.477 15.219 1.571 1 83.75 118 LEU B N 1
ATOM 2633 C CA . LEU B 1 118 ? 6.555 15.625 0.517 1 83.75 118 LEU B CA 1
ATOM 2634 C C . LEU B 1 118 ? 5.504 16.594 1.052 1 83.75 118 LEU B C 1
ATOM 2636 O O . LEU B 1 118 ? 5.105 17.531 0.356 1 83.75 118 LEU B O 1
ATOM 2640 N N . ALA B 1 119 ? 5.105 16.328 2.283 1 80.19 119 ALA B N 1
ATOM 2641 C CA . ALA B 1 119 ? 4.137 17.219 2.928 1 80.19 119 ALA B CA 1
ATOM 2642 C C . ALA B 1 119 ? 4.707 18.625 3.102 1 80.19 119 ALA B C 1
ATOM 2644 O O . ALA B 1 119 ? 4 19.609 2.896 1 80.19 119 ALA B O 1
ATOM 2645 N N . LEU B 1 120 ? 5.922 18.656 3.455 1 77.5 120 LEU B N 1
ATOM 2646 C CA . LEU B 1 120 ? 6.582 19.953 3.621 1 77.5 120 LEU B CA 1
ATOM 2647 C C . LEU B 1 120 ? 6.723 20.672 2.281 1 77.5 120 LEU B C 1
ATOM 2649 O O . LEU B 1 120 ? 6.535 21.891 2.201 1 77.5 120 LEU B O 1
ATOM 2653 N N . LEU B 1 121 ? 7.066 19.969 1.311 1 79.31 121 LEU B N 1
ATOM 2654 C CA . LEU B 1 121 ? 7.238 20.547 -0.018 1 79.31 121 LEU B CA 1
ATOM 2655 C C . LEU B 1 121 ? 5.918 21.094 -0.547 1 79.31 121 LEU B C 1
ATOM 2657 O O . LEU B 1 121 ? 5.891 22.156 -1.173 1 79.31 121 LEU B O 1
ATOM 2661 N N . VAL B 1 122 ? 4.836 20.406 -0.264 1 76.38 122 VAL B N 1
ATOM 2662 C CA . VAL B 1 122 ? 3.516 20.797 -0.745 1 76.38 122 VAL B CA 1
ATOM 2663 C C . VAL B 1 122 ? 3.029 22.016 0.03 1 76.38 122 VAL B C 1
ATOM 2665 O O . VAL B 1 122 ? 2.416 22.922 -0.544 1 76.38 122 VAL B O 1
ATOM 2668 N N . GLU B 1 123 ? 3.234 22.016 1.352 1 71.75 123 GLU B N 1
ATOM 2669 C CA . GLU B 1 123 ? 2.877 23.172 2.174 1 71.75 123 GLU B CA 1
ATOM 2670 C C . GLU B 1 123 ? 3.582 24.438 1.688 1 71.75 123 GLU B C 1
ATOM 2672 O O . GLU B 1 123 ? 2.973 25.5 1.626 1 71.75 123 GLU B O 1
ATOM 2677 N N . HIS B 1 124 ? 4.75 24.359 1.52 1 70.25 124 HIS B N 1
ATOM 2678 C CA . HIS B 1 124 ? 5.527 25.5 1.072 1 70.25 124 HIS B CA 1
ATOM 2679 C C . HIS B 1 124 ? 4.988 26.062 -0.245 1 70.25 124 HIS B C 1
ATOM 2681 O O . HIS B 1 124 ? 4.973 27.266 -0.457 1 70.25 124 HIS B O 1
ATOM 2687 N N . ASN B 1 125 ? 4.516 25.203 -1.041 1 64.88 125 ASN B N 1
ATOM 2688 C CA . ASN B 1 125 ? 3.957 25.625 -2.32 1 64.88 125 ASN B CA 1
ATOM 2689 C C . ASN B 1 125 ? 2.633 26.359 -2.137 1 64.88 125 ASN B C 1
ATOM 2691 O O . ASN B 1 125 ? 2.357 27.328 -2.84 1 64.88 125 ASN B O 1
ATOM 2695 N N . ILE B 1 126 ? 1.845 25.906 -1.162 1 61.38 126 ILE B N 1
ATOM 2696 C CA . ILE B 1 126 ? 0.555 26.531 -0.895 1 61.38 126 ILE B CA 1
ATOM 2697 C C . ILE B 1 126 ? 0.771 27.891 -0.226 1 61.38 126 ILE B C 1
ATOM 2699 O O . ILE B 1 126 ? 0.095 28.859 -0.557 1 61.38 126 ILE B O 1
ATOM 2703 N N . GLN B 1 127 ? 1.597 27.984 0.749 1 59.28 127 GLN B N 1
ATOM 2704 C CA . GLN B 1 127 ? 1.893 29.234 1.413 1 59.28 127 GLN B CA 1
ATOM 2705 C C . GLN B 1 127 ? 2.43 30.266 0.423 1 59.28 127 GLN B C 1
ATOM 2707 O O . GLN B 1 127 ? 2.082 31.453 0.497 1 59.28 127 GLN B O 1
ATOM 2712 N N . SER B 1 128 ? 3.248 29.828 -0.362 1 55.47 128 SER B N 1
ATOM 2713 C CA . SER B 1 128 ? 3.805 30.766 -1.339 1 55.47 128 SER B CA 1
ATOM 2714 C C . SER B 1 128 ? 2.727 31.281 -2.289 1 55.47 128 SER B C 1
ATOM 2716 O O . SER B 1 128 ? 2.824 32.406 -2.801 1 55.47 128 SER B O 1
ATOM 2718 N N . SER B 1 129 ? 1.756 30.422 -2.4 1 52.72 129 SER B N 1
ATOM 2719 C CA . SER B 1 129 ? 0.7 30.812 -3.33 1 52.72 129 SER B CA 1
ATOM 2720 C C . SER B 1 129 ? -0.391 31.609 -2.625 1 52.72 129 SER B C 1
ATOM 2722 O O . SER B 1 129 ? -1.155 32.312 -3.271 1 52.72 129 SER B O 1
ATOM 2724 N N . HIS B 1 130 ? -0.719 31.344 -1.264 1 49.31 130 HIS B N 1
ATOM 2725 C CA . HIS B 1 130 ? -1.848 31.984 -0.596 1 49.31 130 HIS B CA 1
ATOM 2726 C C . HIS B 1 130 ? -1.377 33.031 0.389 1 49.31 130 HIS B C 1
ATOM 2728 O O . HIS B 1 130 ? -1.202 32.75 1.577 1 49.31 130 HIS B O 1
ATOM 2734 N N . SER B 1 131 ? -0.576 34.031 0.051 1 45.38 131 SER B N 1
ATOM 2735 C CA . SER B 1 131 ? -0.439 35.219 0.904 1 45.38 131 SER B CA 1
ATOM 2736 C C . SER B 1 131 ? -1.749 35.531 1.617 1 45.38 131 SER B C 1
ATOM 2738 O O . SER B 1 131 ? -1.742 36.094 2.721 1 45.38 131 SER B O 1
ATOM 2740 N N . ASP B 1 132 ? -2.83 35.656 0.971 1 39.44 132 ASP B N 1
ATOM 2741 C CA . ASP B 1 132 ? -4.051 36.312 1.413 1 39.44 132 ASP B CA 1
ATOM 2742 C C . ASP B 1 132 ? -4.961 35.344 2.166 1 39.44 132 ASP B C 1
ATOM 2744 O O . ASP B 1 132 ? -6.113 35.656 2.461 1 39.44 132 ASP B O 1
ATOM 2748 N N . SER B 1 133 ? -4.738 34.156 2.295 1 45.25 133 SER B N 1
ATOM 2749 C CA . SER B 1 133 ? -5.836 33.281 2.631 1 45.25 133 SER B CA 1
ATOM 2750 C C . SER B 1 133 ? -6.047 33.188 4.137 1 45.25 133 SER B C 1
ATOM 2752 O O . SER B 1 133 ? -5.582 32.25 4.793 1 45.25 133 SER B O 1
ATOM 2754 N N . SER B 1 134 ? -6.117 34.188 4.812 1 44.84 134 SER B N 1
ATOM 2755 C CA . SER B 1 134 ? -6.496 34.531 6.176 1 44.84 134 SER B CA 1
ATOM 2756 C C . SER B 1 134 ? -7.691 33.719 6.645 1 44.84 134 SER B C 1
ATOM 2758 O O . SER B 1 134 ? -7.93 33.594 7.848 1 44.84 134 SER B O 1
ATOM 2760 N N . GLN B 1 135 ? -8.633 33.344 5.816 1 44.19 135 GLN B N 1
ATOM 2761 C CA . GLN B 1 135 ? -9.945 32.938 6.301 1 44.19 135 GLN B CA 1
ATOM 2762 C C . GLN B 1 135 ? -10.023 31.422 6.465 1 44.19 135 GLN B C 1
ATOM 2764 O O . GLN B 1 135 ? -11.016 30.891 6.965 1 44.19 135 GLN B O 1
ATOM 2769 N N . GLN B 1 136 ? -9.023 30.703 6.059 1 51 136 GLN B N 1
ATOM 2770 C CA . GLN B 1 136 ? -9.148 29.25 6.184 1 51 136 GLN B CA 1
ATOM 2771 C C . GLN B 1 136 ? -8.68 28.766 7.551 1 51 136 GLN B C 1
ATOM 2773 O O . GLN B 1 136 ? -7.617 29.188 8.031 1 51 136 GLN B O 1
ATOM 2778 N N . THR B 1 137 ? -9.641 28 8.273 1 56.94 137 THR B N 1
ATOM 2779 C CA . THR B 1 137 ? -9.258 27.484 9.586 1 56.94 137 THR B CA 1
ATOM 2780 C C . THR B 1 137 ? -8.047 26.562 9.469 1 56.94 137 THR B C 1
ATOM 2782 O O . THR B 1 137 ? -7.871 25.875 8.461 1 56.94 137 THR B O 1
ATOM 2785 N N . SER B 1 138 ? -7.176 26.641 10.305 1 59.69 138 SER B N 1
ATOM 2786 C CA . SER B 1 138 ? -5.961 25.828 10.422 1 59.69 138 SER B CA 1
ATOM 2787 C C . SER B 1 138 ? -6.258 24.359 10.195 1 59.69 138 SER B C 1
ATOM 2789 O O . SER B 1 138 ? -5.484 23.656 9.531 1 59.69 138 SER B O 1
ATOM 2791 N N . GLU B 1 139 ? -7.449 23.922 10.531 1 60.16 139 GLU B N 1
ATOM 2792 C CA . GLU B 1 139 ? -7.828 22.516 10.445 1 60.16 139 GLU B CA 1
ATOM 2793 C C . GLU B 1 139 ? -8.133 22.109 9 1 60.16 139 GLU B C 1
ATOM 2795 O O . GLU B 1 139 ? -7.707 21.047 8.547 1 60.16 139 GLU B O 1
ATOM 2800 N N . SER B 1 140 ? -8.852 23.016 8.32 1 62.19 140 SER B N 1
ATOM 2801 C CA . SER B 1 140 ? -9.234 22.734 6.938 1 62.19 140 SER B CA 1
ATOM 2802 C C . SER B 1 140 ? -8.016 22.719 6.02 1 62.19 140 SER B C 1
ATOM 2804 O O . SER B 1 140 ? -7.918 21.891 5.117 1 62.19 140 SER B O 1
ATOM 2806 N N . LEU B 1 141 ? -7.184 23.609 6.332 1 65.06 141 LEU B N 1
ATOM 2807 C CA . LEU B 1 141 ? -5.965 23.703 5.535 1 65.06 141 LEU B CA 1
ATOM 2808 C C . LEU B 1 141 ? -5.094 22.469 5.727 1 65.06 141 LEU B C 1
ATOM 2810 O O . LEU B 1 141 ? -4.535 21.938 4.766 1 65.06 141 LEU B O 1
ATOM 2814 N N . TYR B 1 142 ? -5.129 22.016 6.977 1 66.56 142 TYR B N 1
ATOM 2815 C CA . TYR B 1 142 ? -4.352 20.812 7.293 1 66.56 142 TYR B CA 1
ATOM 2816 C C . TYR B 1 142 ? -4.914 19.594 6.578 1 66.56 142 TYR B C 1
ATOM 2818 O O . TYR B 1 142 ? -4.168 18.812 5.977 1 66.56 142 TYR B O 1
ATOM 2826 N N . ALA B 1 143 ? -6.211 19.531 6.594 1 67.12 143 ALA B N 1
ATOM 2827 C CA . ALA B 1 143 ? -6.863 18.391 5.969 1 67.12 143 ALA B CA 1
ATOM 2828 C C . ALA B 1 143 ? -6.637 18.375 4.457 1 67.12 143 ALA B C 1
ATOM 2830 O O . ALA B 1 143 ? -6.387 17.328 3.863 1 67.12 143 ALA B O 1
ATOM 2831 N N . ALA B 1 144 ? -6.719 19.5 3.896 1 67.69 144 ALA B N 1
ATOM 2832 C CA . ALA B 1 144 ? -6.523 19.641 2.457 1 67.69 144 ALA B CA 1
ATOM 2833 C C . ALA B 1 144 ? -5.082 19.312 2.066 1 67.69 144 ALA B C 1
ATOM 2835 O O . ALA B 1 144 ? -4.844 18.625 1.07 1 67.69 144 ALA B O 1
ATOM 2836 N N . GLN B 1 145 ? -4.223 19.781 2.85 1 72.88 145 GLN B N 1
ATOM 2837 C CA . GLN B 1 145 ? -2.811 19.516 2.605 1 72.88 145 GLN B CA 1
ATOM 2838 C C . GLN B 1 145 ? -2.498 18.031 2.752 1 72.88 145 GLN B C 1
ATOM 2840 O O . GLN B 1 145 ? -1.775 17.469 1.933 1 72.88 145 GLN B O 1
ATOM 2845 N N . TYR B 1 146 ? -3.086 17.453 3.73 1 73.88 146 TYR B N 1
ATOM 2846 C CA . TYR B 1 146 ? -2.9 16.016 3.932 1 73.88 146 TYR B CA 1
ATOM 2847 C C . TYR B 1 146 ? -3.428 15.219 2.74 1 73.88 146 TYR B C 1
ATOM 2849 O O . TYR B 1 146 ? -2.777 14.281 2.271 1 73.88 146 TYR B O 1
ATOM 2857 N N . ALA B 1 147 ? -4.57 15.641 2.332 1 71.19 147 ALA B N 1
ATOM 2858 C CA . ALA B 1 147 ? -5.199 14.93 1.216 1 71.19 147 ALA B CA 1
ATOM 2859 C C . ALA B 1 147 ? -4.332 15.016 -0.039 1 71.19 147 ALA B C 1
ATOM 2861 O O . ALA B 1 147 ? -4.203 14.039 -0.777 1 71.19 147 ALA B O 1
ATOM 2862 N N . SER B 1 148 ? -3.746 16.125 -0.236 1 76.5 148 SER B N 1
ATOM 2863 C CA . SER B 1 148 ? -2.918 16.328 -1.421 1 76.5 148 SER B CA 1
ATOM 2864 C C . SER B 1 148 ? -1.653 15.477 -1.363 1 76.5 148 SER B C 1
ATOM 2866 O O . SER B 1 148 ? -1.281 14.844 -2.35 1 76.5 148 SER B O 1
ATOM 2868 N N . VAL B 1 149 ? -0.988 15.477 -0.255 1 81.5 149 VAL B N 1
ATOM 2869 C CA . VAL B 1 149 ? 0.23 14.695 -0.065 1 81.5 149 VAL B CA 1
ATOM 2870 C C . VAL B 1 149 ? -0.086 13.211 -0.191 1 81.5 149 VAL B C 1
ATOM 2872 O O . VAL B 1 149 ? 0.638 12.469 -0.861 1 81.5 149 VAL B O 1
ATOM 2875 N N . TYR B 1 150 ? -1.151 12.875 0.386 1 78.31 150 TYR B N 1
ATOM 2876 C CA . TYR B 1 150 ? -1.587 11.484 0.327 1 78.31 150 TYR B CA 1
ATOM 2877 C C . TYR B 1 150 ? -1.9 11.07 -1.106 1 78.31 150 TYR B C 1
ATOM 2879 O O . TYR B 1 150 ? -1.521 9.984 -1.542 1 78.31 150 TYR B O 1
ATOM 2887 N N . ALA B 1 151 ? -2.578 11.922 -1.797 1 77.94 151 ALA B N 1
ATOM 2888 C CA . ALA B 1 151 ? -2.93 11.641 -3.186 1 77.94 151 ALA B CA 1
ATOM 2889 C C . ALA B 1 151 ? -1.68 11.438 -4.035 1 77.94 151 ALA B C 1
ATOM 2891 O O . ALA B 1 151 ? -1.627 10.531 -4.867 1 77.94 151 ALA B O 1
ATOM 2892 N N . LEU B 1 152 ? -0.684 12.211 -3.877 1 84.88 152 LEU B N 1
ATOM 2893 C CA . LEU B 1 152 ? 0.564 12.094 -4.621 1 84.88 152 LEU B CA 1
ATOM 2894 C C . LEU B 1 152 ? 1.261 10.773 -4.305 1 84.88 152 LEU B C 1
ATOM 2896 O O . LEU B 1 152 ? 1.738 10.086 -5.207 1 84.88 152 LEU B O 1
ATOM 2900 N N . GLN B 1 153 ? 1.321 10.516 -3.045 1 88.62 153 GLN B N 1
ATOM 2901 C CA . GLN B 1 153 ? 1.931 9.266 -2.619 1 88.62 153 GLN B CA 1
ATOM 2902 C C . GLN B 1 153 ? 1.195 8.062 -3.215 1 88.62 153 GLN B C 1
ATOM 2904 O O . GLN B 1 153 ? 1.824 7.121 -3.699 1 88.62 153 GLN B O 1
ATOM 2909 N N . GLN B 1 154 ? -0.078 8.055 -3.203 1 86.69 154 GLN B N 1
ATOM 2910 C CA . GLN B 1 154 ? -0.867 6.93 -3.691 1 86.69 154 GLN B CA 1
ATOM 2911 C C . GLN B 1 154 ? -0.783 6.812 -5.211 1 86.69 154 GLN B C 1
ATOM 2913 O O . GLN B 1 154 ? -0.842 5.711 -5.758 1 86.69 154 GLN B O 1
ATOM 2918 N N . THR B 1 155 ? -0.662 7.949 -5.863 1 89.31 155 THR B N 1
ATOM 2919 C CA . THR B 1 155 ? -0.427 7.898 -7.305 1 89.31 155 THR B CA 1
ATOM 2920 C C . THR B 1 155 ? 0.862 7.145 -7.617 1 89.31 155 THR B C 1
ATOM 2922 O O . THR B 1 155 ? 0.888 6.289 -8.508 1 89.31 155 THR B O 1
ATOM 2925 N N . ALA B 1 156 ? 1.915 7.488 -6.887 1 93.19 156 ALA B N 1
ATOM 2926 C CA . ALA B 1 156 ? 3.193 6.809 -7.074 1 93.19 156 ALA B CA 1
ATOM 2927 C C . ALA B 1 156 ? 3.059 5.309 -6.816 1 93.19 156 ALA B C 1
ATOM 2929 O O . ALA B 1 156 ? 3.555 4.492 -7.598 1 93.19 156 ALA B O 1
ATOM 2930 N N . VAL B 1 157 ? 2.383 4.957 -5.836 1 90.75 157 VAL B N 1
ATOM 2931 C CA . VAL B 1 157 ? 2.195 3.562 -5.449 1 90.75 157 VAL B CA 1
ATOM 2932 C C . VAL B 1 157 ? 1.327 2.852 -6.488 1 90.75 157 VAL B C 1
ATOM 2934 O O . VAL B 1 157 ? 1.629 1.727 -6.895 1 90.75 157 VAL B O 1
ATOM 2937 N N . SER B 1 158 ? 0.288 3.486 -6.918 1 90.38 158 SER B N 1
ATOM 2938 C CA . SER B 1 158 ? -0.604 2.908 -7.918 1 90.38 158 SER B CA 1
ATOM 2939 C C . SER B 1 158 ? 0.129 2.658 -9.234 1 90.38 158 SER B C 1
ATOM 2941 O O . SER B 1 158 ? -0.107 1.648 -9.898 1 90.38 158 SER B O 1
ATOM 2943 N N . LEU B 1 159 ? 0.947 3.541 -9.562 1 92.31 159 LEU B N 1
ATOM 2944 C CA . LEU B 1 159 ? 1.743 3.357 -10.766 1 92.31 159 LEU B CA 1
ATOM 2945 C C . LEU B 1 159 ? 2.645 2.133 -10.648 1 92.31 159 LEU B C 1
ATOM 2947 O O . LEU B 1 159 ? 2.814 1.385 -11.609 1 92.31 159 LEU B O 1
ATOM 2951 N N . ALA B 1 160 ? 3.213 1.983 -9.469 1 93.69 160 ALA B N 1
ATOM 2952 C CA . ALA B 1 160 ? 4.039 0.801 -9.234 1 93.69 160 ALA B CA 1
ATOM 2953 C C . ALA B 1 160 ? 3.221 -0.478 -9.391 1 93.69 160 ALA B C 1
ATOM 2955 O O . ALA B 1 160 ? 3.643 -1.414 -10.07 1 93.69 160 ALA B O 1
ATOM 2956 N N . TYR B 1 161 ? 2.016 -0.54 -8.859 1 89.88 161 TYR B N 1
ATOM 2957 C CA . TYR B 1 161 ? 1.204 -1.752 -8.836 1 89.88 161 TYR B CA 1
ATOM 2958 C C . TYR B 1 161 ? 0.484 -1.953 -10.164 1 89.88 161 TYR B C 1
ATOM 2960 O O . TYR B 1 161 ? 0.023 -3.055 -10.469 1 89.88 161 TYR B O 1
ATOM 2968 N N . SER B 1 162 ? 0.37 -0.878 -10.945 1 89.38 162 SER B N 1
ATOM 2969 C CA . SER B 1 162 ? -0.176 -1.021 -12.289 1 89.38 162 SER B CA 1
ATOM 2970 C C . SER B 1 162 ? 0.884 -1.518 -13.266 1 89.38 162 SER B C 1
ATOM 2972 O O . SER B 1 162 ? 0.635 -2.441 -14.039 1 89.38 162 SER B O 1
ATOM 2974 N N . LEU B 1 163 ? 2.041 -1.026 -13.156 1 89.94 163 LEU B N 1
ATOM 2975 C CA . LEU B 1 163 ? 3.09 -1.313 -14.125 1 89.94 163 LEU B CA 1
ATOM 2976 C C . LEU B 1 163 ? 3.928 -2.51 -13.688 1 89.94 163 LEU B C 1
ATOM 2978 O O . LEU B 1 163 ? 4.449 -3.248 -14.523 1 89.94 163 LEU B O 1
ATOM 2982 N N . GLY B 1 164 ? 4.027 -2.643 -12.43 1 89 164 GLY B N 1
ATOM 2983 C CA . GLY B 1 164 ? 4.875 -3.703 -11.906 1 89 164 GLY B CA 1
ATOM 2984 C C . GLY B 1 164 ? 4.469 -5.082 -12.383 1 89 164 GLY B C 1
ATOM 2985 O O . GLY B 1 164 ? 5.215 -5.738 -13.117 1 89 164 GLY B O 1
ATOM 2986 N N . PRO B 1 165 ? 3.277 -5.473 -12.055 1 82.62 165 PRO B N 1
ATOM 2987 C CA . PRO B 1 165 ? 2.82 -6.801 -12.469 1 82.62 165 PRO B CA 1
ATOM 2988 C C . PRO B 1 165 ? 2.773 -6.957 -13.984 1 82.62 165 PRO B C 1
ATOM 2990 O O . PRO B 1 165 ? 3.055 -8.039 -14.508 1 82.62 165 PRO B O 1
ATOM 2993 N N . PHE B 1 166 ? 2.414 -5.891 -14.586 1 83.56 166 PHE B N 1
ATOM 2994 C CA . PHE B 1 166 ? 2.412 -5.918 -16.047 1 83.56 166 PHE B CA 1
ATOM 2995 C C . PHE B 1 166 ? 3.805 -6.219 -16.578 1 83.56 166 PHE B C 1
ATOM 2997 O O . PHE B 1 166 ? 3.977 -7.125 -17.406 1 83.56 166 PHE B O 1
ATOM 3004 N N . MET B 1 167 ? 4.793 -5.586 -16.109 1 83.75 167 MET B N 1
ATOM 3005 C CA . MET B 1 167 ? 6.184 -5.82 -16.5 1 83.75 167 MET B CA 1
ATOM 3006 C C . MET B 1 167 ? 6.652 -7.191 -16.016 1 83.75 167 MET B C 1
ATOM 3008 O O . MET B 1 167 ? 7.391 -7.875 -16.719 1 83.75 167 MET B O 1
ATOM 3012 N N . GLY B 1 168 ? 6.148 -7.527 -14.883 1 82.38 168 GLY B N 1
ATOM 3013 C CA . GLY B 1 168 ? 6.496 -8.844 -14.367 1 82.38 168 GLY B CA 1
ATOM 3014 C C . GLY B 1 168 ? 6.031 -9.977 -15.258 1 82.38 168 GLY B C 1
ATOM 3015 O O . GLY B 1 168 ? 6.805 -10.891 -15.562 1 82.38 168 GLY B O 1
ATOM 3016 N N . GLY B 1 169 ? 4.801 -9.914 -15.719 1 79.31 169 GLY B N 1
ATOM 3017 C CA . GLY B 1 169 ? 4.27 -10.969 -16.578 1 79.31 169 GLY B CA 1
ATOM 3018 C C . GLY B 1 169 ? 4.988 -11.07 -17.906 1 79.31 169 GLY B C 1
ATOM 3019 O O . GLY B 1 169 ? 5.445 -12.148 -18.297 1 79.31 169 GLY B O 1
ATOM 3020 N N . GLU B 1 170 ? 5.246 -9.953 -18.531 1 82.44 170 GLU B N 1
ATOM 3021 C CA . GLU B 1 170 ? 5.84 -9.93 -19.859 1 82.44 170 GLU B CA 1
ATOM 3022 C C . GLU B 1 170 ? 7.336 -10.219 -19.812 1 82.44 170 GLU B C 1
ATOM 3024 O O . GLU B 1 170 ? 7.848 -11.023 -20.594 1 82.44 170 GLU B O 1
ATOM 3029 N N . LEU B 1 171 ? 7.992 -9.656 -18.891 1 83.62 171 LEU B N 1
ATOM 3030 C CA . LEU B 1 171 ? 9.453 -9.742 -18.844 1 83.62 171 LEU B CA 1
ATOM 3031 C C . LEU B 1 171 ? 9.906 -11.07 -18.25 1 83.62 171 LEU B C 1
ATOM 3033 O O . LEU B 1 171 ? 10.984 -11.57 -18.594 1 83.62 171 LEU B O 1
ATOM 3037 N N . VAL B 1 172 ? 9.102 -11.531 -17.391 1 85.31 172 VAL B N 1
ATOM 3038 C CA . VAL B 1 172 ? 9.43 -12.844 -16.828 1 85.31 172 VAL B CA 1
ATOM 3039 C C . VAL B 1 172 ? 9.469 -13.883 -17.953 1 85.31 172 VAL B C 1
ATOM 3041 O O . VAL B 1 172 ? 10.289 -14.805 -17.922 1 85.31 172 VAL B O 1
ATOM 3044 N N . SER B 1 173 ? 8.562 -13.727 -18.891 1 83.94 173 SER B N 1
ATOM 3045 C CA . SER B 1 173 ? 8.531 -14.664 -20.016 1 83.94 173 SER B CA 1
ATOM 3046 C C . SER B 1 173 ? 9.758 -14.5 -20.906 1 83.94 173 SER B C 1
ATOM 3048 O O . SER B 1 173 ? 10.203 -15.461 -21.547 1 83.94 173 SER B O 1
ATOM 3050 N N . LEU B 1 174 ? 10.383 -13.359 -20.891 1 85.81 174 LEU B N 1
ATOM 3051 C CA . LEU B 1 174 ? 11.492 -13.062 -21.781 1 85.81 174 LEU B CA 1
ATOM 3052 C C . LEU B 1 174 ? 12.828 -13.383 -21.125 1 85.81 174 LEU B C 1
ATOM 3054 O O . LEU B 1 174 ? 13.688 -14.039 -21.719 1 85.81 174 LEU B O 1
ATOM 3058 N N . VAL B 1 175 ? 13.039 -12.969 -19.891 1 91.88 175 VAL B N 1
ATOM 3059 C CA . VAL B 1 175 ? 14.375 -13.031 -19.297 1 91.88 175 VAL B CA 1
ATOM 3060 C C . VAL B 1 175 ? 14.344 -13.898 -18.047 1 91.88 175 VAL B C 1
ATOM 3062 O O . VAL B 1 175 ? 15.398 -14.211 -17.469 1 91.88 175 VAL B O 1
ATOM 3065 N N . GLY B 1 176 ? 13.227 -14.281 -17.609 1 91.62 176 GLY B N 1
ATOM 3066 C CA . GLY B 1 176 ? 13.094 -15.047 -16.375 1 91.62 176 GLY B CA 1
ATOM 3067 C C . GLY B 1 176 ? 12.922 -14.172 -15.156 1 91.62 176 GLY B C 1
ATOM 3068 O O . GLY B 1 176 ? 13.266 -12.992 -15.172 1 91.62 176 GLY B O 1
ATOM 3069 N N . PHE B 1 177 ? 12.43 -14.789 -14.172 1 93.44 177 PHE B N 1
ATOM 3070 C CA . PHE B 1 177 ? 12.062 -14.078 -12.945 1 93.44 177 PHE B CA 1
ATOM 3071 C C . PHE B 1 177 ? 13.305 -13.562 -12.234 1 93.44 177 PHE B C 1
ATOM 3073 O O . PHE B 1 177 ? 13.367 -12.391 -11.852 1 93.44 177 PHE B O 1
ATOM 3080 N N . PRO B 1 178 ? 14.383 -14.32 -12.094 1 95.56 178 PRO B N 1
ATOM 3081 C CA . PRO B 1 178 ? 15.523 -13.836 -11.32 1 95.56 178 PRO B CA 1
ATOM 3082 C C . PRO B 1 178 ? 16.203 -12.617 -11.953 1 95.56 178 PRO B C 1
ATOM 3084 O O . PRO B 1 178 ? 16.562 -11.68 -11.258 1 95.56 178 PRO B O 1
ATOM 3087 N N . TRP B 1 179 ? 16.312 -12.609 -13.195 1 95.31 179 TRP B N 1
ATOM 3088 C CA . TRP B 1 179 ? 16.953 -11.5 -13.891 1 95.31 179 TRP B CA 1
ATOM 3089 C C . TRP B 1 179 ? 16.109 -10.234 -13.797 1 95.31 179 TRP B C 1
ATOM 3091 O O . TRP B 1 179 ? 16.656 -9.133 -13.672 1 95.31 179 TRP B O 1
ATOM 3101 N N . LEU B 1 180 ? 14.836 -10.43 -13.898 1 94.94 180 LEU B N 1
ATOM 3102 C CA . LEU B 1 180 ? 13.945 -9.289 -13.766 1 94.94 180 LEU B CA 1
ATOM 3103 C C . LEU B 1 180 ? 14.07 -8.656 -12.383 1 94.94 180 LEU B C 1
ATOM 3105 O O . LEU B 1 180 ? 14.195 -7.434 -12.258 1 94.94 180 LEU B O 1
ATOM 3109 N N . ILE B 1 181 ? 14.062 -9.484 -11.383 1 96.88 181 ILE B N 1
ATOM 3110 C CA . ILE B 1 181 ? 14.125 -9 -10.008 1 96.88 181 ILE B CA 1
ATOM 3111 C C . ILE B 1 181 ? 15.484 -8.359 -9.75 1 96.88 181 ILE B C 1
ATOM 3113 O O . ILE B 1 181 ? 15.578 -7.344 -9.055 1 96.88 181 ILE B O 1
ATOM 3117 N N . ARG B 1 182 ? 16.5 -8.859 -10.312 1 97.56 182 ARG B N 1
ATOM 3118 C CA . ARG B 1 182 ? 17.828 -8.25 -10.203 1 97.56 182 ARG B CA 1
ATOM 3119 C C . ARG B 1 182 ? 17.844 -6.871 -10.844 1 97.56 182 ARG B C 1
ATOM 3121 O O . ARG B 1 182 ? 18.453 -5.938 -10.312 1 97.56 182 ARG B O 1
ATOM 3128 N N . ALA B 1 183 ? 17.219 -6.789 -11.961 1 97.06 183 ALA B N 1
ATOM 3129 C CA . ALA B 1 183 ? 17.141 -5.5 -12.648 1 97.06 183 ALA B CA 1
ATOM 3130 C C . ALA B 1 183 ? 16.422 -4.465 -11.789 1 97.06 183 ALA B C 1
ATOM 3132 O O . ALA B 1 183 ? 16.844 -3.307 -11.711 1 97.06 183 ALA B O 1
ATOM 3133 N N . VAL B 1 184 ? 15.359 -4.906 -11.18 1 97.38 184 VAL B N 1
ATOM 3134 C CA . VAL B 1 184 ? 14.609 -4.02 -10.305 1 97.38 184 VAL B CA 1
ATOM 3135 C C . VAL B 1 184 ? 15.492 -3.557 -9.148 1 97.38 184 VAL B C 1
ATOM 3137 O O . VAL B 1 184 ? 15.469 -2.385 -8.766 1 97.38 184 VAL B O 1
ATOM 3140 N N . GLY B 1 185 ? 16.25 -4.492 -8.562 1 98.38 185 GLY B N 1
ATOM 3141 C CA . GLY B 1 185 ? 17.203 -4.125 -7.52 1 98.38 185 GLY B CA 1
ATOM 3142 C C . GLY B 1 185 ? 18.219 -3.098 -7.973 1 98.38 185 GLY B C 1
ATOM 3143 O O . GLY B 1 185 ? 18.484 -2.125 -7.262 1 98.38 185 GLY B O 1
ATOM 3144 N N . ILE B 1 186 ? 18.734 -3.271 -9.133 1 98.44 186 ILE B N 1
ATOM 3145 C CA . ILE B 1 186 ? 19.75 -2.377 -9.688 1 98.44 186 ILE B CA 1
ATOM 3146 C C . ILE B 1 186 ? 19.141 -0.994 -9.914 1 98.44 186 ILE B C 1
ATOM 3148 O O . ILE B 1 186 ? 19.781 0.025 -9.656 1 98.44 186 ILE B O 1
ATOM 3152 N N . ILE B 1 187 ? 17.906 -0.945 -10.391 1 98.06 187 ILE B N 1
ATOM 3153 C CA . ILE B 1 187 ? 17.219 0.321 -10.625 1 98.06 187 ILE B CA 1
ATOM 3154 C C . ILE B 1 187 ? 17.094 1.093 -9.312 1 98.06 187 ILE B C 1
ATOM 3156 O O . ILE B 1 187 ? 17.266 2.314 -9.289 1 98.06 187 ILE B O 1
ATOM 3160 N N . ASN B 1 188 ? 16.766 0.362 -8.242 1 98.25 188 ASN B N 1
ATOM 3161 C CA . ASN B 1 188 ? 16.703 1.001 -6.93 1 98.25 188 ASN B CA 1
ATOM 3162 C C . ASN B 1 188 ? 18.062 1.585 -6.531 1 98.25 188 ASN B C 1
ATOM 3164 O O . ASN B 1 188 ? 18.125 2.699 -6.008 1 98.25 188 ASN B O 1
ATOM 3168 N N . LEU B 1 189 ? 19.156 0.9 -6.812 1 98.44 189 LEU B N 1
ATOM 3169 C CA . LEU B 1 189 ? 20.5 1.362 -6.48 1 98.44 189 LEU B CA 1
ATOM 3170 C C . LEU B 1 189 ? 20.891 2.561 -7.34 1 98.44 189 LEU B C 1
ATOM 3172 O O . LEU B 1 189 ? 21.484 3.523 -6.84 1 98.44 189 LEU B O 1
ATOM 3176 N N . VAL B 1 190 ? 20.547 2.531 -8.609 1 98.12 190 VAL B N 1
ATOM 3177 C CA . VAL B 1 190 ? 20.938 3.566 -9.555 1 98.12 190 VAL B CA 1
ATOM 3178 C C . VAL B 1 190 ? 20.188 4.855 -9.258 1 98.12 190 VAL B C 1
ATOM 3180 O O . VAL B 1 190 ? 20.641 5.949 -9.602 1 98.12 190 VAL B O 1
ATOM 3183 N N . TYR B 1 191 ? 19.016 4.742 -8.609 1 98.06 191 TYR B N 1
ATOM 3184 C CA . TYR B 1 191 ? 18.219 5.922 -8.305 1 98.06 191 TYR B CA 1
ATOM 3185 C C . TYR B 1 191 ? 18.844 6.715 -7.156 1 98.06 191 TYR B C 1
ATOM 3187 O O . TYR B 1 191 ? 18.531 7.898 -6.977 1 98.06 191 TYR B O 1
ATOM 3195 N N . CYS B 1 192 ? 19.719 6.168 -6.375 1 97.19 192 CYS B N 1
ATOM 3196 C CA . CYS B 1 192 ? 20.25 6.727 -5.137 1 97.19 192 CYS B CA 1
ATOM 3197 C C . CYS B 1 192 ? 20.922 8.07 -5.391 1 97.19 192 CYS B C 1
ATOM 3199 O O . CYS B 1 192 ? 20.688 9.031 -4.66 1 97.19 192 CYS B O 1
ATOM 3201 N N . PRO B 1 193 ? 21.734 8.242 -6.434 1 95.44 193 PRO B N 1
ATOM 3202 C CA . PRO B 1 193 ? 22.391 9.539 -6.652 1 95.44 193 PRO B CA 1
ATOM 3203 C C . PRO B 1 193 ? 21.391 10.672 -6.867 1 95.44 193 PRO B C 1
ATOM 3205 O O . PRO B 1 193 ? 21.672 11.82 -6.523 1 95.44 193 PRO B O 1
ATOM 3208 N N . LEU B 1 194 ? 20.234 10.391 -7.418 1 95 194 LEU B N 1
ATOM 3209 C CA . LEU B 1 194 ? 19.219 11.414 -7.648 1 95 194 LEU B CA 1
ATOM 3210 C C . LEU B 1 194 ? 18.672 11.945 -6.328 1 95 194 LEU B C 1
ATOM 3212 O O . LEU B 1 194 ? 18.219 13.086 -6.258 1 95 194 LEU B O 1
ATOM 3216 N N . LEU B 1 195 ? 18.766 11.109 -5.309 1 95.06 195 LEU B N 1
ATOM 3217 C CA . LEU B 1 195 ? 18.234 11.516 -4.008 1 95.06 195 LEU B CA 1
ATOM 3218 C C . LEU B 1 195 ? 19.156 12.523 -3.336 1 95.06 195 LEU B C 1
ATOM 3220 O O . LEU B 1 195 ? 18.766 13.188 -2.379 1 95.06 195 LEU B O 1
ATOM 3224 N N . LEU B 1 196 ? 20.406 12.727 -3.793 1 90.56 196 LEU B N 1
ATOM 3225 C CA . LEU B 1 196 ? 21.328 13.727 -3.271 1 90.56 196 LEU B CA 1
ATOM 3226 C C . LEU B 1 196 ? 20.812 15.133 -3.527 1 90.56 196 LEU B C 1
ATOM 3228 O O . LEU B 1 196 ? 21.188 16.078 -2.828 1 90.56 196 LEU B O 1
ATOM 3232 N N . ILE B 1 197 ? 19.969 15.195 -4.516 1 87.31 197 ILE B N 1
ATOM 3233 C CA . ILE B 1 197 ? 19.391 16.5 -4.832 1 87.31 197 ILE B CA 1
ATOM 3234 C C . ILE B 1 197 ? 18.516 16.969 -3.68 1 87.31 197 ILE B C 1
ATOM 3236 O O . ILE B 1 197 ? 18.234 18.156 -3.543 1 87.31 197 ILE B O 1
ATOM 3240 N N . LEU B 1 198 ? 18.062 15.945 -2.941 1 85.56 198 LEU B N 1
ATOM 3241 C CA . LEU B 1 198 ? 17.188 16.281 -1.82 1 85.56 198 LEU B CA 1
ATOM 3242 C C . LEU B 1 198 ? 18 16.797 -0.637 1 85.56 198 LEU B C 1
ATOM 3244 O O . LEU B 1 198 ? 17.438 17.219 0.371 1 85.56 198 LEU B O 1
ATOM 3248 N N . ARG B 1 199 ? 19.219 16.656 -0.737 1 77.75 199 ARG B N 1
ATOM 3249 C CA . ARG B 1 199 ? 20.125 17.141 0.304 1 77.75 199 ARG B CA 1
ATOM 3250 C C . ARG B 1 199 ? 19.891 18.625 0.574 1 77.75 199 ARG B C 1
ATOM 3252 O O . ARG B 1 199 ? 19.922 19.438 -0.349 1 77.75 199 ARG B O 1
ATOM 3259 N N . GLN B 1 200 ? 18.859 18.922 1.296 1 58.97 200 GLN B N 1
ATOM 3260 C CA . GLN B 1 200 ? 18.594 20.312 1.651 1 58.97 200 GLN B CA 1
ATOM 3261 C C . GLN B 1 200 ? 19.859 21 2.139 1 58.97 200 GLN B C 1
ATOM 3263 O O . GLN B 1 200 ? 20.609 20.438 2.932 1 58.97 200 GLN B O 1
ATOM 3268 N N . ARG B 1 201 ? 20.375 21.766 1.429 1 48.25 201 ARG B N 1
ATOM 3269 C CA . ARG B 1 201 ? 21.219 22.859 1.926 1 48.25 201 ARG B CA 1
ATOM 3270 C C . ARG B 1 201 ? 20.656 23.438 3.219 1 48.25 201 ARG B C 1
ATOM 3272 O O . ARG B 1 201 ? 19.453 23.359 3.471 1 48.25 201 ARG B O 1
ATOM 3279 N N . LYS B 1 202 ? 21.328 24.031 4.258 1 43.75 202 LYS B N 1
ATOM 3280 C CA . LYS B 1 202 ? 20.938 24.828 5.422 1 43.75 202 LYS B CA 1
ATOM 3281 C C . LYS B 1 202 ? 19.656 25.609 5.156 1 43.75 202 LYS B C 1
ATOM 3283 O O . LYS B 1 202 ? 19.703 26.781 4.824 1 43.75 202 LYS B O 1
ATOM 3288 N N . SER B 1 203 ? 18.844 25.312 4.25 1 43.44 203 SER B N 1
ATOM 3289 C CA . SER B 1 203 ? 17.812 26.297 3.969 1 43.44 203 SER B CA 1
ATOM 3290 C C . SER B 1 203 ? 16.891 26.484 5.164 1 43.44 203 SER B C 1
ATOM 3292 O O . SER B 1 203 ? 16.828 25.625 6.055 1 43.44 203 SER B O 1
ATOM 3294 N N . ASN B 1 204 ? 15.938 27.656 5.164 1 42.38 204 ASN B N 1
ATOM 3295 C CA . ASN B 1 204 ? 15.047 28.344 6.09 1 42.38 204 ASN B CA 1
ATOM 3296 C C . ASN B 1 204 ? 13.945 27.422 6.602 1 42.38 204 ASN B C 1
ATOM 3298 O O . ASN B 1 204 ? 12.891 27.891 7.031 1 42.38 204 ASN B O 1
ATOM 3302 N N . LEU B 1 205 ? 13.836 26.188 6.211 1 48.03 205 LEU B N 1
ATOM 3303 C CA . LEU B 1 205 ? 12.758 25.422 6.84 1 48.03 205 LEU B CA 1
ATOM 3304 C C . LEU B 1 205 ? 13.023 25.234 8.328 1 48.03 205 LEU B C 1
ATOM 3306 O O . LEU B 1 205 ? 14.172 25.109 8.75 1 48.03 205 LEU B O 1
ATOM 3310 N N . PRO B 1 206 ? 12.148 25.562 9.266 1 43.81 206 PRO B N 1
ATOM 3311 C CA . PRO B 1 206 ? 12.438 25.469 10.695 1 43.81 206 PRO B CA 1
ATOM 3312 C C . PRO B 1 206 ? 13.18 24.188 11.07 1 43.81 206 PRO B C 1
ATOM 3314 O O . PRO B 1 206 ? 13.016 23.172 10.398 1 43.81 206 PRO B O 1
ATOM 3317 N N . SER B 1 207 ? 14.273 24.312 11.758 1 44.62 207 SER B N 1
ATOM 3318 C CA . SER B 1 207 ? 15.273 23.328 12.156 1 44.62 207 SER B CA 1
ATOM 3319 C C . SER B 1 207 ? 14.625 21.984 12.469 1 44.62 207 SER B C 1
ATOM 3321 O O . SER B 1 207 ? 13.617 21.922 13.164 1 44.62 207 SER B O 1
ATOM 3323 N N . GLU B 1 208 ? 14.844 20.891 11.695 1 46.81 208 GLU B N 1
ATOM 3324 C CA . GLU B 1 208 ? 14.523 19.469 11.828 1 46.81 208 GLU B CA 1
ATOM 3325 C C . GLU B 1 208 ? 14.562 19.031 13.289 1 46.81 208 GLU B C 1
ATOM 3327 O O . GLU B 1 208 ? 13.797 18.172 13.711 1 46.81 208 GLU B O 1
ATOM 3332 N N . LYS B 1 209 ? 15.453 19.609 14.055 1 46.31 209 LYS B N 1
ATOM 3333 C CA . LYS B 1 209 ? 15.664 19.266 15.453 1 46.31 209 LYS B CA 1
ATOM 3334 C C . LYS B 1 209 ? 14.414 19.516 16.281 1 46.31 209 LYS B C 1
ATOM 3336 O O . LYS B 1 209 ? 14.117 18.766 17.219 1 46.31 209 LYS B O 1
ATOM 3341 N N . GLN B 1 210 ? 13.789 20.562 16.016 1 44.41 210 GLN B N 1
ATOM 3342 C CA . GLN B 1 210 ? 12.617 20.906 16.812 1 44.41 210 GLN B CA 1
ATOM 3343 C C . GLN B 1 210 ? 11.461 19.953 16.547 1 44.41 210 GLN B C 1
ATOM 3345 O O . GLN B 1 210 ? 10.711 19.609 17.469 1 44.41 210 GLN B O 1
ATOM 3350 N N . GLN B 1 211 ? 11.43 19.438 15.367 1 46.22 211 GLN B N 1
ATOM 3351 C CA . GLN B 1 211 ? 10.344 18.547 14.984 1 46.22 211 GLN B CA 1
ATOM 3352 C C . GLN B 1 211 ? 10.477 17.203 15.68 1 46.22 211 GLN B C 1
ATOM 3354 O O . GLN B 1 211 ? 9.469 16.578 16.047 1 46.22 211 GLN B O 1
ATOM 3359 N N . TYR B 1 212 ? 11.711 16.703 15.828 1 47.38 212 TYR B N 1
ATOM 3360 C CA . TYR B 1 212 ? 12.023 15.453 16.5 1 47.38 212 TYR B CA 1
ATOM 3361 C C . TYR B 1 212 ? 11.633 15.5 17.969 1 47.38 212 TYR B C 1
ATOM 3363 O O . TYR B 1 212 ? 11.086 14.531 18.5 1 47.38 212 TYR B O 1
ATOM 3371 N N . GLY B 1 213 ? 12.102 16.469 18.703 1 43.69 213 GLY B N 1
ATOM 3372 C CA . GLY B 1 213 ? 11.75 16.578 20.109 1 43.69 213 GLY B CA 1
ATOM 3373 C C . GLY B 1 213 ? 10.266 16.438 20.359 1 43.69 213 GLY B C 1
ATOM 3374 O O . GLY B 1 213 ? 9.852 15.758 21.312 1 43.69 213 GLY B O 1
ATOM 3375 N N . GLU B 1 214 ? 9.602 16.812 19.438 1 46 214 GLU B N 1
ATOM 3376 C CA . GLU B 1 214 ? 8.156 16.844 19.625 1 46 214 GLU B CA 1
ATOM 3377 C C . GLU B 1 214 ? 7.527 15.492 19.297 1 46 214 GLU B C 1
ATOM 3379 O O . GLU B 1 214 ? 6.578 15.062 19.953 1 46 214 GLU B O 1
ATOM 3384 N N . ASN B 1 215 ? 8.094 14.773 18.328 1 50.44 215 ASN B N 1
ATOM 3385 C CA . ASN B 1 215 ? 7.625 13.438 17.969 1 50.44 215 ASN B CA 1
ATOM 3386 C C . ASN B 1 215 ? 7.91 12.43 19.078 1 50.44 215 ASN B C 1
ATOM 3388 O O . ASN B 1 215 ? 7.094 11.547 19.344 1 50.44 215 ASN B O 1
ATOM 3392 N N . LYS B 1 216 ? 9.078 12.539 19.688 1 48.84 216 LYS B N 1
ATOM 3393 C CA . LYS B 1 216 ? 9.445 11.711 20.828 1 48.84 216 LYS B CA 1
ATOM 3394 C C . LYS B 1 216 ? 8.523 11.977 22.016 1 48.84 216 LYS B C 1
ATOM 3396 O O . LYS B 1 216 ? 8.133 11.047 22.734 1 48.84 216 LYS B O 1
ATOM 3401 N N . GLU B 1 217 ? 8.273 13.148 22.281 1 44.72 217 GLU B N 1
ATOM 3402 C CA . GLU B 1 217 ? 7.395 13.508 23.391 1 44.72 217 GLU B CA 1
ATOM 3403 C C . GLU B 1 217 ? 5.984 12.969 23.172 1 44.72 217 GLU B C 1
ATOM 3405 O O . GLU B 1 217 ? 5.348 12.477 24.109 1 44.72 217 GLU B O 1
ATOM 3410 N N . ALA B 1 218 ? 5.633 12.93 21.906 1 45.31 218 ALA B N 1
ATOM 3411 C CA . ALA B 1 218 ? 4.297 12.43 21.594 1 45.31 218 ALA B CA 1
ATOM 3412 C C . ALA B 1 218 ? 4.258 10.898 21.656 1 45.31 218 ALA B C 1
ATOM 3414 O O . ALA B 1 218 ? 3.305 10.32 22.188 1 45.31 218 ALA B O 1
ATOM 3415 N N . GLN B 1 219 ? 5.223 10.195 21.031 1 47.25 219 GLN B N 1
ATOM 3416 C CA . GLN B 1 219 ? 5.336 8.742 21.125 1 47.25 219 GLN B CA 1
ATOM 3417 C C . GLN B 1 219 ? 5.516 8.305 22.578 1 47.25 219 GLN B C 1
ATOM 3419 O O . GLN B 1 219 ? 4.926 7.309 23.016 1 47.25 219 GLN B O 1
ATOM 3424 N N . PHE B 1 220 ? 6.418 8.945 23.375 1 41.59 220 PHE B N 1
ATOM 3425 C CA . PHE B 1 220 ? 6.66 8.703 24.797 1 41.59 220 PHE B CA 1
ATOM 3426 C C . PHE B 1 220 ? 5.391 8.93 25.609 1 41.59 220 PHE B C 1
ATOM 3428 O O . PHE B 1 220 ? 5.055 8.125 26.484 1 41.59 220 PHE B O 1
ATOM 3435 N N . LYS B 1 221 ? 4.645 9.883 25.406 1 43 221 LYS B N 1
ATOM 3436 C CA . LYS B 1 221 ? 3.422 10.156 26.156 1 43 221 LYS B CA 1
ATOM 3437 C C . LYS B 1 221 ? 2.35 9.109 25.859 1 43 221 LYS B C 1
ATOM 3439 O O . LYS B 1 221 ? 1.585 8.727 26.734 1 43 221 LYS B O 1
ATOM 3444 N N . ARG B 1 222 ? 2.373 8.594 24.656 1 44.12 222 ARG B N 1
ATOM 3445 C CA . ARG B 1 222 ? 1.46 7.504 24.328 1 44.12 222 ARG B CA 1
ATOM 3446 C C . ARG B 1 222 ? 1.886 6.203 25 1 44.12 222 ARG B C 1
ATOM 3448 O O . ARG B 1 222 ? 1.041 5.391 25.375 1 44.12 222 ARG B O 1
ATOM 3455 N N . SER B 1 223 ? 3.188 5.988 25.062 1 40.03 223 SER B N 1
ATOM 3456 C CA . SER B 1 223 ? 3.697 4.816 25.766 1 40.03 223 SER B CA 1
ATOM 3457 C C . SER B 1 223 ? 3.443 4.922 27.266 1 40.03 223 SER B C 1
ATOM 3459 O O . SER B 1 223 ? 3.271 3.908 27.953 1 40.03 223 SER B O 1
ATOM 3461 N N . ILE B 1 224 ? 3.561 6.023 27.891 1 40.06 224 ILE B N 1
ATOM 3462 C CA . ILE B 1 224 ? 3.324 6.215 29.312 1 40.06 224 ILE B CA 1
ATOM 3463 C C . ILE B 1 224 ? 1.836 6.062 29.609 1 40.06 224 ILE B C 1
ATOM 3465 O O . ILE B 1 224 ? 1.461 5.562 30.672 1 40.06 224 ILE B O 1
ATOM 3469 N N . LYS B 1 225 ? 0.92 6.566 28.859 1 41.5 225 LYS B N 1
ATOM 3470 C CA . LYS B 1 225 ? -0.495 6.438 29.203 1 41.5 225 LYS B CA 1
ATOM 3471 C C . LYS B 1 225 ? -0.949 4.984 29.125 1 41.5 225 LYS B C 1
ATOM 3473 O O . LYS B 1 225 ? -2.027 4.637 29.609 1 41.5 225 LYS B O 1
ATOM 3478 N N . LYS B 1 226 ? -0.22 4.113 28.344 1 40.47 226 LYS B N 1
ATOM 3479 C CA . LYS B 1 226 ? -0.535 2.689 28.438 1 40.47 226 LYS B CA 1
ATOM 3480 C C . LYS B 1 226 ? 0.14 2.047 29.641 1 40.47 226 LYS B C 1
ATOM 3482 O O . LYS B 1 226 ? -0.053 0.858 29.906 1 40.47 226 LYS B O 1
ATOM 3487 N N . GLY B 1 227 ? 1.03 2.844 30.094 1 33.56 227 GLY B N 1
ATOM 3488 C CA . GLY B 1 227 ? 1.457 2.316 31.375 1 33.56 227 GLY B CA 1
ATOM 3489 C C . GLY B 1 227 ? 0.609 2.809 32.531 1 33.56 227 GLY B C 1
ATOM 3490 O O . GLY B 1 227 ? -0.02 3.865 32.438 1 33.56 227 GLY B O 1
#

Organism: Ladona fulva (NCBI:txid123851)

InterPro domains:
  IPR011701 Major facilitator superfamily [PF07690] (12-208)
  IPR036259 MFS transporter superfamily [G3DSA:1.20.1250.20] (2-226)
  IPR036259 MFS transporter superfamily [SSF103473] (2-211)
  IPR050930 Major Facilitator Superfamily Vesicular Transporter [PTHR23506] (1-208)

Nearest PDB structures (foldseek):
  8ucm-assembly1_A  TM=9.625E-01  e=1.964E-09  Homo sapiens
  8jtc-assembly1_A  TM=9.625E-01  e=2.243E-09  Homo sapiens
  8tgh-assembly1_B  TM=9.569E-01  e=2.146E-09  Homo sapiens
  8tgi-assembly1_B  TM=9.551E-01  e=4.360E-09  Homo sapiens
  8tgl-assembly1_B  TM=9.462E-01  e=4.558E-09  Homo sapiens

Solvent-accessible surface area (backbone atoms only — not comparable to full-atom values): 21652 Å² total; per-residue (Å²): 112,74,62,55,52,48,50,53,47,41,47,49,51,17,53,55,41,27,58,55,32,23,41,40,48,46,44,50,54,50,37,55,72,70,62,55,66,58,55,52,54,60,14,42,57,45,30,40,20,25,54,20,21,47,49,14,34,62,55,36,27,59,48,14,39,72,76,32,34,40,58,43,33,38,54,16,31,44,38,24,11,55,17,34,37,50,38,42,69,45,79,48,74,75,56,36,44,58,21,30,22,34,32,17,24,13,41,16,21,32,48,30,21,44,50,58,47,45,40,52,57,51,48,55,54,48,52,72,67,46,80,76,64,79,82,64,54,72,64,34,53,48,50,37,49,48,50,52,42,48,36,51,52,46,46,25,46,27,50,16,41,31,47,20,20,31,48,40,25,50,42,30,75,72,65,30,59,44,54,50,39,30,50,49,11,48,51,31,45,67,48,38,70,65,44,56,72,54,51,72,65,96,59,91,63,80,64,48,65,62,30,34,58,51,38,50,51,52,55,50,51,56,56,50,69,76,92,114,73,63,55,51,48,50,53,48,42,47,48,51,17,53,54,41,27,58,54,32,24,40,41,49,45,43,50,55,50,36,56,72,71,60,55,65,58,55,54,54,60,14,42,58,46,32,40,20,25,54,20,20,47,48,13,32,62,56,36,28,59,49,13,38,72,76,32,34,41,58,42,33,37,53,16,32,43,37,26,10,53,17,33,38,50,40,44,68,44,79,48,75,76,55,34,45,60,21,29,22,33,32,16,22,13,42,16,22,32,47,30,22,44,51,60,47,44,38,52,58,52,49,53,52,48,52,72,68,46,82,77,64,78,81,64,54,72,64,34,53,49,49,36,50,49,50,51,40,50,36,51,52,47,46,25,44,28,51,16,41,30,46,21,21,31,48,40,24,49,43,30,75,72,66,29,60,44,54,51,38,31,50,48,11,48,50,30,44,67,48,37,69,63,44,57,73,56,51,72,63,97,59,91,63,80,63,46,63,64,28,35,59,50,38,50,52,50,55,50,52,56,55,50,71,75,90

Foldseek 3Di:
DLVLLLVLLLLLLLLLLLLVLLCVVQVLVVCCVAVVDDPVLSVCLLVLLQVLLVCQQPPLLLVCLVPPLLVQLLVLLLQLLVLLLQCLVDRYSVSSNRSSNSSSNSSNNSCSSRLVVSLVSQVVVVCVVCPPPVPDPPVVVVVVSNVVSVVSSVVSNVVSNVVNNVCSVVVCVPPNNSVVSNVSSVVSNVSSVVSVVVVDDPDDDPRSVVVSVVVCVVVVVVVVVVD/DLVLLLVLLLLLLLLLLLLVLQCVVQVLVVCCVQVVDDPVLSVCLLVLLQVLLVCQQPPLLLVCLVPPLLVQLLVLLLQLLVLLLQCLVDRYSVSSNRSSNSSSNSSNNSCSSRLVVSLVSQVVVVCVVCPPPVPDPPVVVVVVSNVVSVVSSVVSNVVSNVVSNVCSVVVCVPPNNSVVSNVSSVVSNVSSVVSVVVVDDPDPDPRSVVVSVVVCVVVVVVVVVVD

pLDDT: mean 81.54, std 18.6, range [33.56, 98.81]

Secondary structure (DSSP, 8-state):
-HHHHHHHHHHHHHHHHHHHHHHHHHHHHHHHHHT---HHHHHHTTHHHHHHHHHHHHHHHHHHHHH-HHHHHHHHHHHHHHHHHHHHT--SSGGGHHHHHHHHHHHHHHHHHHHHHHHHHHHHHHHHH-SS-TTS-HHHHHHHHHHHHHHHHHHHHHHHHHHHHHHHHHHHHHH-HHHHHHHHHHHHHHTHHHHGGG---S-SS--HHHHHHHHHHHHHHHHHHT-/-HHHHHHHHHHHHHHHHHHHHHHHHHHHHHHHHHT---HHHHHHTTHHHHHHHHHHHHHHHHHHHHH-HHHHHHHHHHHHHHHHHHHHT--SSGGGHHHHHHHHHHHHHHHHHHHHHHHHHHHHHHHHH-SS--SS-HHHHHHHHHHHHHHHHHHHHHHHHHHHHHHHHHHHHHH-HHHHHHHHHHHHHHTHHHHGGG---S-SS--HHHHHHHHHHHHHHHHHHT-

Sequence (454 aa):
MKDWKVLVTVGAIWISTTAMSILEPCLPIWLLDTIKPERWQIGMVFIPDSLGYLLGTNFLGGFAFTVGRWKVAIAAMILIGSSTIMLASSTNMKQLIGPHFGIGLGIGAVDSALVPFLALLVEHNIQSSHSDSSQQTSESLYAAQYASVYALQQTAVSLAYSLGPFMGGELVSLVGFPWLIRAVGIINLVYCPLLLILRQRKSNLPSEKQQYGENKEAQFKRSIKKGMKDWKVLVTVGAIWISTTAMSILEPCLPIWLLDTIKPERWQIGMVFIPDSLGYLLGTNFLGGFAFTVGRWKVAIAAMILIGSSTIMLASSTNMKQLIGPHFGIGLGIGAVDSALVPFLALLVEHNIQSSHSDSSQQTSESLYAAQYASVYALQQTAVSLAYSLGPFMGGELVSLVGFPWLIRAVGIINLVYCPLLLILRQRKSNLPSEKQQYGENKEAQFKRSIKKG